Protein AF-0000000085051153 (afdb_homodimer)

pLDDT: mean 96.7, std 4.91, range [46.94, 98.94]

InterPro domains:
  IPR002204 3-hydroxyisobutyrate dehydrogenase-related, conserved site [PS00895] (7-20)
  IPR006115 6-phosphogluconate dehydrogenase, NADP-binding [PF03446] (4-162)
  IPR008927 6-phosphogluconate dehydrogenase-like, C-terminal domain superfamily [SSF48179] (163-284)
  IPR013328 6-phosphogluconate dehydrogenase, domain 2 [G3DSA:1.10.1040.10] (163-290)
  IPR015815 3-hydroxyisobutyrate dehydrogenase-related [PIRSF000103] (1-288)
  IPR029154 3-hydroxyisobutyrate dehydrogenase-like, NAD-binding domain [PF14833] (165-283)
  IPR036291 NAD(P)-binding domain superfamily [SSF51735] (3-163)

Secondary structure (DSSP, 8-state):
---EEEEE--SHHHHHHHHHHHHTT-EEEEE-SSHHHHHTTTTTSEEPSSHHHHHTT-SEEEE--SSHHHHHHHHHSTT-TTTTPPTT-EEEE-S---HHHHHHHHHHHHHTT-EEEE--EES-HHHHHHT-EEEEEES-HHHHHHHHHHHHTTEEEEEEEESTTHHHHHHHHHHHHHHHHHHHHHHHHHHHHHHT--HHHHHHHHHTSTT--HHHHHHHHHHHTT----SSBHHHHHHHHHHHHHHHHHTT---HHHHHHHHHHHHHIIIIITTSBTTHHHHHHHHHHH-/---EEEEE--SHHHHHHHHHHHHTT-EEEEE-SSHHHHHTTTTTSEEPSSHHHHHTT-SEEEE--SSHHHHHHHHHSTT-TTTTPPTT-EEEE-S---HHHHHHHHHHHHHTT-EEEE--EES-HHHHHHT-EEEEEES-HHHHHHHHHHHHTTEEEEEEEESTTHHHHHHHHHHHHHHHHHHHHHHHHHHHHHHT--HHHHHHHHHTSTT--HHHHHHHHHHHTT----SSBHHHHHHHHHHHHHHHHHTT---HHHHHHHHHHHHHIIIIITTSBTTHHHHHHHHHHH-

Foldseek 3Di:
DAFEEEQEDQPLLSVLLVVLLLVLPHAYEYEYPDVVSVVVCVVRYHYDPALCRRQVPGQEYEYEDQELVSVCCQAPNPSHNLVQHDAAREYEYAYQYFLVSQVVSQVSQVVSRYFYKYWHWDDFSVLQNVLAIETEIAGDPVSCVVCVVSNSSRHPYYHDQYHRSRRNLVVLVVLLVLLLLLLVLLVVQQCCVLVVHPNVVVLVVVCVDDSNDPSSVVLVVCVVVVHWAARDFLQSSLNSLVSNCVVCVVVVHDDVSSVVSSVLSVVCVVVVRRGIYSSVSSVVSNVVNVD/DAFEEEEEDQPLLSVLLVVLLLVLPHAFEYEYPDVVSVVVCVVRYHYDPALCRRQVVGQEYEYEDQELVSVCCQAPNPSHNLVQHDAAREYEYAYQYFLVSQVVSQVSCVVSRYFYKYWHWDDFSVLQNVLAIETEIAGDPVSCVVCVVSNSSRHPYYHDQYHRSRRNLVVLVVLLVLLLLLLVLLVVQQCCVLVVHPNVVVLVVVCVDDSNDPSSVVLVVCVVVVHWAARDFLQSSLNSLVSNCVVCVVVVHDDVSSVVSSVLSVVCVVVVRRGIYSSVSSVVSNVVNVD

Organism: Asticcacaulis excentricus (strain ATCC 15261 / DSM 4724 / KCTC 12464 / NCIMB 9791 / VKM B-1370 / CB 48) (NCBI:txid573065)

Nearest PDB structures (foldseek):
  3pef-assembly2_G  TM=9.691E-01  e=1.732E-30  Geobacter metallireducens
  3pdu-assembly1_A  TM=9.683E-01  e=8.093E-30  Geobacter sulfurreducens
  2uyy-assembly1_D  TM=9.680E-01  e=1.517E-29  Homo sapiens
  1vpd-assembly1_A  TM=9.602E-01  e=4.004E-29  Salmonella enterica subsp. enterica serovar Typhimurium
  1yb4-assembly1_A  TM=8.731E-01  e=1.804E-26  Salmonella enterica subsp. enterica serovar Typhimurium str. LT2

Radius of gyration: 27.49 Å; Cα contacts (8 Å, |Δi|>4): 1298; chains: 2; bounding box: 47×84×61 Å

Structure (mmCIF, N/CA/C/O backbone):
data_AF-0000000085051153-model_v1
#
loop_
_entity.id
_entity.type
_entity.pdbx_description
1 polymer '3-hydroxyisobutyrate dehydrogenase'
#
loop_
_atom_site.group_PDB
_atom_site.id
_atom_site.type_symbol
_atom_site.label_atom_id
_atom_site.label_alt_id
_atom_site.label_comp_id
_atom_site.label_asym_id
_atom_site.label_entity_id
_atom_site.label_seq_id
_atom_site.pdbx_PDB_ins_code
_atom_site.Cartn_x
_atom_site.Cartn_y
_atom_site.Cartn_z
_atom_site.occupancy
_atom_site.B_iso_or_equiv
_atom_site.auth_seq_id
_atom_site.auth_comp_id
_atom_site.auth_asym_id
_atom_site.auth_atom_id
_atom_site.pdbx_PDB_model_num
ATOM 1 N N . MET A 1 1 ? 1.396 -23.844 -36.125 1 46.94 1 MET A N 1
ATOM 2 C CA . MET A 1 1 ? 1.744 -25.141 -35.562 1 46.94 1 MET A CA 1
ATOM 3 C C . MET A 1 1 ? 1.119 -25.297 -34.156 1 46.94 1 MET A C 1
ATOM 5 O O . MET A 1 1 ? 1.341 -24.453 -33.281 1 46.94 1 MET A O 1
ATOM 9 N N . THR A 1 2 ? -0.034 -25.859 -34.062 1 63.47 2 THR A N 1
ATOM 10 C CA . THR A 1 2 ? -0.948 -25.688 -32.938 1 63.47 2 THR A CA 1
ATOM 11 C C . THR A 1 2 ? -0.528 -26.562 -31.766 1 63.47 2 THR A C 1
ATOM 13 O O . THR A 1 2 ? -0.454 -27.797 -31.875 1 63.47 2 THR A O 1
ATOM 16 N N . PHE A 1 3 ? 0.344 -26 -30.781 1 79 3 PHE A N 1
ATOM 17 C CA . PHE A 1 3 ? 0.784 -26.75 -29.609 1 79 3 PHE A CA 1
ATOM 18 C C . PHE A 1 3 ? -0.398 -27.438 -28.938 1 79 3 PHE A C 1
ATOM 20 O O . PHE A 1 3 ? -1.492 -26.875 -28.859 1 79 3 PHE A O 1
ATOM 27 N N . SER A 1 4 ? -0.113 -28.781 -28.734 1 90.75 4 SER A N 1
ATOM 28 C CA . SER A 1 4 ? -1.009 -29.422 -27.781 1 90.75 4 SER A CA 1
ATOM 29 C C . SER A 1 4 ? -0.644 -29.062 -26.344 1 90.75 4 SER A C 1
ATOM 31 O O . SER A 1 4 ? 0.512 -29.203 -25.938 1 90.75 4 SER A O 1
ATOM 33 N N . ILE A 1 5 ? -1.629 -28.516 -25.609 1 97.62 5 ILE A N 1
ATOM 34 C CA . ILE A 1 5 ? -1.377 -28.016 -24.25 1 97.62 5 ILE A CA 1
ATOM 35 C C . ILE A 1 5 ? -2.234 -28.781 -23.25 1 97.62 5 ILE A C 1
ATOM 37 O O . ILE A 1 5 ? -3.428 -29 -23.484 1 97.62 5 ILE A O 1
ATOM 41 N N . ALA A 1 6 ? -1.598 -29.312 -22.266 1 98.38 6 ALA A N 1
ATOM 42 C CA . ALA A 1 6 ? -2.322 -29.812 -21.109 1 98.38 6 ALA A CA 1
ATOM 43 C C . ALA A 1 6 ? -2.484 -28.734 -20.047 1 98.38 6 ALA A C 1
ATOM 45 O O . ALA A 1 6 ? -1.522 -28.031 -19.703 1 98.38 6 ALA A O 1
ATOM 46 N N . PHE A 1 7 ? -3.709 -28.531 -19.562 1 98.62 7 PHE A N 1
ATOM 47 C CA . PHE A 1 7 ? -3.975 -27.562 -18.5 1 98.62 7 PHE A CA 1
ATOM 48 C C . PHE A 1 7 ? -4.523 -28.25 -17.25 1 98.62 7 PHE A C 1
ATOM 50 O O . PHE A 1 7 ? -5.617 -28.812 -17.281 1 98.62 7 PHE A O 1
ATOM 57 N N . LEU A 1 8 ? -3.736 -28.172 -16.188 1 98.62 8 LEU A N 1
ATOM 58 C CA . LEU A 1 8 ? -4.066 -28.859 -14.945 1 98.62 8 LEU A CA 1
ATOM 59 C C . LEU A 1 8 ? -4.508 -27.859 -13.883 1 98.62 8 LEU A C 1
ATOM 61 O O . LEU A 1 8 ? -3.705 -27.047 -13.414 1 98.62 8 LEU A O 1
ATOM 65 N N . GLY A 1 9 ? -5.742 -27.938 -13.406 1 98.31 9 GLY A N 1
ATOM 66 C CA . GLY A 1 9 ? -6.32 -27 -12.453 1 98.31 9 GLY A CA 1
ATOM 67 C C . GLY A 1 9 ? -7.234 -25.984 -13.109 1 98.31 9 GLY A C 1
ATOM 68 O O . GLY A 1 9 ? -6.777 -25.141 -13.883 1 98.31 9 GLY A O 1
ATOM 69 N N . LEU A 1 10 ? -8.531 -26.062 -12.719 1 97.5 10 LEU A N 1
ATOM 70 C CA . LEU A 1 10 ? -9.531 -25.203 -13.344 1 97.5 10 LEU A CA 1
ATOM 71 C C . LEU A 1 10 ? -10.328 -24.438 -12.289 1 97.5 10 LEU A C 1
ATOM 73 O O . LEU A 1 10 ? -11.562 -24.406 -12.344 1 97.5 10 LEU A O 1
ATOM 77 N N . GLY A 1 11 ? -9.562 -23.938 -11.305 1 94 11 GLY A N 1
ATOM 78 C CA . GLY A 1 11 ? -10.164 -22.984 -10.398 1 94 11 GLY A CA 1
ATOM 79 C C . GLY A 1 11 ? -10.484 -21.656 -11.07 1 94 11 GLY A C 1
ATOM 80 O O . GLY A 1 11 ? -10.586 -21.578 -12.297 1 94 11 GLY A O 1
ATOM 81 N N . ILE A 1 12 ? -10.609 -20.656 -10.312 1 91.56 12 ILE A N 1
ATOM 82 C CA . ILE A 1 12 ? -11.008 -19.344 -10.797 1 91.56 12 ILE A CA 1
ATOM 83 C C . ILE A 1 12 ? -10.016 -18.875 -11.859 1 91.56 12 ILE A C 1
ATOM 85 O O . ILE A 1 12 ? -10.406 -18.547 -12.977 1 91.56 12 ILE A O 1
ATOM 89 N N . MET A 1 13 ? -8.773 -18.875 -11.531 1 95.88 13 MET A N 1
ATOM 90 C CA . MET A 1 13 ? -7.73 -18.422 -12.445 1 95.88 13 MET A CA 1
ATOM 91 C C . MET A 1 13 ? -7.539 -19.406 -13.594 1 95.88 13 MET A C 1
ATOM 93 O O . MET A 1 13 ? -7.492 -19 -14.758 1 95.88 13 MET A O 1
ATOM 97 N N . GLY A 1 14 ? -7.457 -20.703 -13.219 1 97.5 14 GLY A N 1
ATOM 98 C CA . GLY A 1 14 ? -7.188 -21.734 -14.219 1 97.5 14 GLY A CA 1
ATOM 99 C C . GLY A 1 14 ? -8.242 -21.797 -15.305 1 97.5 14 GLY A C 1
ATOM 100 O O . GLY A 1 14 ? -7.914 -21.922 -16.484 1 97.5 14 GLY A O 1
ATOM 101 N N . ALA A 1 15 ? -9.477 -21.703 -14.914 1 96.75 15 ALA A N 1
ATOM 102 C CA . ALA A 1 15 ? -10.57 -21.766 -15.875 1 96.75 15 ALA A CA 1
ATOM 103 C C . ALA A 1 15 ? -10.5 -20.594 -16.859 1 96.75 15 ALA A C 1
ATOM 105 O O . ALA A 1 15 ? -10.695 -20.781 -18.062 1 96.75 15 ALA A O 1
ATOM 106 N N . ALA A 1 16 ? -10.266 -19.391 -16.328 1 97.44 16 ALA A N 1
ATOM 107 C CA . ALA A 1 16 ? -10.172 -18.203 -17.172 1 97.44 16 ALA A CA 1
ATOM 108 C C . ALA A 1 16 ? -8.992 -18.312 -18.141 1 97.44 16 ALA A C 1
ATOM 110 O O . ALA A 1 16 ? -9.109 -17.984 -19.312 1 97.44 16 ALA A O 1
ATOM 111 N N . MET A 1 17 ? -7.883 -18.797 -17.656 1 98.19 17 MET A N 1
ATOM 112 C CA . MET A 1 17 ? -6.68 -18.953 -18.469 1 98.19 17 MET A CA 1
ATOM 113 C C . MET A 1 17 ? -6.891 -19.984 -19.562 1 98.19 17 MET A C 1
ATOM 115 O O . MET A 1 17 ? -6.539 -19.75 -20.719 1 98.19 17 MET A O 1
ATOM 119 N N . ALA A 1 18 ? -7.449 -21.125 -19.203 1 97.94 18 ALA A N 1
ATOM 120 C CA . ALA A 1 18 ? -7.734 -22.172 -20.188 1 97.94 18 ALA A CA 1
ATOM 121 C C . ALA A 1 18 ? -8.648 -21.656 -21.297 1 97.94 18 ALA A C 1
ATOM 123 O O . ALA A 1 18 ? -8.414 -21.938 -22.469 1 97.94 18 ALA A O 1
ATOM 124 N N . GLN A 1 19 ? -9.648 -20.906 -20.922 1 97.44 19 GLN A N 1
ATOM 125 C CA . GLN A 1 19 ? -10.578 -20.344 -21.906 1 97.44 19 GLN A CA 1
ATOM 126 C C . GLN A 1 19 ? -9.852 -19.422 -22.875 1 97.44 19 GLN A C 1
ATOM 128 O O . GLN A 1 19 ? -10.141 -19.422 -24.078 1 97.44 19 GLN A O 1
ATOM 133 N N . ARG A 1 20 ? -8.906 -18.594 -22.391 1 97.88 20 ARG A N 1
ATOM 134 C CA . ARG A 1 20 ? -8.141 -17.703 -23.25 1 97.88 20 ARG A CA 1
ATOM 135 C C . ARG A 1 20 ? -7.336 -18.484 -24.281 1 97.88 20 ARG A C 1
ATOM 137 O O . ARG A 1 20 ? -7.23 -18.078 -25.438 1 97.88 20 ARG A O 1
ATOM 144 N N . LEU A 1 21 ? -6.762 -19.594 -23.875 1 97.69 21 LEU A N 1
ATOM 145 C CA . LEU A 1 21 ? -5.992 -20.438 -24.781 1 97.69 21 LEU A CA 1
ATOM 146 C C . LEU A 1 21 ? -6.895 -21.047 -25.844 1 97.69 21 LEU A C 1
ATOM 148 O O . LEU A 1 21 ? -6.527 -21.078 -27.016 1 97.69 21 LEU A O 1
ATOM 152 N N . ILE A 1 22 ? -8.078 -21.484 -25.422 1 96.56 22 ILE A N 1
ATOM 153 C CA . ILE A 1 22 ? -9.047 -22.047 -26.359 1 96.56 22 ILE A CA 1
ATOM 154 C C . ILE A 1 22 ? -9.445 -20.984 -27.391 1 96.56 22 ILE A C 1
ATOM 156 O O . ILE A 1 22 ? -9.445 -21.25 -28.594 1 96.56 22 ILE A O 1
ATOM 160 N N . ASP A 1 23 ? -9.711 -19.797 -26.906 1 96.31 23 ASP A N 1
ATOM 161 C CA . ASP A 1 23 ? -10.117 -18.703 -27.781 1 96.31 23 ASP A CA 1
ATOM 162 C C . ASP A 1 23 ? -9.008 -18.344 -28.766 1 96.31 23 ASP A C 1
ATOM 164 O O . ASP A 1 23 ? -9.289 -17.875 -29.875 1 96.31 23 ASP A O 1
ATOM 168 N N . ALA A 1 24 ? -7.82 -18.594 -28.375 1 96 24 ALA A N 1
ATOM 169 C CA . ALA A 1 24 ? -6.676 -18.281 -29.219 1 96 24 ALA A CA 1
ATOM 170 C C . ALA A 1 24 ? -6.414 -19.406 -30.219 1 96 24 ALA A C 1
ATOM 172 O O . ALA A 1 24 ? -5.527 -19.297 -31.062 1 96 24 ALA A O 1
ATOM 173 N N . GLY A 1 25 ? -7.094 -20.547 -30.078 1 94.62 25 GLY A N 1
ATOM 174 C CA . GLY A 1 25 ? -7.043 -21.594 -31.094 1 94.62 25 GLY A CA 1
ATOM 175 C C . GLY A 1 25 ? -6.207 -22.781 -30.688 1 94.62 25 GLY A C 1
ATOM 176 O O . GLY A 1 25 ? -5.961 -23.688 -31.484 1 94.62 25 GLY A O 1
ATOM 177 N N . TYR A 1 26 ? -5.82 -22.891 -29.453 1 95.56 26 TYR A N 1
ATOM 178 C CA . TYR A 1 26 ? -5.012 -24.016 -29 1 95.56 26 TYR A CA 1
ATOM 179 C C . TYR A 1 26 ? -5.887 -25.234 -28.703 1 95.56 26 TYR A C 1
ATOM 181 O O . TYR A 1 26 ? -7.012 -25.094 -28.219 1 95.56 26 TYR A O 1
ATOM 189 N N . ALA A 1 27 ? -5.355 -26.391 -28.984 1 94.62 27 ALA A N 1
ATOM 190 C CA . ALA A 1 27 ? -5.977 -27.625 -28.547 1 94.62 27 ALA A CA 1
ATOM 191 C C . ALA A 1 27 ? -5.594 -27.953 -27.109 1 94.62 27 ALA A C 1
ATOM 193 O O . ALA A 1 27 ? -4.414 -28.125 -26.797 1 94.62 27 ALA A O 1
ATOM 194 N N . LEU A 1 28 ? -6.652 -28.109 -26.266 1 96.75 28 LEU A N 1
ATOM 195 C CA . LEU A 1 28 ? -6.359 -28.312 -24.844 1 96.75 28 LEU A CA 1
ATOM 196 C C . LEU A 1 28 ? -6.859 -29.672 -24.375 1 96.75 28 LEU A C 1
ATOM 198 O O . LEU A 1 28 ? -7.914 -30.141 -24.828 1 96.75 28 LEU A O 1
ATOM 202 N N . ARG A 1 29 ? -6.098 -30.281 -23.594 1 97.5 29 ARG A N 1
ATOM 203 C CA . ARG A 1 29 ? -6.547 -31.328 -22.672 1 97.5 29 ARG A CA 1
ATOM 204 C C . ARG A 1 29 ? -6.547 -30.812 -21.234 1 97.5 29 ARG A C 1
ATOM 206 O O . ARG A 1 29 ? -5.535 -30.297 -20.75 1 97.5 29 ARG A O 1
ATOM 213 N N . VAL A 1 30 ? -7.727 -30.938 -20.547 1 98.19 30 VAL A N 1
ATOM 214 C CA . VAL A 1 30 ? -7.836 -30.281 -19.25 1 98.19 30 VAL A CA 1
ATOM 215 C C . VAL A 1 30 ? -8.125 -31.312 -18.172 1 98.19 30 VAL A C 1
ATOM 217 O O . VAL A 1 30 ? -8.734 -32.344 -18.438 1 98.19 30 VAL A O 1
ATOM 220 N N . TYR A 1 31 ? -7.641 -31.031 -16.969 1 97.81 31 TYR A N 1
ATOM 221 C CA . TYR A 1 31 ? -7.91 -31.828 -15.789 1 97.81 31 TYR A CA 1
ATOM 222 C C . TYR A 1 31 ? -8.156 -30.953 -14.57 1 97.81 31 TYR A C 1
ATOM 224 O O . TYR A 1 31 ? -7.488 -29.938 -14.391 1 97.81 31 TYR A O 1
ATOM 232 N N . ASN A 1 32 ? -9.102 -31.391 -13.758 1 97.88 32 ASN A N 1
ATOM 233 C CA . ASN A 1 32 ? -9.32 -30.844 -12.43 1 97.88 32 ASN A CA 1
ATOM 234 C C . ASN A 1 32 ? -9.727 -31.922 -11.438 1 97.88 32 ASN A C 1
ATOM 236 O O . ASN A 1 32 ? -10.469 -32.844 -11.789 1 97.88 32 ASN A O 1
ATOM 240 N N . 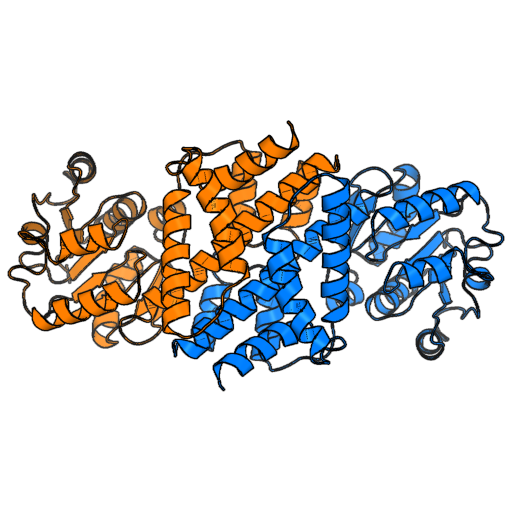ARG A 1 33 ? -9.266 -31.766 -10.25 1 94.31 33 ARG A N 1
ATOM 241 C CA . ARG A 1 33 ? -9.57 -32.75 -9.234 1 94.31 33 ARG A CA 1
ATOM 242 C C . ARG A 1 33 ? -11.078 -32.938 -9.055 1 94.31 33 ARG A C 1
ATOM 244 O O . ARG A 1 33 ? -11.57 -34.062 -8.93 1 94.31 33 ARG A O 1
ATOM 251 N N . ASN A 1 34 ? -11.742 -31.75 -9 1 92.62 34 ASN A N 1
ATOM 252 C CA . ASN A 1 34 ? -13.203 -31.781 -9.023 1 92.62 34 ASN A CA 1
ATOM 253 C C . ASN A 1 34 ? -13.742 -31.828 -10.453 1 92.62 34 ASN A C 1
ATOM 255 O O . ASN A 1 34 ? -13.758 -30.812 -11.148 1 92.62 34 ASN A O 1
ATOM 259 N N . ARG A 1 35 ? -14.391 -32.844 -10.82 1 89.94 35 ARG A N 1
ATOM 260 C CA . ARG A 1 35 ? -14.766 -33.094 -12.203 1 89.94 35 ARG A CA 1
ATOM 261 C C . ARG A 1 35 ? -15.781 -32.094 -12.711 1 89.94 35 ARG A C 1
ATOM 263 O O . ARG A 1 35 ? -15.828 -31.781 -13.906 1 89.94 35 ARG A O 1
ATOM 270 N N . SER A 1 36 ? -16.531 -31.578 -11.797 1 90.5 36 SER A N 1
ATOM 271 C CA . SER A 1 36 ? -17.547 -30.625 -12.211 1 90.5 36 SER A CA 1
ATOM 272 C C . SER A 1 36 ? -16.938 -29.406 -12.867 1 90.5 36 SER A C 1
ATOM 274 O O . SER A 1 36 ? -17.547 -28.797 -13.758 1 90.5 36 SER A O 1
ATOM 276 N N . ARG A 1 37 ? -15.742 -29.047 -12.492 1 89.44 37 ARG A N 1
ATOM 277 C CA . ARG A 1 37 ? -15.07 -27.891 -13.07 1 89.44 37 ARG A CA 1
ATOM 278 C C . ARG A 1 37 ? -14.586 -28.188 -14.484 1 89.44 37 ARG A C 1
ATOM 280 O O . ARG A 1 37 ? -14.633 -27.312 -15.352 1 89.44 37 ARG A O 1
ATOM 287 N N . SER A 1 38 ? -14.172 -29.375 -14.742 1 89.75 38 SER A N 1
ATOM 288 C CA . SER A 1 38 ? -13.695 -29.75 -16.062 1 89.75 38 SER A CA 1
ATOM 289 C C . SER A 1 38 ? -14.844 -29.922 -17.047 1 89.75 38 SER A C 1
ATOM 291 O O . SER A 1 38 ? -14.695 -29.688 -18.25 1 89.75 38 SER A O 1
ATOM 293 N N . SER A 1 39 ? -15.977 -30.25 -16.562 1 89.31 39 SER A N 1
ATOM 294 C CA . SER A 1 39 ? -17.141 -30.531 -17.406 1 89.31 39 SER A CA 1
ATOM 295 C C . SER A 1 39 ? -17.594 -29.281 -18.156 1 89.31 39 SER A C 1
ATOM 297 O O . SER A 1 39 ? -18.172 -29.375 -19.234 1 89.31 39 SER A O 1
ATOM 299 N N . THR A 1 40 ? -17.266 -28.141 -17.594 1 90.12 40 THR A N 1
ATOM 300 C CA . THR A 1 40 ? -17.641 -26.875 -18.219 1 90.12 40 THR A CA 1
ATOM 301 C C . THR A 1 40 ? -16.875 -26.672 -19.516 1 90.12 40 THR A C 1
ATOM 303 O O . THR A 1 40 ? -17.266 -25.875 -20.359 1 90.12 40 THR A O 1
ATOM 306 N N . PHE A 1 41 ? -15.82 -27.5 -19.75 1 94.62 41 PHE A N 1
ATOM 307 C CA . PHE A 1 41 ? -14.961 -27.344 -20.922 1 94.62 41 PHE A CA 1
ATOM 308 C C . PHE A 1 41 ? -15.234 -28.453 -21.938 1 94.62 41 P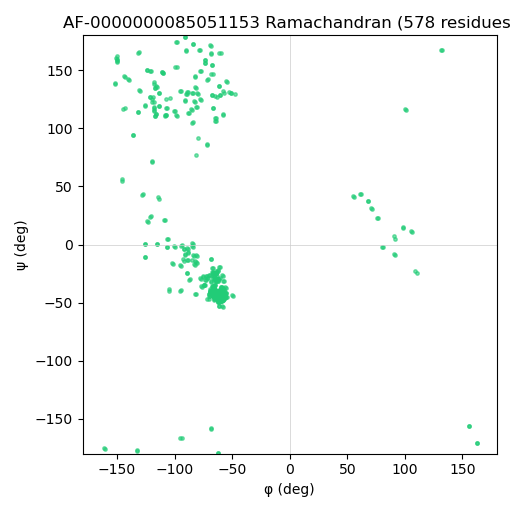HE A C 1
ATOM 310 O O . PHE A 1 41 ? -14.57 -28.531 -22.984 1 94.62 41 PHE A O 1
ATOM 317 N N . LYS A 1 42 ? -16.188 -29.281 -21.719 1 92.38 42 LYS A N 1
ATOM 318 C CA . LYS A 1 42 ? -16.406 -30.5 -22.5 1 92.38 42 LYS A CA 1
ATOM 319 C C . LYS A 1 42 ? -16.609 -30.188 -23.969 1 92.38 42 LYS A C 1
ATOM 321 O O . LYS A 1 42 ? -16.203 -30.969 -24.844 1 92.38 42 LYS A O 1
ATOM 326 N N . ARG A 1 43 ? -17.078 -29.031 -24.297 1 91.94 43 ARG A N 1
ATOM 327 C CA . ARG A 1 43 ? -17.375 -28.688 -25.688 1 91.94 43 ARG A CA 1
ATOM 328 C C . ARG A 1 43 ? -16.156 -28.094 -26.375 1 91.94 43 ARG A C 1
ATOM 330 O O . ARG A 1 43 ? -16.109 -28.016 -27.594 1 91.94 43 ARG A O 1
ATOM 337 N N . HIS A 1 44 ? -15.125 -27.719 -25.609 1 93.25 44 HIS A N 1
ATOM 338 C CA . HIS A 1 44 ? -14.062 -26.906 -26.188 1 93.25 44 HIS A CA 1
ATOM 339 C C . HIS A 1 44 ? -12.695 -27.547 -25.969 1 93.25 44 HIS A C 1
ATOM 341 O O . HIS A 1 44 ? -11.711 -27.141 -26.594 1 93.25 44 HIS A O 1
ATOM 347 N N . ALA A 1 45 ? -12.633 -28.609 -25.109 1 95 45 ALA A N 1
ATOM 348 C CA . ALA A 1 45 ? -11.375 -29.281 -24.781 1 95 45 ALA A CA 1
ATOM 349 C C . ALA A 1 45 ? -11.594 -30.75 -24.453 1 95 45 ALA A C 1
ATOM 351 O O . ALA A 1 45 ? -12.727 -31.172 -24.188 1 95 45 ALA A O 1
ATOM 352 N N . ARG A 1 46 ? -10.617 -31.453 -24.562 1 96.06 46 ARG A N 1
ATOM 353 C CA . ARG A 1 46 ? -10.688 -32.844 -24.109 1 96.06 46 ARG A CA 1
ATOM 354 C C . ARG A 1 46 ? -10.523 -32.938 -22.594 1 96.06 46 ARG A C 1
ATOM 356 O O . ARG A 1 46 ? -9.578 -32.406 -22.031 1 96.06 46 ARG A O 1
ATOM 363 N N . ILE A 1 47 ? -11.461 -33.656 -21.984 1 97.44 47 ILE A N 1
ATOM 364 C CA . ILE A 1 47 ? -11.414 -33.812 -20.531 1 97.44 47 ILE A CA 1
ATOM 365 C C . ILE A 1 47 ? -10.609 -35.062 -20.188 1 97.44 47 ILE A C 1
ATOM 367 O O . ILE A 1 47 ? -10.891 -36.156 -20.688 1 97.44 47 ILE A O 1
ATOM 371 N N . ALA A 1 48 ? -9.617 -34.875 -19.391 1 97.31 48 ALA A N 1
ATOM 372 C CA . ALA A 1 48 ? -8.797 -36 -18.953 1 97.31 48 ALA A CA 1
ATOM 373 C C . ALA A 1 48 ? -9.211 -36.469 -17.562 1 97.31 48 ALA A C 1
ATOM 375 O O . ALA A 1 48 ? -9.648 -35.656 -16.734 1 97.31 48 ALA A O 1
ATOM 376 N N . ASP A 1 49 ? -9 -37.719 -17.25 1 96.44 49 ASP A N 1
ATOM 377 C CA . ASP A 1 49 ? -9.391 -38.281 -15.961 1 96.44 49 ASP A CA 1
ATOM 378 C C . ASP A 1 49 ? -8.25 -38.188 -14.953 1 96.44 49 ASP A C 1
ATOM 380 O O . ASP A 1 49 ? -8.453 -38.406 -13.758 1 96.44 49 ASP A O 1
ATOM 384 N N . SER A 1 50 ? -7.066 -37.906 -15.469 1 97.94 50 SER A N 1
ATOM 385 C CA . SER A 1 50 ? -5.895 -37.719 -14.609 1 97.94 50 SER A CA 1
ATOM 386 C C . SER A 1 50 ? -4.902 -36.75 -15.211 1 97.94 50 SER A C 1
ATOM 388 O O . SER A 1 50 ? -4.949 -36.469 -16.422 1 97.94 50 SER A O 1
ATOM 390 N N . PRO A 1 51 ? -3.984 -36.219 -14.359 1 98.62 51 PRO A N 1
ATOM 391 C CA . PRO A 1 51 ? -2.932 -35.344 -14.898 1 98.62 51 PRO A CA 1
ATOM 392 C C . PRO A 1 51 ? -2.055 -36.062 -15.93 1 98.62 51 PRO A C 1
ATOM 394 O O . PRO A 1 51 ? -1.689 -35.469 -16.953 1 98.62 51 PRO A O 1
ATOM 397 N N . ARG A 1 52 ? -1.781 -37.281 -15.664 1 98.44 52 ARG A N 1
ATOM 398 C CA . ARG A 1 52 ? -0.978 -38.094 -16.594 1 98.44 52 ARG A CA 1
ATOM 399 C C . ARG A 1 52 ? -1.633 -38.156 -17.969 1 98.44 52 ARG A C 1
ATOM 401 O O . ARG A 1 52 ? -0.971 -37.938 -18.984 1 98.44 52 ARG A O 1
ATOM 408 N N . GLU A 1 53 ? -2.898 -38.438 -17.969 1 97.94 53 GLU A N 1
ATOM 409 C CA . GLU A 1 53 ? -3.631 -38.531 -19.234 1 97.94 53 GLU A CA 1
ATOM 410 C C . GLU A 1 53 ? -3.643 -37.188 -19.969 1 97.94 53 GLU A C 1
ATOM 412 O O . GLU A 1 53 ? -3.475 -37.156 -21.188 1 97.94 53 GLU A O 1
ATOM 417 N N . ALA A 1 54 ? -3.84 -36.156 -19.234 1 98 54 ALA A N 1
ATOM 418 C CA . ALA A 1 54 ? -3.844 -34.812 -19.844 1 98 54 ALA A CA 1
ATOM 419 C C . ALA A 1 54 ? -2.496 -34.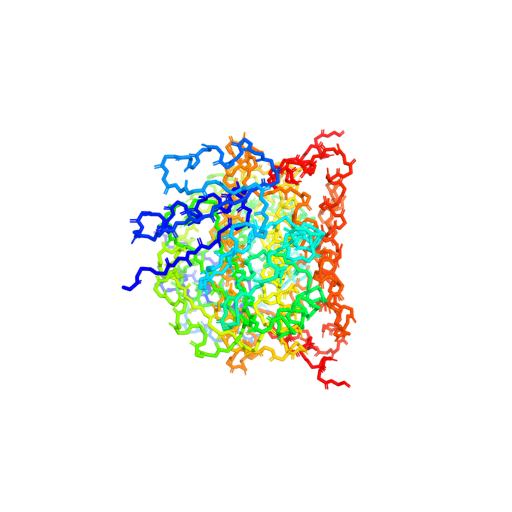5 -20.484 1 98 54 ALA A C 1
ATOM 421 O O . ALA A 1 54 ? -2.439 -33.938 -21.562 1 98 54 ALA A O 1
ATOM 422 N N . ALA A 1 55 ? -1.401 -34.875 -19.844 1 98.19 55 ALA A N 1
ATOM 423 C CA . ALA A 1 55 ? -0.051 -34.5 -20.234 1 98.19 55 ALA A CA 1
ATOM 424 C C . ALA A 1 55 ? 0.488 -35.406 -21.344 1 98.19 55 ALA A C 1
ATOM 426 O O . ALA A 1 55 ? 1.504 -35.094 -21.969 1 98.19 55 ALA A O 1
ATOM 427 N N . ASP A 1 56 ? -0.206 -36.5 -21.547 1 96.19 56 ASP A N 1
ATOM 428 C CA . ASP A 1 56 ? 0.292 -37.5 -22.484 1 96.19 56 ASP A CA 1
ATOM 429 C C . ASP A 1 56 ? 0.479 -36.875 -23.875 1 96.19 56 ASP A C 1
ATOM 431 O O . ASP A 1 56 ? -0.495 -36.5 -24.531 1 96.19 56 ASP A O 1
ATOM 435 N N . GLY A 1 57 ? 1.763 -36.781 -24.266 1 94.12 57 GLY A N 1
ATOM 436 C CA . GLY A 1 57 ? 2.078 -36.281 -25.609 1 94.12 57 GLY A CA 1
ATOM 437 C C . GLY A 1 57 ? 2.031 -34.781 -25.719 1 94.12 57 GLY A C 1
ATOM 438 O O . GLY A 1 57 ? 2.279 -34.219 -26.797 1 94.12 57 GLY A O 1
ATOM 439 N N . ALA A 1 58 ? 1.702 -34.094 -24.703 1 96.31 58 ALA A N 1
ATOM 440 C CA . ALA A 1 58 ? 1.622 -32.625 -24.75 1 96.31 58 ALA A CA 1
ATOM 441 C C . ALA A 1 58 ? 3.006 -32 -24.906 1 96.31 58 ALA A C 1
ATOM 443 O O . ALA A 1 58 ? 3.998 -32.531 -24.406 1 96.31 58 ALA A O 1
ATOM 444 N N . GLN A 1 59 ? 3.09 -30.922 -25.578 1 96.5 59 GLN A N 1
ATOM 445 C CA . GLN A 1 59 ? 4.332 -30.172 -25.719 1 96.5 59 GLN A CA 1
ATOM 446 C C . GLN A 1 59 ? 4.508 -29.188 -24.562 1 96.5 59 GLN A C 1
ATOM 448 O O . GLN A 1 59 ? 5.633 -28.844 -24.203 1 96.5 59 GLN A O 1
ATOM 453 N N . ILE A 1 60 ? 3.391 -28.734 -24.047 1 97.94 60 ILE A N 1
ATOM 454 C CA . ILE A 1 60 ? 3.361 -27.844 -22.906 1 97.94 60 ILE A CA 1
ATOM 455 C C . ILE A 1 60 ? 2.377 -28.359 -21.859 1 97.94 60 ILE A C 1
ATOM 457 O O . ILE A 1 60 ? 1.274 -28.797 -22.203 1 97.94 60 ILE A O 1
ATOM 461 N N . VAL A 1 61 ? 2.756 -28.391 -20.641 1 98.69 61 VAL A N 1
ATOM 462 C CA . VAL A 1 61 ? 1.875 -28.703 -19.516 1 98.69 61 VAL A CA 1
ATOM 463 C C . VAL A 1 61 ? 1.834 -27.516 -18.547 1 98.69 61 VAL A C 1
ATOM 465 O O . VAL A 1 61 ? 2.873 -27.062 -18.062 1 98.69 61 VAL A O 1
ATOM 468 N N . ILE A 1 62 ? 0.605 -26.969 -18.281 1 98.81 62 ILE A N 1
ATOM 469 C CA . ILE A 1 62 ? 0.41 -25.812 -17.406 1 98.81 62 ILE A CA 1
ATOM 470 C C . ILE A 1 62 ? -0.369 -26.234 -16.156 1 98.81 62 ILE A C 1
ATOM 472 O O . ILE A 1 62 ? -1.368 -26.953 -16.266 1 98.81 62 ILE A O 1
ATOM 476 N N . SER A 1 63 ? 0.111 -25.875 -15.023 1 98.81 63 SER A N 1
ATOM 477 C CA . SER A 1 63 ? -0.622 -26.125 -13.781 1 98.81 63 SER A CA 1
ATOM 478 C C . SER A 1 63 ? -0.997 -24.828 -13.094 1 98.81 63 SER A C 1
ATOM 480 O O . SER A 1 63 ? -0.202 -23.875 -13.062 1 98.81 63 SER A O 1
ATOM 482 N N . MET A 1 64 ? -2.174 -24.672 -12.625 1 98.62 64 MET A N 1
ATOM 483 C CA . MET A 1 64 ? -2.717 -23.609 -11.797 1 98.62 64 MET A CA 1
ATOM 484 C C . MET A 1 64 ? -3.584 -24.172 -10.68 1 98.62 64 MET A C 1
ATOM 486 O O . MET A 1 64 ? -4.773 -24.438 -10.883 1 98.62 64 MET A O 1
ATOM 490 N N . VAL A 1 65 ? -2.928 -24.359 -9.492 1 98.38 65 VAL A N 1
ATOM 491 C CA . VAL A 1 65 ? -3.617 -25.047 -8.398 1 98.38 65 VAL A CA 1
ATOM 492 C C . VAL A 1 65 ? -3.445 -24.25 -7.105 1 98.38 65 VAL A C 1
ATOM 494 O O . VAL A 1 65 ? -2.848 -23.172 -7.105 1 98.38 65 VAL A O 1
ATOM 497 N N . THR A 1 66 ? -3.943 -24.703 -5.977 1 97.19 66 THR A N 1
ATOM 498 C CA . THR A 1 66 ? -4.207 -23.922 -4.781 1 97.19 66 THR A CA 1
ATOM 499 C C . THR A 1 66 ? -2.934 -23.734 -3.955 1 97.19 66 THR A C 1
ATOM 501 O O . THR A 1 66 ? -2.713 -22.688 -3.359 1 97.19 66 THR A O 1
ATOM 504 N N . ASP A 1 67 ? -2.137 -24.828 -3.818 1 98.38 67 ASP A N 1
ATOM 505 C CA . ASP A 1 67 ? -1.026 -24.797 -2.871 1 98.38 67 ASP A CA 1
ATOM 506 C C . ASP A 1 67 ? -0.002 -25.891 -3.199 1 98.38 67 ASP A C 1
ATOM 508 O O . ASP A 1 67 ? -0.1 -26.547 -4.234 1 98.38 67 ASP A O 1
ATOM 512 N N . ASP A 1 68 ? 0.982 -26.016 -2.385 1 98.75 68 ASP A N 1
ATOM 513 C CA . ASP A 1 68 ? 2.076 -26.953 -2.6 1 98.75 68 ASP A CA 1
ATOM 514 C C . ASP A 1 68 ? 1.558 -28.391 -2.695 1 98.75 68 ASP A C 1
ATOM 516 O O . ASP A 1 68 ? 1.99 -29.156 -3.559 1 98.75 68 ASP A O 1
ATOM 520 N N . ASP A 1 69 ? 0.652 -28.766 -1.864 1 98.5 69 ASP A N 1
ATOM 521 C CA . ASP A 1 69 ? 0.128 -30.125 -1.846 1 98.5 69 ASP A CA 1
ATOM 522 C C . ASP A 1 69 ? -0.625 -30.453 -3.135 1 98.5 69 ASP A C 1
ATOM 524 O O . ASP A 1 69 ? -0.461 -31.531 -3.707 1 98.5 69 ASP A O 1
ATOM 528 N N . ALA A 1 70 ? -1.436 -29.516 -3.521 1 98.5 70 ALA A N 1
ATOM 529 C CA . ALA A 1 70 ? -2.17 -29.703 -4.77 1 98.5 70 ALA A CA 1
ATOM 530 C C . ALA A 1 70 ? -1.215 -29.812 -5.957 1 98.5 70 ALA A C 1
ATOM 532 O O . ALA A 1 70 ? -1.416 -30.625 -6.859 1 98.5 70 ALA A O 1
ATOM 533 N N . SER A 1 71 ? -0.217 -28.984 -5.988 1 98.81 71 SER A N 1
ATOM 534 C CA . SER A 1 71 ? 0.787 -29.031 -7.047 1 98.81 71 SER A CA 1
ATOM 535 C C . SER A 1 71 ? 1.533 -30.359 -7.047 1 98.81 71 SER A C 1
ATOM 537 O O . SER A 1 71 ? 1.748 -30.953 -8.109 1 98.81 71 SER A O 1
ATOM 539 N N . ARG A 1 72 ? 1.935 -30.797 -5.879 1 98.75 72 ARG A N 1
ATOM 540 C CA . ARG A 1 72 ? 2.605 -32.094 -5.754 1 98.75 72 ARG A CA 1
ATOM 541 C C . ARG A 1 72 ? 1.744 -33.219 -6.32 1 98.75 72 ARG A C 1
ATOM 543 O O . ARG A 1 72 ? 2.242 -34.062 -7.043 1 98.75 72 ARG A O 1
ATOM 550 N N . ALA A 1 73 ? 0.514 -33.156 -6.016 1 98.38 73 ALA A N 1
ATOM 551 C CA . ALA A 1 73 ? -0.408 -34.219 -6.469 1 98.38 73 ALA A CA 1
ATOM 552 C C . ALA A 1 73 ? -0.528 -34.219 -7.988 1 98.38 73 ALA A C 1
ATOM 554 O O . ALA A 1 73 ? -0.512 -35.281 -8.617 1 98.38 73 ALA A O 1
ATOM 555 N N . VAL A 1 74 ? -0.598 -33.062 -8.617 1 98.56 74 VAL A N 1
ATOM 556 C CA . VAL A 1 74 ? -0.861 -33 -10.055 1 98.56 74 VAL A CA 1
ATOM 557 C C . VAL A 1 74 ? 0.409 -33.344 -10.828 1 98.56 74 VAL A C 1
ATOM 559 O O . VAL A 1 74 ? 0.344 -33.906 -11.914 1 98.56 74 VAL A O 1
ATOM 562 N N . TRP A 1 75 ? 1.544 -33.062 -10.289 1 98.81 75 TRP A N 1
ATOM 563 C CA . TRP A 1 75 ? 2.783 -33.281 -11.023 1 98.81 75 TRP A CA 1
ATOM 564 C C . TRP A 1 75 ? 3.393 -34.625 -10.695 1 98.81 75 TRP A C 1
ATOM 566 O O . TRP A 1 75 ? 3.855 -35.344 -11.594 1 98.81 75 TRP A O 1
ATOM 576 N N . MET A 1 76 ? 3.334 -35.062 -9.375 1 98.56 76 MET A N 1
ATOM 577 C CA . MET A 1 76 ? 4.184 -36.156 -8.922 1 98.56 76 MET A CA 1
ATOM 578 C C . MET A 1 76 ? 3.354 -37.25 -8.273 1 98.56 76 MET A C 1
ATOM 580 O O . MET A 1 76 ? 3.902 -38.219 -7.766 1 98.56 76 MET A O 1
ATOM 584 N N . GLY A 1 77 ? 2.098 -37.094 -8.219 1 98.06 77 GLY A N 1
ATOM 585 C CA . GLY A 1 77 ? 1.252 -38.156 -7.703 1 98.06 77 GLY A CA 1
ATOM 586 C C . GLY A 1 77 ? 1.332 -39.406 -8.523 1 98.06 77 GLY A C 1
ATOM 587 O O . GLY A 1 77 ? 1.999 -39.438 -9.562 1 98.06 77 GLY A O 1
ATOM 588 N N . PRO A 1 78 ? 0.574 -40.438 -8.117 1 97.38 78 PRO A N 1
ATOM 589 C CA . PRO A 1 78 ? 0.61 -41.719 -8.828 1 97.38 78 PRO A CA 1
ATOM 590 C C . PRO A 1 78 ? 0.195 -41.594 -10.297 1 97.38 78 PRO A C 1
ATOM 592 O O . PRO A 1 78 ? 0.735 -42.312 -11.156 1 97.38 78 PRO A O 1
ATOM 595 N N . ALA A 1 79 ? -0.729 -40.781 -10.57 1 98 79 ALA A N 1
ATOM 596 C CA . ALA A 1 79 ? -1.152 -40.469 -11.93 1 98 79 ALA A CA 1
ATOM 597 C C . ALA A 1 79 ? -0.845 -39 -12.266 1 98 79 ALA A C 1
ATOM 599 O O . ALA A 1 79 ? -1.659 -38.312 -12.891 1 98 79 ALA A O 1
ATOM 600 N N . GLY A 1 80 ? 0.337 -38.594 -11.812 1 98.62 80 GLY A N 1
ATOM 601 C CA . GLY A 1 80 ? 0.769 -37.219 -12.039 1 98.62 80 GLY A CA 1
ATOM 602 C C . GLY A 1 80 ? 1.294 -36.969 -13.438 1 98.62 80 GLY A C 1
ATOM 603 O O . GLY A 1 80 ? 1.543 -37.938 -14.188 1 98.62 80 GLY A O 1
ATOM 604 N N . ALA A 1 81 ? 1.464 -35.781 -13.812 1 98.81 81 ALA A N 1
ATOM 605 C CA . ALA A 1 81 ? 1.806 -35.344 -15.164 1 98.81 81 ALA A CA 1
ATOM 606 C C . ALA A 1 81 ? 3.209 -35.812 -15.547 1 98.81 81 ALA A C 1
ATOM 608 O O . ALA A 1 81 ? 3.52 -35.969 -16.734 1 98.81 81 ALA A O 1
ATOM 609 N N . LEU A 1 82 ? 4.02 -36.031 -14.531 1 98.56 82 LEU A N 1
ATOM 610 C CA . LEU A 1 82 ? 5.402 -36.375 -14.836 1 98.56 82 LEU A CA 1
ATOM 611 C C . LEU A 1 82 ? 5.539 -37.844 -15.195 1 98.56 82 LEU A C 1
ATOM 613 O O . LEU A 1 82 ? 6.57 -38.281 -15.719 1 98.56 82 LEU A O 1
ATOM 617 N N . VAL A 1 83 ? 4.457 -38.562 -14.828 1 97.12 83 VAL A N 1
ATOM 618 C CA . VAL A 1 83 ? 4.469 -39.969 -15.188 1 97.12 83 VAL A CA 1
ATOM 619 C C . VAL A 1 83 ? 4.461 -40.125 -16.703 1 97.12 83 VAL A C 1
ATOM 621 O O . VAL A 1 83 ? 3.498 -39.75 -17.359 1 97.12 83 VAL A O 1
ATOM 624 N N . HIS A 1 84 ? 5.574 -40.562 -17.359 1 94.06 84 HIS A N 1
ATOM 625 C CA . HIS A 1 84 ? 5.738 -40.812 -18.797 1 94.06 84 HIS A CA 1
ATOM 626 C C . HIS A 1 84 ? 5.75 -39.5 -19.578 1 94.06 84 HIS A C 1
ATOM 628 O O . HIS A 1 84 ? 5.195 -39.406 -20.672 1 94.06 84 HIS A O 1
ATOM 634 N N . LEU A 1 85 ? 6.219 -38.469 -19 1 97.19 85 LEU A N 1
ATOM 635 C CA . LEU A 1 85 ? 6.352 -37.188 -19.656 1 97.19 85 LEU A CA 1
ATOM 636 C C . LEU A 1 85 ? 7.227 -37.312 -20.906 1 97.19 85 LEU A C 1
ATOM 638 O O . LEU A 1 85 ? 8.281 -37.938 -20.859 1 97.19 85 LEU A O 1
ATOM 642 N N . ARG A 1 86 ? 6.773 -36.781 -21.969 1 95.81 86 ARG A N 1
ATOM 643 C CA . ARG A 1 86 ? 7.59 -36.719 -23.172 1 95.81 86 ARG A CA 1
ATOM 644 C C . ARG A 1 86 ? 8.812 -35.844 -22.969 1 95.81 86 ARG A C 1
ATOM 646 O O . ARG A 1 86 ? 8.688 -34.688 -22.531 1 95.81 86 ARG A O 1
ATOM 653 N N . PRO A 1 87 ? 10 -36.344 -23.266 1 97 87 PRO A N 1
ATOM 654 C CA . PRO A 1 87 ? 11.18 -35.469 -23.141 1 97 87 PRO A CA 1
ATOM 655 C C . PRO A 1 87 ? 11.055 -34.188 -23.953 1 97 87 PRO A C 1
ATOM 657 O O . PRO A 1 87 ? 10.523 -34.219 -25.078 1 97 87 PRO A O 1
ATOM 660 N N . GLY A 1 88 ? 11.523 -33.125 -23.344 1 97.06 88 GLY A N 1
ATOM 661 C CA . GLY A 1 88 ? 11.484 -31.844 -24.031 1 97.06 88 GLY A CA 1
ATOM 662 C C . GLY A 1 88 ? 10.219 -31.047 -23.75 1 97.06 88 GLY A C 1
ATOM 663 O O . GLY A 1 88 ? 10.117 -29.875 -24.094 1 97.06 88 GLY A O 1
ATOM 664 N N . THR A 1 89 ? 9.203 -31.703 -23.062 1 97.94 89 THR A N 1
ATOM 665 C CA . THR A 1 89 ? 7.977 -31 -22.688 1 97.94 89 THR A CA 1
ATOM 666 C C . THR A 1 89 ? 8.281 -29.828 -21.781 1 97.94 89 THR A C 1
ATOM 668 O O . THR A 1 89 ? 9.055 -29.953 -20.828 1 97.94 89 THR A O 1
ATOM 671 N N . ILE A 1 90 ? 7.77 -28.641 -22.109 1 98.44 90 ILE A N 1
ATOM 672 C CA . ILE A 1 90 ? 7.891 -27.484 -21.219 1 98.44 90 ILE A CA 1
ATOM 673 C C . ILE A 1 90 ? 6.816 -27.562 -20.141 1 98.44 90 ILE A C 1
ATOM 675 O O . ILE A 1 90 ? 5.625 -27.641 -20.438 1 98.44 90 ILE A O 1
ATOM 679 N N . CYS A 1 91 ? 7.254 -27.641 -18.906 1 98.81 91 CYS A N 1
ATOM 680 C CA . CYS A 1 91 ? 6.359 -27.672 -17.75 1 98.81 91 CYS A CA 1
ATOM 681 C C . CYS A 1 91 ? 6.266 -26.312 -17.078 1 98.81 91 CYS A C 1
ATOM 683 O O . CYS A 1 91 ? 7.254 -25.797 -16.547 1 98.81 91 CYS A O 1
ATOM 685 N N . LEU A 1 92 ? 5.07 -25.75 -17.141 1 98.75 92 LEU A N 1
ATOM 686 C CA . LEU A 1 92 ? 4.805 -24.406 -16.641 1 98.75 92 LEU A CA 1
ATOM 687 C C . LEU A 1 92 ? 3.994 -24.453 -15.352 1 98.75 92 LEU A C 1
ATOM 689 O O . LEU A 1 92 ? 2.822 -24.844 -15.367 1 98.75 92 LEU A O 1
ATOM 693 N N . GLU A 1 93 ? 4.605 -24.078 -14.273 1 98.88 93 GLU A N 1
ATOM 694 C CA . GLU A 1 93 ? 3.9 -23.984 -13 1 98.88 93 GLU A CA 1
ATOM 695 C C . GLU A 1 93 ? 3.492 -22.531 -12.719 1 98.88 93 GLU A C 1
ATOM 697 O O . GLU A 1 93 ? 4.34 -21.688 -12.438 1 98.88 93 GLU A O 1
ATOM 702 N N . THR A 1 94 ? 2.203 -22.234 -12.75 1 98.81 94 THR A N 1
ATOM 703 C CA . THR A 1 94 ? 1.725 -20.859 -12.695 1 98.81 94 THR A CA 1
ATOM 704 C C . THR A 1 94 ? 1.102 -20.547 -11.336 1 98.81 94 THR A C 1
ATOM 706 O O . THR A 1 94 ? 0.726 -19.406 -11.062 1 98.81 94 THR A O 1
ATOM 709 N N . SER A 1 95 ? 1.036 -21.531 -10.422 1 98.69 95 SER A N 1
ATOM 710 C CA . SER A 1 95 ? 0.414 -21.391 -9.109 1 98.69 95 SER A CA 1
ATOM 711 C C . SER A 1 95 ? 1.288 -20.562 -8.18 1 98.69 95 SER A C 1
ATOM 713 O O . SER A 1 95 ? 2.465 -20.328 -8.461 1 98.69 95 SER A O 1
ATOM 715 N N . THR A 1 96 ? 0.691 -20.016 -7.184 1 98.62 96 THR A N 1
ATOM 716 C CA . THR A 1 96 ? 1.446 -19.391 -6.102 1 98.62 96 THR A CA 1
ATOM 717 C C . THR A 1 96 ? 1.871 -20.438 -5.07 1 98.62 96 THR A C 1
ATOM 719 O O . THR A 1 96 ? 1.054 -20.906 -4.27 1 98.62 96 THR A O 1
ATOM 722 N N . LEU A 1 97 ? 3.176 -20.766 -5.121 1 98.81 97 LEU A N 1
ATOM 723 C CA . LEU A 1 97 ? 3.705 -21.891 -4.355 1 98.81 97 LEU A CA 1
ATOM 724 C C . LEU A 1 97 ? 4.965 -21.484 -3.596 1 98.81 97 LEU A C 1
ATOM 726 O O . LEU A 1 97 ? 5.512 -20.406 -3.828 1 98.81 97 LEU A O 1
ATOM 730 N N . SER A 1 98 ? 5.367 -22.312 -2.633 1 98.5 98 SER A N 1
ATOM 731 C CA . SER A 1 98 ? 6.598 -22.031 -1.899 1 98.5 98 SER A CA 1
ATOM 732 C C . SER A 1 98 ? 7.824 -22.25 -2.775 1 98.5 98 SER A C 1
ATOM 734 O O . SER A 1 98 ? 7.848 -23.172 -3.6 1 98.5 98 SER A O 1
ATOM 736 N N . PRO A 1 99 ? 8.82 -21.422 -2.637 1 97.69 99 PRO A N 1
ATOM 737 C CA . PRO A 1 99 ? 10.055 -21.609 -3.396 1 97.69 99 PRO A CA 1
ATOM 738 C C . PRO A 1 99 ? 10.695 -22.969 -3.139 1 97.69 99 PRO A C 1
ATOM 740 O O . P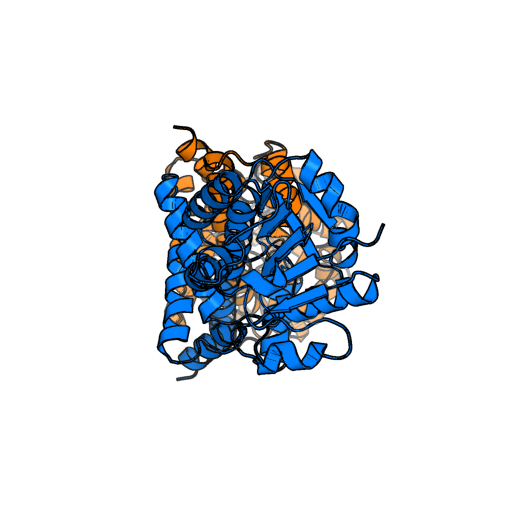RO A 1 99 ? 11.32 -23.547 -4.039 1 97.69 99 PRO A O 1
ATOM 743 N N . ASP A 1 100 ? 10.539 -23.516 -1.953 1 97.25 100 ASP A N 1
ATOM 744 C CA . ASP A 1 100 ? 11.055 -24.844 -1.654 1 97.25 100 ASP A CA 1
ATOM 745 C C . ASP A 1 100 ? 10.391 -25.906 -2.539 1 97.25 100 ASP A C 1
ATOM 747 O O . ASP A 1 100 ? 11.078 -26.75 -3.119 1 97.25 100 ASP A O 1
ATOM 751 N N . TRP A 1 101 ? 9.156 -25.828 -2.629 1 98.44 101 TRP A N 1
ATOM 752 C CA . TRP A 1 101 ? 8.461 -26.766 -3.498 1 98.44 101 TRP A CA 1
ATOM 753 C C . TRP A 1 101 ? 8.852 -26.562 -4.957 1 98.44 101 TRP A C 1
ATOM 755 O O . TRP A 1 101 ? 9.07 -27.531 -5.691 1 98.44 101 TRP A O 1
ATOM 765 N N . ILE A 1 102 ? 8.922 -25.328 -5.387 1 98.81 102 ILE A N 1
ATOM 766 C CA . ILE A 1 102 ? 9.281 -25.031 -6.77 1 98.81 102 ILE A CA 1
ATOM 767 C C . ILE A 1 102 ? 10.633 -25.656 -7.102 1 98.81 102 ILE A C 1
ATOM 769 O O . ILE A 1 102 ? 10.828 -26.188 -8.195 1 98.81 102 ILE A O 1
ATOM 773 N N . ARG A 1 103 ? 11.547 -25.562 -6.176 1 98.12 103 ARG A N 1
ATOM 774 C CA . ARG A 1 103 ? 12.859 -26.172 -6.375 1 98.12 103 ARG A CA 1
ATOM 775 C C . ARG A 1 103 ? 12.734 -27.688 -6.531 1 98.12 103 ARG A C 1
ATOM 777 O O . ARG A 1 103 ? 13.336 -28.266 -7.434 1 98.12 103 ARG A O 1
ATOM 784 N N . GLU A 1 104 ? 12.016 -28.281 -5.645 1 98.69 104 GLU A N 1
ATOM 785 C CA . GLU A 1 104 ? 11.789 -29.719 -5.719 1 98.69 104 GLU A CA 1
ATOM 786 C C . GLU A 1 104 ? 11.109 -30.109 -7.031 1 98.69 104 GLU A C 1
ATOM 788 O O . GLU A 1 104 ? 11.516 -31.062 -7.688 1 98.69 104 GLU A O 1
ATOM 793 N N . TRP A 1 105 ? 10.133 -29.375 -7.34 1 98.88 105 TRP A N 1
ATOM 794 C CA . TRP A 1 105 ? 9.367 -29.594 -8.562 1 98.88 105 TRP A CA 1
ATOM 795 C C . TRP A 1 105 ? 10.266 -29.484 -9.789 1 98.88 105 TRP A C 1
ATOM 797 O O . TRP A 1 105 ? 10.227 -30.328 -10.688 1 98.88 105 TRP A O 1
ATOM 807 N N . ALA A 1 106 ? 11.07 -28.453 -9.867 1 98.88 106 ALA A N 1
ATOM 808 C CA . ALA A 1 106 ? 11.953 -28.234 -11.016 1 98.88 106 ALA A CA 1
ATOM 809 C C . ALA A 1 106 ? 12.922 -29.406 -11.188 1 98.88 106 ALA A C 1
ATOM 811 O O . ALA A 1 106 ? 13.188 -29.828 -12.32 1 98.88 106 ALA A O 1
ATOM 812 N N . LYS A 1 107 ? 13.453 -29.844 -10.078 1 98.69 107 LYS A N 1
ATOM 813 C CA . LYS A 1 107 ? 14.344 -31 -10.125 1 98.69 107 LYS A CA 1
ATOM 814 C C . LYS A 1 107 ? 13.633 -32.219 -10.68 1 98.69 107 LYS A C 1
ATOM 816 O O . LYS A 1 107 ? 14.203 -32.969 -11.492 1 98.69 107 LYS A O 1
ATOM 821 N N . ALA A 1 108 ? 12.453 -32.438 -10.242 1 98.81 108 ALA A N 1
ATOM 822 C CA . ALA A 1 108 ? 11.672 -33.594 -10.688 1 98.81 108 ALA A CA 1
ATOM 823 C C . ALA A 1 108 ? 11.352 -33.469 -12.172 1 98.81 108 ALA A C 1
ATOM 825 O O . ALA A 1 108 ? 11.406 -34.469 -12.898 1 98.81 108 ALA A O 1
ATOM 826 N N . VAL A 1 109 ? 10.977 -32.312 -12.648 1 98.88 109 VAL A N 1
ATOM 827 C CA . VAL A 1 109 ? 10.672 -32.094 -14.055 1 98.88 109 VAL A CA 1
ATOM 828 C C . VAL A 1 109 ? 11.906 -32.406 -14.906 1 98.88 109 VAL A C 1
ATOM 830 O O . VAL A 1 109 ? 11.805 -33.094 -15.914 1 98.88 109 VAL A O 1
ATOM 833 N N . THR A 1 110 ? 13.023 -31.859 -14.477 1 98.69 110 THR A N 1
ATOM 834 C CA . THR A 1 110 ? 14.273 -32.062 -15.203 1 98.69 110 THR A CA 1
ATOM 835 C C . THR A 1 110 ? 14.617 -33.562 -15.25 1 98.69 110 THR A C 1
ATOM 837 O O . THR A 1 110 ? 15.023 -34.062 -16.297 1 98.69 110 THR A O 1
ATOM 840 N N . ALA A 1 111 ? 14.438 -34.219 -14.125 1 98.44 111 ALA A N 1
ATOM 841 C CA . ALA A 1 111 ? 14.719 -35.625 -14.047 1 98.44 111 ALA A CA 1
ATOM 842 C C . ALA A 1 111 ? 13.828 -36.438 -15 1 98.44 111 ALA A C 1
ATOM 844 O O . ALA A 1 111 ? 14.25 -37.438 -15.547 1 98.44 111 ALA A O 1
ATOM 845 N N . ALA A 1 112 ? 12.672 -35.938 -15.242 1 98.25 112 ALA A N 1
ATOM 846 C CA . ALA A 1 112 ? 11.711 -36.594 -16.125 1 98.25 112 ALA A CA 1
ATOM 847 C C . ALA A 1 112 ? 11.977 -36.219 -17.594 1 98.25 112 ALA A C 1
ATOM 849 O O . ALA A 1 112 ? 11.281 -36.719 -18.484 1 98.25 112 ALA A O 1
ATOM 850 N N . GLY A 1 113 ? 12.969 -35.375 -17.797 1 98.12 113 GLY A N 1
ATOM 851 C CA . GLY A 1 113 ? 13.352 -34.969 -19.156 1 98.12 113 GLY A CA 1
ATOM 852 C C . GLY A 1 113 ? 12.648 -33.719 -19.641 1 98.12 113 GLY A C 1
ATOM 853 O O . GLY A 1 113 ? 12.781 -33.344 -20.812 1 98.12 113 GLY A O 1
ATOM 854 N N . GLY A 1 114 ? 11.883 -33.094 -18.797 1 98.56 114 GLY A N 1
ATOM 855 C CA . GLY A 1 114 ? 11.18 -31.859 -19.172 1 98.56 114 GLY A CA 1
ATOM 856 C C . GLY A 1 114 ? 11.977 -30.609 -18.875 1 98.56 114 GLY A C 1
ATOM 857 O O . GLY A 1 114 ? 13.125 -30.688 -18.438 1 98.56 114 GLY A O 1
ATOM 858 N N . ILE A 1 115 ? 11.406 -29.453 -19.219 1 98.75 115 ILE A N 1
ATOM 859 C CA . ILE A 1 115 ? 11.984 -28.141 -18.984 1 98.75 115 ILE A CA 1
ATOM 860 C C . ILE A 1 115 ? 11.094 -27.359 -18.016 1 98.75 115 ILE A C 1
ATOM 862 O O . ILE A 1 115 ? 9.969 -26.984 -18.359 1 98.75 115 ILE A O 1
ATOM 866 N N . PRO A 1 116 ? 11.578 -27.078 -16.781 1 98.88 116 PRO A N 1
ATOM 867 C CA . PRO A 1 116 ? 10.75 -26.406 -15.789 1 98.88 116 PRO A CA 1
ATOM 868 C C . PRO A 1 116 ? 10.781 -24.875 -15.938 1 98.88 116 PRO A C 1
ATOM 870 O O . PRO A 1 116 ? 11.859 -24.281 -16.047 1 98.88 116 PRO A O 1
ATOM 873 N N . VAL A 1 117 ? 9.609 -24.234 -15.961 1 98.81 117 VAL A N 1
ATOM 874 C CA . VAL A 1 117 ? 9.43 -22.797 -15.93 1 98.81 117 VAL A CA 1
ATOM 875 C C . VAL A 1 117 ? 8.383 -22.422 -14.883 1 98.81 117 VAL A C 1
ATOM 877 O O . VAL A 1 117 ? 7.23 -22.859 -14.961 1 98.81 117 VAL A O 1
ATOM 880 N N . ASP A 1 118 ? 8.812 -21.719 -13.805 1 98.81 118 ASP A N 1
ATOM 881 C CA . ASP A 1 118 ? 7.789 -21.141 -12.938 1 98.81 118 ASP A CA 1
ATOM 882 C C . ASP A 1 118 ? 7.273 -19.828 -13.492 1 98.81 118 ASP A C 1
ATOM 884 O O . ASP A 1 118 ? 8.055 -18.984 -13.945 1 98.81 118 ASP A O 1
ATOM 888 N N . ALA A 1 119 ? 5.926 -19.688 -13.445 1 98.62 119 ALA A N 1
ATOM 889 C CA . ALA A 1 119 ? 5.32 -18.578 -14.164 1 98.62 119 ALA A CA 1
ATOM 890 C C . ALA A 1 119 ? 4.09 -18.047 -13.43 1 98.62 119 ALA A C 1
ATOM 892 O O . ALA A 1 119 ? 3.014 -17.922 -14.016 1 98.62 119 ALA A O 1
ATOM 893 N N . PRO A 1 120 ? 4.309 -17.703 -12.195 1 98.44 120 PRO A N 1
ATOM 894 C CA . PRO A 1 120 ? 3.145 -17.109 -11.531 1 98.44 120 PRO A CA 1
ATOM 895 C C . PRO A 1 120 ? 2.635 -15.852 -12.219 1 98.44 120 PRO A C 1
ATOM 897 O O . PRO A 1 120 ? 3.283 -15.344 -13.141 1 98.44 120 PRO A O 1
ATOM 900 N N . VAL A 1 121 ? 1.43 -15.484 -11.836 1 98 121 VAL A N 1
ATOM 901 C CA . VAL A 1 121 ? 0.78 -14.367 -12.508 1 98 121 VAL A CA 1
ATOM 902 C C . VAL A 1 121 ? 0.382 -13.305 -11.477 1 98 121 VAL A C 1
ATOM 904 O O . VAL A 1 121 ? 0.182 -13.617 -10.305 1 98 121 VAL A O 1
ATOM 907 N N . THR A 1 122 ? 0.373 -12.094 -11.898 1 96.62 122 THR A N 1
ATOM 908 C CA . THR A 1 122 ? -0.311 -11.031 -11.172 1 96.62 122 THR A CA 1
ATOM 909 C C . THR A 1 122 ? -1.528 -10.539 -11.945 1 96.62 122 THR A C 1
ATOM 911 O O . THR A 1 122 ? -1.553 -10.602 -13.18 1 96.62 122 THR A O 1
ATOM 914 N N . GLY A 1 123 ? -2.506 -10.117 -11.25 1 94.44 123 GLY A N 1
ATOM 915 C CA . GLY A 1 123 ? -3.789 -9.719 -11.812 1 94.44 123 GLY A CA 1
ATOM 916 C C . GLY A 1 123 ? -4.969 -10.344 -11.086 1 94.44 123 GLY A C 1
ATOM 917 O O . GLY A 1 123 ? -4.809 -11.312 -10.344 1 94.44 123 GLY A O 1
ATOM 918 N N . THR A 1 124 ? -6.141 -9.828 -11.375 1 92.12 124 THR A N 1
ATOM 919 C CA . THR A 1 124 ? -7.375 -10.305 -10.758 1 92.12 124 THR A CA 1
ATOM 920 C C . THR A 1 124 ? -8.102 -11.273 -11.68 1 92.12 124 THR A C 1
ATOM 922 O O . THR A 1 124 ? -7.66 -11.516 -12.805 1 92.12 124 THR A O 1
ATOM 925 N N . LYS A 1 125 ? -9.172 -11.859 -11.18 1 92.12 125 LYS A N 1
ATOM 926 C CA . LYS A 1 125 ? -10.047 -12.703 -11.984 1 92.12 125 LYS A CA 1
ATOM 927 C C . LYS A 1 125 ? -10.438 -12 -13.289 1 92.12 125 LYS A C 1
ATOM 929 O O . LYS A 1 125 ? -10.391 -12.602 -14.359 1 92.12 125 LYS A O 1
ATOM 934 N N . SER A 1 126 ? -10.773 -10.734 -13.148 1 93 126 SER A N 1
ATOM 935 C CA . SER A 1 126 ? -11.18 -9.969 -14.32 1 93 126 SER A CA 1
ATOM 936 C C . SER A 1 126 ? -10.047 -9.859 -15.336 1 93 126 SER A C 1
ATOM 938 O O . SER A 1 126 ? -10.273 -9.938 -16.547 1 93 126 SER A O 1
ATOM 940 N N . HIS A 1 127 ? -8.859 -9.656 -14.875 1 95.38 127 HIS A N 1
ATOM 941 C CA . HIS A 1 127 ? -7.707 -9.609 -15.766 1 95.38 127 HIS A CA 1
ATOM 942 C C . HIS A 1 127 ? -7.508 -10.938 -16.484 1 95.38 127 HIS A C 1
ATOM 944 O O . HIS A 1 127 ? -7.176 -10.969 -17.672 1 95.38 127 HIS A O 1
ATOM 950 N N . ALA A 1 128 ? -7.66 -12.031 -15.75 1 96.56 128 ALA A N 1
ATOM 951 C CA . ALA A 1 128 ? -7.504 -13.367 -16.328 1 96.56 128 ALA A CA 1
ATOM 952 C C . ALA A 1 128 ? -8.523 -13.602 -17.438 1 96.56 128 ALA A C 1
ATOM 954 O O . ALA A 1 128 ? -8.172 -14.086 -18.516 1 96.56 128 ALA A O 1
ATOM 955 N N . GLU A 1 129 ? -9.742 -13.219 -17.156 1 96.69 129 GLU A N 1
ATOM 956 C CA . GLU A 1 129 ? -10.836 -13.398 -18.109 1 96.69 129 GLU A CA 1
ATOM 957 C C . GLU A 1 129 ? -10.602 -12.562 -19.375 1 96.69 129 GLU A C 1
ATOM 959 O O . GLU A 1 129 ? -10.992 -12.961 -20.469 1 96.69 129 GLU A O 1
ATOM 964 N N . ALA A 1 130 ? -9.938 -11.43 -19.203 1 97.44 130 ALA A N 1
ATOM 965 C CA . ALA A 1 130 ? -9.742 -10.5 -20.312 1 97.44 130 ALA A CA 1
ATOM 966 C C . ALA A 1 130 ? -8.406 -10.75 -21.016 1 97.44 130 ALA A C 1
ATOM 968 O O . ALA A 1 130 ? -8.078 -10.086 -22 1 97.44 130 ALA A O 1
ATOM 969 N N . GLY A 1 131 ? -7.648 -11.719 -20.531 1 97.88 131 GLY A N 1
ATOM 970 C CA . GLY A 1 131 ? -6.328 -11.961 -21.094 1 97.88 131 GLY A CA 1
ATOM 971 C C . GLY A 1 131 ? -5.34 -10.844 -20.812 1 97.88 131 GLY A C 1
ATOM 972 O O . GLY A 1 131 ? -4.551 -10.469 -21.688 1 97.88 131 GLY A O 1
ATOM 973 N N . GLN A 1 132 ? -5.453 -10.297 -19.625 1 97.5 132 GLN A N 1
ATOM 974 C CA . GLN A 1 132 ? -4.668 -9.117 -19.281 1 97.5 132 GLN A CA 1
ATOM 975 C C . GLN A 1 132 ? -3.77 -9.391 -18.062 1 97.5 132 GLN A C 1
ATOM 977 O O . GLN A 1 132 ? -3.375 -8.461 -17.359 1 97.5 132 GLN A O 1
ATOM 982 N N . LEU A 1 133 ? -3.43 -10.633 -17.812 1 98.12 133 LEU A N 1
ATOM 983 C CA . LEU A 1 133 ? -2.533 -10.977 -16.719 1 98.12 133 LEU A CA 1
ATOM 984 C C . LEU A 1 133 ? -1.115 -10.484 -17 1 98.12 133 LEU A C 1
ATOM 986 O O . LEU A 1 133 ? -0.82 -10.039 -18.109 1 98.12 133 LEU A O 1
ATOM 990 N N . VAL A 1 134 ? -0.347 -10.453 -16 1 98.38 134 VAL A N 1
ATOM 991 C CA . VAL A 1 134 ? 1.098 -10.289 -16.125 1 98.38 134 VAL A CA 1
ATOM 992 C C . VAL A 1 134 ? 1.803 -11.562 -15.656 1 98.38 134 VAL A C 1
ATOM 994 O O . VAL A 1 134 ? 1.641 -11.984 -14.508 1 98.38 134 VAL A O 1
ATOM 997 N N . PHE A 1 135 ? 2.543 -12.164 -16.562 1 98.62 135 PHE A N 1
ATOM 998 C CA . PHE A 1 135 ? 3.35 -13.328 -16.203 1 98.62 135 PHE A CA 1
ATOM 999 C C . PHE A 1 135 ? 4.734 -12.898 -15.719 1 98.62 135 PHE A C 1
ATOM 1001 O O . PHE A 1 135 ? 5.383 -12.07 -16.359 1 98.62 135 PHE A O 1
ATOM 1008 N N . VAL A 1 136 ? 5.164 -13.398 -14.625 1 98.5 136 VAL A N 1
ATOM 1009 C CA . VAL A 1 136 ? 6.531 -13.211 -14.148 1 98.5 136 VAL A CA 1
ATOM 1010 C C . VAL A 1 136 ? 7.242 -14.562 -14.07 1 98.5 136 VAL A C 1
ATOM 1012 O O . VAL A 1 136 ? 7.012 -15.336 -13.141 1 98.5 136 VAL A O 1
ATOM 1015 N N . LEU A 1 137 ? 8.203 -14.758 -14.945 1 98.38 137 LEU A N 1
ATOM 1016 C CA . LEU A 1 137 ? 8.719 -16.109 -15.172 1 98.38 137 LEU A CA 1
ATOM 1017 C C . LEU A 1 137 ? 10.141 -16.234 -14.633 1 98.38 137 LEU A C 1
ATOM 1019 O O . LEU A 1 137 ? 10.914 -15.273 -14.656 1 98.38 137 LEU A O 1
ATOM 1023 N N . GLY A 1 138 ? 10.438 -17.406 -14.188 1 98.44 138 GLY A N 1
ATOM 1024 C CA . GLY A 1 138 ? 11.797 -17.906 -14.023 1 98.44 138 GLY A CA 1
ATOM 1025 C C . GLY A 1 138 ? 12.078 -19.172 -14.805 1 98.44 138 GLY A C 1
ATOM 1026 O O . GLY A 1 138 ? 11.32 -20.141 -14.711 1 98.44 138 GLY A O 1
ATOM 1027 N N . GLY A 1 139 ? 13.125 -19.203 -15.625 1 98.25 139 GLY A N 1
ATOM 1028 C CA . GLY A 1 139 ? 13.43 -20.391 -16.406 1 98.25 139 GLY A CA 1
ATOM 1029 C C . GLY A 1 139 ? 14.367 -20.125 -17.562 1 98.25 139 GLY A C 1
ATOM 1030 O O . GLY A 1 139 ? 14.969 -19.047 -17.641 1 98.25 139 GLY A O 1
ATOM 1031 N N . ASP A 1 140 ? 14.516 -21.141 -18.406 1 98 140 ASP A N 1
ATOM 1032 C CA . ASP A 1 140 ? 15.367 -21.094 -19.594 1 98 140 ASP A CA 1
ATOM 1033 C C . ASP A 1 140 ? 14.797 -20.109 -20.625 1 98 140 ASP A C 1
ATOM 1035 O O . ASP A 1 140 ? 13.625 -20.203 -21 1 98 140 ASP A O 1
ATOM 1039 N N . PRO A 1 141 ? 15.688 -19.188 -21.094 1 97.94 141 PRO A N 1
ATOM 1040 C CA . PRO A 1 141 ? 15.211 -18.188 -22.062 1 97.94 141 PRO A CA 1
ATOM 1041 C C . PRO A 1 141 ? 14.625 -18.828 -23.328 1 97.94 141 PRO A C 1
ATOM 1043 O O . PRO A 1 141 ? 13.641 -18.312 -23.875 1 97.94 141 PRO A O 1
ATOM 1046 N N . ASP A 1 142 ? 15.203 -19.859 -23.75 1 97.88 142 ASP A N 1
ATOM 1047 C CA . ASP A 1 142 ? 14.711 -20.516 -24.969 1 97.88 142 ASP A CA 1
ATOM 1048 C C . ASP A 1 142 ? 13.32 -21.109 -24.75 1 97.88 142 ASP A C 1
ATOM 1050 O O . ASP A 1 142 ? 12.461 -21.016 -25.625 1 97.88 142 ASP A O 1
ATOM 1054 N N . ALA A 1 143 ? 13.125 -21.734 -23.641 1 97.75 143 ALA A N 1
ATOM 1055 C CA . ALA A 1 143 ? 11.805 -22.266 -23.312 1 97.75 143 ALA A CA 1
ATOM 1056 C C . ALA A 1 143 ? 10.766 -21.141 -23.219 1 97.75 143 ALA A C 1
ATOM 1058 O O . ALA A 1 143 ? 9.641 -21.297 -23.703 1 97.75 143 ALA A O 1
ATOM 1059 N N . ILE A 1 144 ? 11.172 -20.062 -22.625 1 97.69 144 ILE A N 1
ATOM 1060 C CA . ILE A 1 144 ? 10.273 -18.922 -22.438 1 97.69 144 ILE A CA 1
ATOM 1061 C C . ILE A 1 144 ? 9.906 -18.328 -23.797 1 97.69 144 ILE A C 1
ATOM 1063 O O . ILE A 1 144 ? 8.75 -17.969 -24.031 1 97.69 144 ILE A O 1
ATOM 1067 N N . ASP A 1 145 ? 10.836 -18.266 -24.703 1 97.12 145 ASP A N 1
ATOM 1068 C CA . ASP A 1 145 ? 10.555 -17.797 -26.062 1 97.12 145 ASP A CA 1
ATOM 1069 C C . ASP A 1 145 ? 9.555 -18.719 -26.75 1 97.12 145 ASP A C 1
ATOM 1071 O O . ASP A 1 145 ? 8.648 -18.234 -27.453 1 97.12 145 ASP A O 1
ATOM 1075 N N . ALA A 1 146 ? 9.719 -19.969 -26.547 1 95.75 146 ALA A N 1
ATOM 1076 C CA . ALA A 1 146 ? 8.82 -20.953 -27.156 1 95.75 146 ALA A CA 1
ATOM 1077 C C . ALA A 1 146 ? 7.406 -20.812 -26.594 1 95.75 146 ALA A C 1
ATOM 1079 O O . ALA A 1 146 ? 6.426 -21.078 -27.281 1 95.75 146 ALA A O 1
ATOM 1080 N N . LEU A 1 147 ? 7.273 -20.375 -25.344 1 96.25 147 LEU A N 1
ATOM 1081 C CA . LEU A 1 147 ? 6.008 -20.266 -24.625 1 96.25 147 LEU A CA 1
ATOM 1082 C C . LEU A 1 147 ? 5.281 -18.984 -24.984 1 96.25 147 LEU A C 1
ATOM 1084 O O . LEU A 1 147 ? 4.082 -18.844 -24.719 1 96.25 147 LEU A O 1
ATOM 1088 N N . ARG A 1 148 ? 5.922 -18.031 -25.547 1 96.69 148 ARG A N 1
ATOM 1089 C CA . ARG A 1 148 ? 5.465 -16.641 -25.656 1 96.69 148 ARG A CA 1
ATOM 1090 C C . ARG A 1 148 ? 4.109 -16.562 -26.344 1 96.69 148 ARG A C 1
ATOM 1092 O O . ARG A 1 148 ? 3.219 -15.844 -25.906 1 96.69 148 ARG A O 1
ATOM 1099 N N . PRO A 1 149 ? 3.881 -17.297 -27.484 1 96.12 149 PRO A N 1
ATOM 1100 C CA . PRO A 1 149 ? 2.566 -17.188 -28.125 1 96.12 149 PRO A CA 1
ATOM 1101 C C . PRO A 1 149 ? 1.429 -17.625 -27.203 1 96.12 149 PRO A C 1
ATOM 1103 O O . PRO A 1 149 ? 0.395 -16.953 -27.141 1 96.12 149 PRO A O 1
ATOM 1106 N N . ALA A 1 150 ? 1.619 -18.719 -26.484 1 96.81 150 ALA A N 1
ATOM 1107 C CA . ALA A 1 150 ? 0.59 -19.203 -25.562 1 96.81 150 ALA A CA 1
ATOM 1108 C C . ALA A 1 150 ? 0.4 -18.219 -24.406 1 96.81 150 ALA A C 1
ATOM 1110 O O . ALA A 1 150 ? -0.729 -17.953 -23.984 1 96.81 150 ALA A O 1
ATOM 1111 N N . LEU A 1 151 ? 1.523 -17.641 -23.875 1 98.12 151 LEU A N 1
ATOM 1112 C CA . LEU A 1 151 ? 1.461 -16.703 -22.766 1 98.12 151 LEU A CA 1
ATOM 1113 C C . LEU A 1 151 ? 0.761 -15.414 -23.172 1 98.12 151 LEU A C 1
ATOM 1115 O O . LEU A 1 151 ? 0.016 -14.828 -22.391 1 98.12 151 LEU A O 1
ATOM 1119 N N . THR A 1 152 ? 0.979 -14.992 -24.422 1 97.94 152 THR A N 1
ATOM 1120 C CA . THR A 1 152 ? 0.401 -13.75 -24.938 1 97.94 152 THR A CA 1
ATOM 1121 C C . THR A 1 152 ? -1.12 -13.852 -25 1 97.94 152 THR A C 1
ATOM 1123 O O . THR A 1 152 ? -1.824 -12.867 -24.781 1 97.94 152 THR A O 1
ATOM 1126 N N . ALA A 1 153 ? -1.616 -15.062 -25.188 1 97.56 153 ALA A N 1
ATOM 1127 C CA . ALA A 1 153 ? -3.061 -15.273 -25.234 1 97.56 153 ALA A CA 1
ATOM 1128 C C . ALA A 1 153 ? -3.707 -15.008 -23.875 1 97.56 153 ALA A C 1
ATOM 1130 O O . ALA A 1 153 ? -4.906 -14.734 -23.797 1 97.56 153 ALA A O 1
ATOM 1131 N N . MET A 1 154 ? -2.885 -15.047 -22.797 1 98.31 154 MET A N 1
ATOM 1132 C CA . MET A 1 154 ? -3.434 -14.984 -21.438 1 98.31 154 MET A CA 1
ATOM 1133 C C . MET A 1 154 ? -2.988 -13.711 -20.734 1 98.31 154 MET A C 1
ATOM 1135 O O . MET A 1 154 ? -3.305 -13.508 -19.562 1 98.31 154 MET A O 1
ATOM 1139 N N . SER A 1 155 ? -2.172 -12.836 -21.438 1 98.31 155 SER A N 1
ATOM 1140 C CA . SER A 1 155 ? -1.519 -11.797 -20.641 1 98.31 155 SER A CA 1
ATOM 1141 C C . SER A 1 155 ? -1.288 -10.531 -21.469 1 98.31 155 SER A C 1
ATOM 1143 O O . SER A 1 155 ? -1.305 -10.578 -22.703 1 98.31 155 SER A O 1
ATOM 1145 N N . ARG A 1 156 ? -1.146 -9.398 -20.797 1 97.69 156 ARG A N 1
ATOM 1146 C CA . ARG A 1 156 ? -0.771 -8.133 -21.422 1 97.69 156 ARG A CA 1
ATOM 1147 C C . ARG A 1 156 ? 0.735 -7.91 -21.344 1 97.69 156 ARG A C 1
ATOM 1149 O O . ARG A 1 156 ? 1.28 -7.066 -22.062 1 97.69 156 ARG A O 1
ATOM 1156 N N . LYS A 1 157 ? 1.411 -8.586 -20.5 1 97.88 157 LYS A N 1
ATOM 1157 C CA . LYS A 1 157 ? 2.836 -8.398 -20.25 1 97.88 157 LYS A CA 1
ATOM 1158 C C . LYS A 1 157 ? 3.494 -9.688 -19.781 1 97.88 157 LYS A C 1
ATOM 1160 O O . LYS A 1 157 ? 2.908 -10.445 -19 1 97.88 157 LYS A O 1
ATOM 1165 N N . ILE A 1 158 ? 4.707 -10.016 -20.266 1 98.5 158 ILE A N 1
ATOM 1166 C CA . ILE A 1 158 ? 5.508 -11.18 -19.906 1 98.5 158 ILE A CA 1
ATOM 1167 C C . ILE A 1 158 ? 6.895 -10.734 -19.453 1 98.5 158 ILE A C 1
ATOM 1169 O O . ILE A 1 158 ? 7.637 -10.109 -20.219 1 98.5 158 ILE A O 1
ATOM 1173 N N . VAL A 1 159 ? 7.27 -11.047 -18.188 1 98.44 159 VAL A N 1
ATOM 1174 C CA . VAL A 1 159 ? 8.539 -10.609 -17.625 1 98.44 159 VAL A CA 1
ATOM 1175 C C . VAL A 1 159 ? 9.391 -11.828 -17.266 1 98.44 159 VAL A C 1
ATOM 1177 O O . VAL A 1 159 ? 8.984 -12.672 -16.469 1 98.44 159 VAL A O 1
ATOM 1180 N N . HIS A 1 160 ? 10.531 -11.945 -17.891 1 98.5 160 HIS A N 1
ATOM 1181 C CA . HIS A 1 160 ? 11.516 -12.953 -17.5 1 98.5 160 HIS A CA 1
ATOM 1182 C C . HIS A 1 160 ? 12.453 -12.422 -16.422 1 98.5 160 HIS A C 1
ATOM 1184 O O . HIS A 1 160 ? 13.297 -11.562 -16.688 1 98.5 160 HIS A O 1
ATOM 1190 N N . LEU A 1 161 ? 12.383 -12.977 -15.227 1 98.06 161 LEU A N 1
ATOM 1191 C CA . LEU A 1 161 ? 13.047 -12.367 -14.07 1 98.06 161 LEU A CA 1
ATOM 1192 C C . LEU A 1 161 ? 14.352 -13.086 -13.758 1 98.06 161 LEU A C 1
ATOM 1194 O O . LEU A 1 161 ? 15.195 -12.555 -13.023 1 98.06 161 LEU A O 1
ATOM 1198 N N . GLY A 1 162 ? 14.539 -14.281 -14.289 1 97.56 162 GLY A N 1
ATOM 1199 C CA . GLY A 1 162 ? 15.75 -15.039 -14.008 1 97.56 162 GLY A CA 1
ATOM 1200 C C . GLY A 1 162 ? 15.57 -16.531 -14.18 1 97.56 162 GLY A C 1
ATOM 1201 O O . GLY A 1 162 ? 14.75 -16.984 -14.984 1 97.56 162 GLY A O 1
ATOM 1202 N N . PRO A 1 163 ? 16.422 -17.344 -13.484 1 97.75 163 PRO A N 1
ATOM 1203 C CA . PRO A 1 163 ? 16.297 -18.797 -13.57 1 97.75 163 PRO A CA 1
ATOM 1204 C C . PRO A 1 163 ? 15.031 -19.312 -12.891 1 97.75 163 PRO A C 1
ATOM 1206 O O . PRO A 1 163 ? 14.328 -18.562 -12.227 1 97.75 163 PRO A O 1
ATOM 1209 N N . THR A 1 164 ? 14.75 -20.594 -13.078 1 98.25 164 THR A N 1
ATOM 1210 C CA . THR A 1 164 ? 13.594 -21.219 -12.445 1 98.25 164 THR A CA 1
ATOM 1211 C C . THR A 1 164 ? 13.586 -20.938 -10.945 1 98.25 164 THR A C 1
ATOM 1213 O O . THR A 1 164 ? 14.609 -21.094 -10.273 1 98.25 164 THR A O 1
ATOM 1216 N N . GLY A 1 165 ? 12.523 -20.516 -10.461 1 98.12 165 GLY A N 1
ATOM 1217 C CA . GLY A 1 165 ? 12.375 -20.125 -9.07 1 98.12 165 GLY A CA 1
ATOM 1218 C C . GLY A 1 165 ? 12.227 -18.641 -8.875 1 98.12 165 GLY A C 1
ATOM 1219 O O . GLY A 1 165 ? 11.648 -18.188 -7.879 1 98.12 165 GLY A O 1
ATOM 1220 N N . SER A 1 166 ? 12.688 -17.812 -9.805 1 98.44 166 SER A N 1
ATOM 1221 C CA . SER A 1 166 ? 12.664 -16.359 -9.695 1 98.44 166 SER A CA 1
ATOM 1222 C C . SER A 1 166 ? 11.234 -15.828 -9.68 1 98.44 166 SER A C 1
ATOM 1224 O O . SER A 1 166 ? 10.906 -14.922 -8.914 1 98.44 166 SER A O 1
ATOM 1226 N N . GLY A 1 167 ? 10.406 -16.391 -10.508 1 98.5 167 GLY A N 1
ATOM 1227 C CA . GLY A 1 167 ? 9.023 -15.945 -10.555 1 98.5 167 GLY A CA 1
ATOM 1228 C C . GLY A 1 167 ? 8.273 -16.203 -9.258 1 98.5 167 GLY A C 1
ATOM 1229 O O . GLY A 1 167 ? 7.504 -15.344 -8.805 1 98.5 167 GLY A O 1
ATOM 1230 N N . SER A 1 168 ? 8.508 -17.344 -8.695 1 98.56 168 SER A N 1
ATOM 1231 C CA . SER A 1 168 ? 7.812 -17.719 -7.469 1 98.56 168 SER A CA 1
ATOM 1232 C C . SER A 1 168 ? 8.195 -16.812 -6.305 1 98.56 168 SER A C 1
ATOM 1234 O O . SER A 1 168 ? 7.34 -16.406 -5.516 1 98.56 168 SER A O 1
ATOM 1236 N N . VAL A 1 169 ? 9.5 -16.5 -6.195 1 98.56 169 VAL A N 1
ATOM 1237 C CA . VAL A 1 169 ? 9.953 -15.617 -5.129 1 98.56 169 VAL A CA 1
ATOM 1238 C C . VAL A 1 169 ? 9.32 -14.242 -5.301 1 98.56 169 VAL A C 1
ATOM 1240 O O . VAL A 1 169 ? 8.797 -13.664 -4.344 1 98.56 169 VAL A O 1
ATOM 1243 N N . PHE A 1 170 ? 9.344 -13.758 -6.512 1 98.69 170 PHE A N 1
ATOM 1244 C CA . PHE A 1 170 ? 8.758 -12.453 -6.805 1 98.69 170 PHE A CA 1
ATOM 1245 C C . PHE A 1 170 ? 7.281 -12.43 -6.445 1 98.69 170 PHE A C 1
ATOM 1247 O O . PHE A 1 170 ? 6.797 -11.453 -5.859 1 98.69 170 PHE A O 1
ATOM 1254 N N . LYS A 1 171 ? 6.527 -13.422 -6.875 1 98.75 171 LYS A N 1
ATOM 1255 C CA . LYS A 1 171 ? 5.086 -13.477 -6.637 1 98.75 171 LYS A CA 1
ATOM 1256 C C . LYS A 1 171 ? 4.77 -13.367 -5.148 1 98.75 171 LYS A C 1
ATOM 1258 O O . LYS A 1 171 ? 3.797 -12.711 -4.766 1 98.75 171 LYS A O 1
ATOM 1263 N N . LEU A 1 172 ? 5.574 -14.055 -4.355 1 98.81 172 LEU A N 1
ATOM 1264 C CA . LEU A 1 172 ? 5.34 -14 -2.914 1 98.81 172 LEU A CA 1
ATOM 1265 C C . LEU A 1 172 ? 5.594 -12.594 -2.379 1 98.81 172 LEU A C 1
ATOM 1267 O O . LEU A 1 172 ? 4.891 -12.133 -1.477 1 98.81 172 LEU A O 1
ATOM 1271 N N . ILE A 1 173 ? 6.609 -11.883 -2.883 1 98.81 173 ILE A N 1
ATOM 1272 C CA . ILE A 1 173 ? 6.887 -10.508 -2.492 1 98.81 173 ILE A CA 1
ATOM 1273 C C . ILE A 1 173 ? 5.699 -9.617 -2.857 1 98.81 173 ILE A C 1
ATOM 1275 O O . ILE A 1 173 ? 5.219 -8.844 -2.029 1 98.81 173 ILE A O 1
ATOM 1279 N N . ASN A 1 174 ? 5.199 -9.781 -4.086 1 98.69 174 ASN A N 1
ATOM 1280 C CA . ASN A 1 174 ? 4.02 -9.055 -4.539 1 98.69 174 ASN A CA 1
ATOM 1281 C C . ASN A 1 174 ? 2.82 -9.305 -3.625 1 98.69 174 ASN A C 1
ATOM 1283 O O . ASN A 1 174 ? 2.137 -8.359 -3.225 1 98.69 174 ASN A O 1
ATOM 1287 N N . ASN A 1 175 ? 2.629 -10.516 -3.271 1 98.62 175 ASN A N 1
ATOM 1288 C CA . ASN A 1 175 ? 1.427 -10.891 -2.537 1 98.62 175 ASN A CA 1
ATOM 1289 C C . ASN A 1 175 ? 1.515 -10.477 -1.069 1 98.62 175 ASN A C 1
ATOM 1291 O O . ASN A 1 175 ? 0.502 -10.141 -0.454 1 98.62 175 ASN A O 1
ATOM 1295 N N . PHE A 1 176 ? 2.779 -10.586 -0.47 1 98.81 176 PHE A N 1
ATOM 1296 C CA . PHE A 1 176 ? 2.789 -10.188 0.934 1 98.81 176 PHE A CA 1
ATOM 1297 C C . PHE A 1 176 ? 2.66 -8.68 1.072 1 98.81 176 PHE A C 1
ATOM 1299 O O . PHE A 1 176 ? 2.123 -8.18 2.064 1 98.81 176 PHE A O 1
ATOM 1306 N N . MET A 1 177 ? 3.166 -7.91 0.096 1 98.88 177 MET A N 1
ATOM 1307 C CA . MET A 1 177 ? 2.951 -6.465 0.136 1 98.88 177 MET A CA 1
ATOM 1308 C C . MET A 1 177 ? 1.465 -6.137 0.055 1 98.88 177 MET A C 1
ATOM 1310 O O . MET A 1 177 ? 0.975 -5.273 0.788 1 98.88 177 MET A O 1
ATOM 1314 N N . GLY A 1 178 ? 0.752 -6.828 -0.862 1 98.69 178 GLY A N 1
ATOM 1315 C CA . GLY A 1 178 ? -0.691 -6.668 -0.92 1 98.69 178 GLY A CA 1
ATOM 1316 C C . GLY A 1 178 ? -1.385 -7.035 0.379 1 98.69 178 GLY A C 1
ATOM 1317 O O . GLY A 1 178 ? -2.287 -6.324 0.828 1 98.69 178 GLY A O 1
ATOM 1318 N N . GLY A 1 179 ? -0.956 -8.141 0.968 1 98.88 179 GLY A N 1
ATOM 1319 C CA . GLY A 1 179 ? -1.538 -8.586 2.223 1 98.88 179 GLY A CA 1
ATOM 1320 C C . GLY A 1 179 ? -1.354 -7.59 3.355 1 98.88 179 GLY A C 1
ATOM 1321 O O . GLY A 1 179 ? -2.262 -7.395 4.168 1 98.88 179 GLY A O 1
ATOM 1322 N N . VAL A 1 180 ? -0.173 -6.988 3.422 1 98.94 180 VAL A N 1
ATOM 1323 C CA . VAL A 1 180 ? 0.088 -5.98 4.445 1 98.94 180 VAL A CA 1
ATOM 1324 C C . VAL A 1 180 ? -0.806 -4.766 4.215 1 98.94 180 VAL A C 1
ATOM 1326 O O . VAL A 1 180 ? -1.36 -4.203 5.16 1 98.94 180 VAL A O 1
ATOM 1329 N N . GLN A 1 181 ? -0.969 -4.383 2.967 1 98.94 181 GLN A N 1
ATOM 1330 C CA . GLN A 1 181 ? -1.847 -3.262 2.646 1 98.94 181 GLN A CA 1
ATOM 1331 C C . GLN A 1 181 ? -3.299 -3.586 2.988 1 98.94 181 GLN A C 1
ATOM 1333 O O . GLN A 1 181 ? -4.043 -2.715 3.441 1 98.94 181 GLN A O 1
ATOM 1338 N N . LEU A 1 182 ? -3.717 -4.812 2.822 1 98.88 182 LEU A N 1
ATOM 1339 C CA . LEU A 1 182 ? -5.051 -5.273 3.195 1 98.88 182 LEU A CA 1
ATOM 1340 C C . LEU A 1 182 ? -5.277 -5.117 4.695 1 98.88 182 LEU A C 1
ATOM 1342 O O . LEU A 1 182 ? -6.273 -4.527 5.117 1 98.88 182 LEU A O 1
ATOM 1346 N N . ALA A 1 183 ? -4.352 -5.676 5.438 1 98.94 183 ALA A N 1
ATOM 1347 C CA . ALA A 1 183 ? -4.477 -5.609 6.891 1 98.94 183 ALA A CA 1
ATOM 1348 C C . ALA A 1 183 ? -4.469 -4.164 7.375 1 98.94 183 ALA A C 1
ATOM 1350 O O . ALA A 1 183 ? -5.234 -3.799 8.273 1 98.94 183 ALA A O 1
ATOM 1351 N N . THR A 1 184 ? -3.59 -3.35 6.812 1 98.94 184 THR A N 1
ATOM 1352 C CA . THR A 1 184 ? -3.49 -1.949 7.207 1 98.94 184 THR A CA 1
ATOM 1353 C C . THR A 1 184 ? -4.762 -1.191 6.836 1 98.94 184 THR A C 1
ATOM 1355 O O . THR A 1 184 ? -5.195 -0.298 7.57 1 98.94 184 THR A O 1
ATOM 1358 N N . LEU A 1 185 ? -5.324 -1.514 5.695 1 98.94 185 LEU A N 1
ATOM 1359 C CA . LEU A 1 185 ? -6.586 -0.907 5.285 1 98.94 185 LEU A CA 1
ATOM 1360 C C . LEU A 1 185 ? -7.691 -1.222 6.285 1 98.94 185 LEU A C 1
ATOM 1362 O O . LEU A 1 185 ? -8.539 -0.37 6.57 1 98.94 185 LEU A O 1
ATOM 1366 N N . ALA A 1 186 ? -7.723 -2.463 6.742 1 98.81 186 ALA A N 1
ATOM 1367 C CA . ALA A 1 186 ? -8.695 -2.84 7.766 1 98.81 186 ALA A CA 1
ATOM 1368 C C . ALA A 1 186 ? -8.547 -1.963 9.008 1 98.81 186 ALA A C 1
ATOM 1370 O O . ALA A 1 186 ? -9.539 -1.525 9.586 1 98.81 186 ALA A O 1
ATOM 1371 N N . GLU A 1 187 ? -7.328 -1.718 9.391 1 98.75 187 GLU A N 1
ATOM 1372 C CA . GLU A 1 187 ? -7.047 -0.834 10.516 1 98.75 187 GLU A CA 1
ATOM 1373 C C . GLU A 1 187 ? -7.535 0.585 10.242 1 98.75 187 GLU A C 1
ATOM 1375 O O . GLU A 1 187 ? -8.094 1.237 11.125 1 98.75 187 GLU A O 1
ATOM 1380 N N . ALA A 1 188 ? -7.316 1.064 9.008 1 98.81 188 ALA A N 1
ATOM 1381 C CA . ALA A 1 188 ? -7.762 2.396 8.602 1 98.81 188 ALA A CA 1
ATOM 1382 C C . ALA A 1 188 ? -9.281 2.52 8.703 1 98.81 188 ALA A C 1
ATOM 1384 O O . ALA A 1 188 ? -9.789 3.494 9.258 1 98.81 188 ALA A O 1
ATOM 1385 N N . PHE A 1 189 ? -10 1.508 8.203 1 98.69 189 PHE A N 1
ATOM 1386 C CA . PHE A 1 189 ? -11.461 1.514 8.273 1 98.69 189 PHE A CA 1
ATOM 1387 C C . PHE A 1 189 ? -11.938 1.551 9.719 1 98.69 189 PHE A C 1
ATOM 1389 O O . PHE A 1 189 ? -12.867 2.281 10.047 1 98.69 189 PHE A O 1
ATOM 1396 N N . ALA A 1 190 ? -11.273 0.735 10.539 1 98.25 190 ALA A N 1
ATOM 1397 C CA . ALA A 1 190 ? -11.656 0.701 11.945 1 98.25 190 ALA A CA 1
ATOM 1398 C C . ALA A 1 190 ? -11.492 2.074 12.594 1 98.25 190 ALA A C 1
ATOM 1400 O O . ALA A 1 190 ? -12.367 2.523 13.344 1 98.25 190 ALA A O 1
ATOM 1401 N N . MET A 1 191 ? -10.406 2.742 12.297 1 97.81 191 MET A N 1
ATOM 1402 C CA . MET A 1 191 ? -10.148 4.07 12.852 1 97.81 191 MET A CA 1
ATOM 1403 C C . MET A 1 191 ? -11.156 5.082 12.32 1 97.81 191 MET A C 1
ATOM 1405 O O . MET A 1 191 ? -11.641 5.938 13.07 1 97.81 191 MET A O 1
ATOM 1409 N N . ILE A 1 192 ? -11.414 5.043 11.031 1 98.12 192 ILE A N 1
ATOM 1410 C CA . ILE A 1 192 ? -12.359 5.953 10.406 1 98.12 192 ILE A CA 1
ATOM 1411 C C . ILE A 1 192 ? -13.727 5.82 11.078 1 98.12 192 ILE A C 1
ATOM 1413 O O . ILE A 1 192 ? -14.336 6.824 11.469 1 98.12 192 ILE A O 1
ATOM 1417 N N . ASP A 1 193 ? -14.164 4.566 11.289 1 97 193 ASP A N 1
ATOM 1418 C CA . ASP A 1 193 ? -15.469 4.297 11.891 1 97 193 ASP A CA 1
ATOM 1419 C C . ASP A 1 193 ? -15.508 4.785 13.344 1 97 193 ASP A C 1
ATOM 1421 O O . ASP A 1 193 ? -16.438 5.488 13.734 1 97 193 ASP A O 1
ATOM 1425 N N . ARG A 1 194 ? -14.508 4.445 14.055 1 96.94 194 ARG A N 1
ATOM 1426 C CA . ARG A 1 194 ? -14.516 4.738 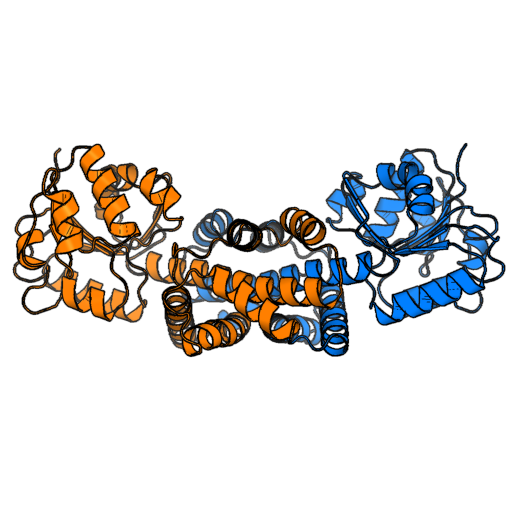15.484 1 96.94 194 ARG A CA 1
ATOM 1427 C C . ARG A 1 194 ? -14.352 6.234 15.734 1 96.94 194 ARG A C 1
ATOM 1429 O O . ARG A 1 194 ? -14.852 6.758 16.734 1 96.94 194 ARG A O 1
ATOM 1436 N N . ALA A 1 195 ? -13.68 6.93 14.836 1 96.75 195 ALA A N 1
ATOM 1437 C CA . ALA A 1 195 ? -13.453 8.367 14.977 1 96.75 195 ALA A CA 1
ATOM 1438 C C . ALA A 1 195 ? -14.672 9.156 14.523 1 96.75 195 ALA A C 1
ATOM 1440 O O . ALA A 1 195 ? -14.727 10.383 14.695 1 96.75 195 ALA A O 1
ATOM 1441 N N . GLY A 1 196 ? -15.633 8.5 13.922 1 96.44 196 GLY A N 1
ATOM 1442 C CA . GLY A 1 196 ? -16.859 9.148 13.484 1 96.44 196 GLY A CA 1
ATOM 1443 C C . GLY A 1 196 ? -16.688 9.977 12.227 1 96.44 196 GLY A C 1
ATOM 1444 O O . GLY A 1 196 ? -17.438 10.922 11.984 1 96.44 196 GLY A O 1
ATOM 1445 N N . LEU A 1 197 ? -15.688 9.672 11.469 1 97.44 197 LEU A N 1
ATOM 1446 C CA . LEU A 1 197 ? -15.492 10.375 10.203 1 97.44 197 LEU A CA 1
ATOM 1447 C C . LEU A 1 197 ? -16.516 9.922 9.164 1 97.44 197 LEU A C 1
ATOM 1449 O O . LEU A 1 197 ? -17.094 8.836 9.297 1 97.44 197 LEU A O 1
ATOM 1453 N N . ASP A 1 198 ? -16.766 10.797 8.195 1 96.81 198 ASP A N 1
ATOM 1454 C CA . ASP A 1 198 ? -17.516 10.375 7.016 1 96.81 198 ASP A CA 1
ATOM 1455 C C . ASP A 1 198 ? -16.75 9.312 6.227 1 96.81 198 ASP A C 1
ATOM 1457 O O . ASP A 1 198 ? -15.812 9.625 5.496 1 96.81 198 ASP A O 1
ATOM 1461 N N . THR A 1 199 ? -17.266 8.094 6.359 1 96.62 199 THR A N 1
ATOM 1462 C CA . THR A 1 199 ? -16.516 6.953 5.832 1 96.62 199 THR A CA 1
ATOM 1463 C C . THR A 1 199 ? -16.328 7.086 4.324 1 96.62 199 THR A C 1
ATOM 1465 O O . THR A 1 199 ? -15.219 6.91 3.814 1 96.62 199 THR A O 1
ATOM 1468 N N . GLU A 1 200 ? -17.391 7.395 3.611 1 97.19 200 GLU A N 1
ATOM 1469 C CA . GLU A 1 200 ? -17.328 7.496 2.156 1 97.19 200 GLU A CA 1
ATOM 1470 C C . GLU A 1 200 ? -16.328 8.562 1.721 1 97.19 200 GLU A C 1
ATOM 1472 O O . GLU A 1 200 ? -15.461 8.297 0.886 1 97.19 200 GLU A O 1
ATOM 1477 N N . LEU A 1 201 ? -16.391 9.688 2.293 1 97.75 201 LEU A N 1
ATOM 1478 C CA . LEU A 1 201 ? -15.508 10.797 1.926 1 97.75 201 LEU A CA 1
ATOM 1479 C C . LEU A 1 201 ? -14.07 10.508 2.336 1 97.75 201 LEU A C 1
ATOM 1481 O O . LEU A 1 201 ? -13.133 10.828 1.602 1 97.75 201 LEU A O 1
ATOM 1485 N N . ALA A 1 202 ? -13.914 9.938 3.504 1 98.31 202 ALA A N 1
ATOM 1486 C CA . ALA A 1 202 ? -12.578 9.594 3.992 1 98.31 202 ALA A CA 1
ATOM 1487 C C . ALA A 1 202 ? -11.898 8.594 3.07 1 98.31 202 ALA A C 1
ATOM 1489 O O . ALA A 1 202 ? -10.742 8.781 2.688 1 98.31 202 ALA A O 1
ATOM 1490 N N . ILE A 1 203 ? -12.625 7.578 2.674 1 98.38 203 ILE A N 1
ATOM 1491 C CA . ILE A 1 203 ? -12.055 6.52 1.848 1 98.38 203 ILE A CA 1
ATOM 1492 C C . ILE A 1 203 ? -11.75 7.062 0.452 1 98.38 203 ILE A C 1
ATOM 1494 O O . ILE A 1 203 ? -10.688 6.801 -0.104 1 98.38 203 ILE A O 1
ATOM 1498 N N . GLU A 1 204 ? -12.656 7.801 -0.103 1 98 204 GLU A N 1
ATOM 1499 C CA . GLU A 1 204 ? -12.406 8.414 -1.406 1 98 204 GLU A CA 1
ATOM 1500 C C . GLU A 1 204 ? -11.125 9.242 -1.395 1 98 204 GLU A C 1
ATOM 1502 O O . GLU A 1 204 ? -10.328 9.172 -2.328 1 98 204 GLU A O 1
ATOM 1507 N N . THR A 1 205 ? -10.961 10.031 -0.352 1 97.94 205 THR A N 1
ATOM 1508 C CA . THR A 1 205 ? -9.781 10.883 -0.218 1 97.94 205 THR A CA 1
ATOM 1509 C C . THR A 1 205 ? -8.523 10.039 -0.046 1 97.94 205 THR A C 1
ATOM 1511 O O . THR A 1 205 ? -7.477 10.352 -0.625 1 97.94 205 THR A O 1
ATOM 1514 N N . LEU A 1 206 ? -8.625 8.977 0.722 1 98.06 206 LEU A N 1
ATOM 1515 C CA . LEU A 1 206 ? -7.504 8.07 0.964 1 98.06 206 LEU A CA 1
ATOM 1516 C C . LEU A 1 206 ? -7.047 7.414 -0.333 1 98.06 206 LEU A C 1
ATOM 1518 O O . LEU A 1 206 ? -5.844 7.266 -0.57 1 98.06 206 LEU A O 1
ATOM 1522 N N . LEU A 1 207 ? -7.988 7.008 -1.203 1 98.06 207 LEU A N 1
ATOM 1523 C CA . LEU A 1 207 ? -7.707 6.305 -2.449 1 98.06 207 LEU A CA 1
ATOM 1524 C C . LEU A 1 207 ? -6.965 7.211 -3.428 1 98.06 207 LEU A C 1
ATOM 1526 O O . LEU A 1 207 ? -6.184 6.734 -4.254 1 98.06 207 LEU A O 1
ATOM 1530 N N . ASP A 1 208 ? -7.137 8.461 -3.238 1 95.69 208 ASP A N 1
ATOM 1531 C CA . ASP A 1 208 ? -6.488 9.453 -4.102 1 95.69 208 ASP A CA 1
ATOM 1532 C C . ASP A 1 208 ? -5.129 9.859 -3.539 1 95.69 208 ASP A C 1
ATOM 1534 O O . ASP A 1 208 ? -4.355 10.547 -4.215 1 95.69 208 ASP A O 1
ATOM 1538 N N . GLY A 1 209 ? -4.832 9.469 -2.395 1 96.19 209 GLY A N 1
ATOM 1539 C CA . GLY A 1 209 ? -3.623 9.875 -1.703 1 96.19 209 GLY A CA 1
ATOM 1540 C C . GLY A 1 209 ? -2.471 8.906 -1.89 1 96.19 209 GLY A C 1
ATOM 1541 O O . GLY A 1 209 ? -2.518 8.039 -2.766 1 96.19 209 GLY A O 1
ATOM 1542 N N . SER A 1 210 ? -1.438 9.062 -1.085 1 97 210 SER A N 1
ATOM 1543 C CA . SER A 1 210 ? -0.162 8.359 -1.206 1 97 210 SER A CA 1
ATOM 1544 C C . SER A 1 210 ? -0.331 6.859 -1.007 1 97 210 SER A C 1
ATOM 1546 O O . SER A 1 210 ? 0.353 6.062 -1.65 1 97 210 SER A O 1
ATOM 1548 N N . PRO A 1 211 ? -1.307 6.434 -0.163 1 98.31 211 PRO A N 1
ATOM 1549 C CA . PRO A 1 211 ? -1.365 4.992 0.075 1 98.31 211 PRO A CA 1
ATOM 1550 C C . PRO A 1 211 ? -2.242 4.262 -0.939 1 98.31 211 PRO A C 1
ATOM 1552 O O . PRO A 1 211 ? -2.377 3.035 -0.876 1 98.31 211 PRO A O 1
ATOM 1555 N N . GLY A 1 212 ? -2.906 5 -1.858 1 98.69 212 GLY A N 1
ATOM 1556 C CA . GLY A 1 212 ? -3.902 4.43 -2.75 1 98.69 212 GLY A CA 1
ATOM 1557 C C . GLY A 1 212 ? -3.303 3.545 -3.826 1 98.69 212 GLY A C 1
ATOM 1558 O O . GLY A 1 212 ? -3.117 3.98 -4.965 1 98.69 212 GLY A O 1
ATOM 1559 N N . SER A 1 213 ? -3.096 2.309 -3.547 1 98.69 213 SER A N 1
ATOM 1560 C CA . SER A 1 213 ? -2.639 1.316 -4.516 1 98.69 213 SER A CA 1
ATOM 1561 C C . SER A 1 213 ? -3.814 0.634 -5.207 1 98.69 213 SER A C 1
ATOM 1563 O O . SER A 1 213 ? -4.961 0.77 -4.77 1 98.69 213 SER A O 1
ATOM 1565 N N . PRO A 1 214 ? -3.539 -0.109 -6.32 1 97.94 214 PRO A N 1
ATOM 1566 C CA . PRO A 1 214 ? -4.609 -0.911 -6.914 1 97.94 214 PRO A CA 1
ATOM 1567 C C . PRO A 1 214 ? -5.242 -1.883 -5.922 1 97.94 214 PRO A C 1
ATOM 1569 O O . PRO A 1 214 ? -6.457 -2.088 -5.941 1 97.94 214 PRO A O 1
ATOM 1572 N N . MET A 1 215 ? -4.453 -2.488 -5.008 1 98.19 215 MET A N 1
ATOM 1573 C CA . MET A 1 215 ? -4.969 -3.375 -3.967 1 98.19 215 MET A CA 1
ATOM 1574 C C . MET A 1 215 ? -5.926 -2.631 -3.041 1 98.19 215 MET A C 1
ATOM 1576 O O . MET A 1 215 ? -7.031 -3.104 -2.775 1 98.19 215 MET A O 1
ATOM 1580 N N . VAL A 1 216 ? -5.512 -1.466 -2.551 1 98.75 216 VAL A N 1
ATOM 1581 C CA . VAL A 1 216 ? -6.305 -0.661 -1.628 1 98.75 216 VAL A CA 1
ATOM 1582 C C . VAL A 1 216 ? -7.605 -0.23 -2.305 1 98.75 216 VAL A C 1
ATOM 1584 O O . VAL A 1 216 ? -8.68 -0.305 -1.703 1 98.75 216 VAL A O 1
ATOM 1587 N N . LYS A 1 217 ? -7.484 0.179 -3.529 1 98.56 217 LYS A N 1
ATOM 1588 C CA . LYS A 1 217 ? -8.656 0.617 -4.285 1 98.56 217 LYS A CA 1
ATOM 1589 C C . LYS A 1 217 ? -9.625 -0.538 -4.512 1 98.56 217 LYS A C 1
ATOM 1591 O O . LYS A 1 217 ? -10.836 -0.385 -4.324 1 98.56 217 LYS A O 1
ATOM 1596 N N . MET A 1 218 ? -9.109 -1.661 -4.906 1 97.19 218 MET A N 1
ATOM 1597 C CA . MET A 1 218 ? -9.938 -2.828 -5.195 1 97.19 218 MET A CA 1
ATOM 1598 C C . MET A 1 218 ? -10.695 -3.279 -3.949 1 97.19 218 MET A C 1
ATOM 1600 O O . MET A 1 218 ? -11.914 -3.461 -3.988 1 97.19 218 MET A O 1
ATOM 1604 N N . VAL A 1 219 ? -10.023 -3.434 -2.842 1 98.25 219 VAL A N 1
ATOM 1605 C CA . VAL A 1 219 ? -10.648 -3.92 -1.616 1 98.25 219 VAL A CA 1
ATOM 1606 C C . VAL A 1 219 ? -11.664 -2.896 -1.11 1 98.25 219 VAL A C 1
ATOM 1608 O O . VAL A 1 219 ? -12.758 -3.26 -0.672 1 98.25 219 VAL A O 1
ATOM 1611 N N . SER A 1 220 ? -11.297 -1.616 -1.144 1 98.62 220 SER A N 1
ATOM 1612 C CA . SER A 1 220 ? -12.211 -0.57 -0.692 1 98.62 220 SER A CA 1
ATOM 1613 C C . SER A 1 220 ? -13.516 -0.593 -1.483 1 98.62 220 SER A C 1
ATOM 1615 O O . SER A 1 220 ? -14.594 -0.438 -0.913 1 98.62 220 SER A O 1
ATOM 1617 N N . ALA A 1 221 ? -13.367 -0.75 -2.797 1 97.56 221 ALA A N 1
ATOM 1618 C CA . ALA A 1 221 ? -14.555 -0.792 -3.645 1 97.56 221 ALA A CA 1
ATOM 1619 C C . ALA A 1 221 ? -15.484 -1.936 -3.234 1 97.56 221 ALA A C 1
ATOM 1621 O O . ALA A 1 221 ? -16.703 -1.769 -3.186 1 97.56 221 ALA A O 1
ATOM 1622 N N . ARG A 1 222 ? -14.945 -3.049 -2.945 1 97 222 ARG A N 1
ATOM 1623 C CA . ARG A 1 222 ? -15.734 -4.207 -2.543 1 97 222 ARG A CA 1
ATOM 1624 C C . ARG A 1 222 ? -16.406 -3.971 -1.193 1 97 222 ARG A C 1
ATOM 1626 O O . ARG A 1 222 ? -17.578 -4.309 -1.011 1 97 222 ARG A O 1
ATOM 1633 N N . VAL A 1 223 ? -15.688 -3.43 -0.25 1 97.81 223 VAL A N 1
ATOM 1634 C CA . VAL A 1 223 ? -16.219 -3.141 1.079 1 97.81 223 VAL A CA 1
ATOM 1635 C C . VAL A 1 223 ? -17.375 -2.145 0.974 1 97.81 223 VAL A C 1
ATOM 1637 O O . VAL A 1 223 ? -18.422 -2.344 1.57 1 97.81 223 VAL A O 1
ATOM 1640 N N . MET A 1 224 ? -17.156 -1.066 0.181 1 97.31 224 MET A N 1
ATOM 1641 C CA . MET A 1 224 ? -18.156 -0.013 0.052 1 97.31 224 MET A CA 1
ATOM 1642 C C . MET A 1 224 ? -19.406 -0.537 -0.638 1 97.31 224 MET A C 1
ATOM 1644 O O . MET A 1 224 ? -20.516 -0.057 -0.376 1 97.31 224 MET A O 1
ATOM 1648 N N . ALA A 1 225 ? -19.25 -1.558 -1.459 1 96.81 225 ALA A N 1
ATOM 1649 C CA . ALA A 1 225 ? -20.359 -2.156 -2.186 1 96.81 225 ALA A CA 1
ATOM 1650 C C . ALA A 1 225 ? -20.969 -3.316 -1.399 1 96.81 225 ALA A C 1
ATOM 1652 O O . ALA A 1 225 ? -21.938 -3.941 -1.847 1 96.81 225 ALA A O 1
ATOM 1653 N N . ASP A 1 226 ? -20.422 -3.656 -0.301 1 95.69 226 ASP A N 1
ATOM 1654 C CA . ASP A 1 226 ? -20.828 -4.805 0.502 1 95.69 226 ASP A CA 1
ATOM 1655 C C . ASP A 1 226 ? -20.797 -6.09 -0.326 1 95.69 226 ASP A C 1
ATOM 1657 O O . ASP A 1 226 ? -21.75 -6.871 -0.293 1 95.69 226 ASP A O 1
ATOM 1661 N N . ASP A 1 227 ? -19.812 -6.262 -1.15 1 94.81 227 ASP A N 1
ATOM 1662 C CA . ASP A 1 227 ? -19.609 -7.426 -2.004 1 94.81 227 ASP A CA 1
ATOM 1663 C C . ASP A 1 227 ? -18.438 -8.281 -1.503 1 94.81 227 ASP A C 1
ATOM 1665 O O . ASP A 1 227 ? -17.281 -7.91 -1.676 1 94.81 227 ASP A O 1
ATOM 1669 N N . TYR A 1 228 ? -18.734 -9.453 -1.001 1 94 228 TYR A N 1
ATOM 1670 C CA . TYR A 1 228 ? -17.703 -10.289 -0.4 1 94 228 TYR A CA 1
ATOM 1671 C C . TYR A 1 228 ? -17.641 -11.656 -1.071 1 94 228 TYR A C 1
ATOM 1673 O O . TYR A 1 228 ? -17.109 -12.609 -0.503 1 94 228 TYR A O 1
ATOM 1681 N N . ARG A 1 229 ? -18.219 -11.758 -2.35 1 90.56 229 ARG A N 1
ATOM 1682 C CA . ARG A 1 229 ? -18.047 -12.953 -3.158 1 90.56 229 ARG A CA 1
ATOM 1683 C C . ARG A 1 229 ? -16.562 -13.203 -3.473 1 90.56 229 ARG A C 1
ATOM 1685 O O . ARG A 1 229 ? -15.828 -12.266 -3.785 1 90.56 229 ARG A O 1
ATOM 1692 N N . PRO A 1 230 ? -16.109 -14.414 -3.365 1 91.69 230 PRO A N 1
ATOM 1693 C CA . PRO A 1 230 ? -14.672 -14.703 -3.434 1 91.69 230 PRO A CA 1
ATOM 1694 C C . PRO A 1 230 ? -14.07 -14.422 -4.809 1 91.69 230 PRO A C 1
ATOM 1696 O O . PRO A 1 230 ? -14.523 -14.992 -5.809 1 91.69 230 PRO A O 1
ATOM 1699 N N . ASN A 1 231 ? -13.195 -13.555 -4.855 1 89.88 231 ASN A N 1
ATOM 1700 C CA . ASN A 1 231 ? -12.266 -13.383 -5.965 1 89.88 231 ASN A CA 1
ATOM 1701 C C . ASN A 1 231 ? -10.867 -13.891 -5.613 1 89.88 231 ASN A C 1
ATOM 1703 O O . ASN A 1 231 ? -10.195 -14.5 -6.445 1 89.88 231 ASN A O 1
ATOM 1707 N N . PHE A 1 232 ? -10.516 -13.656 -4.453 1 94.62 232 PHE A N 1
ATOM 1708 C CA . PHE A 1 232 ? -9.305 -14.141 -3.797 1 94.62 232 PHE A CA 1
ATOM 1709 C C . PHE A 1 232 ? -9.57 -14.43 -2.324 1 94.62 232 PHE A C 1
ATOM 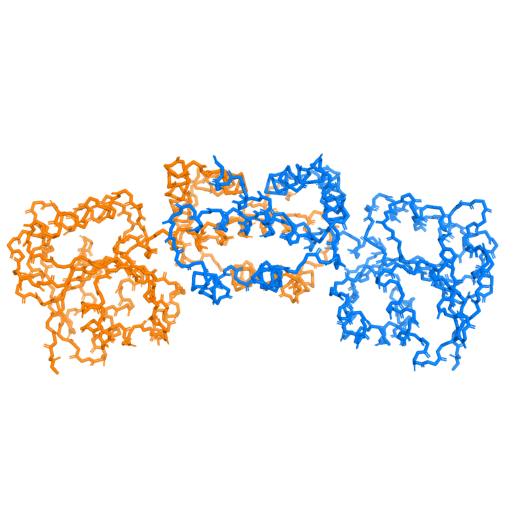1711 O O . PHE A 1 232 ? -9.914 -13.523 -1.56 1 94.62 232 PHE A O 1
ATOM 1718 N N . GLN A 1 233 ? -9.438 -15.641 -1.928 1 97 233 GLN A N 1
ATOM 1719 C CA . GLN A 1 233 ? -9.906 -16.078 -0.621 1 97 233 GLN A CA 1
ATOM 1720 C C . GLN A 1 233 ? -8.953 -15.648 0.487 1 97 233 GLN A C 1
ATOM 1722 O O . GLN A 1 233 ? -7.738 -15.633 0.294 1 97 233 GLN A O 1
ATOM 1727 N N . VAL A 1 234 ? -9.508 -15.398 1.714 1 98.56 234 VAL A N 1
ATOM 1728 C CA . VAL A 1 234 ? -8.727 -15 2.881 1 98.56 234 VAL A CA 1
ATOM 1729 C C . VAL A 1 234 ? -7.684 -16.078 3.193 1 98.56 234 VAL A C 1
ATOM 1731 O O . VAL A 1 234 ? -6.523 -15.758 3.475 1 98.56 234 VAL A O 1
ATOM 1734 N N . ALA A 1 235 ? -8.086 -17.328 3.061 1 98.44 235 ALA A N 1
ATOM 1735 C CA . ALA A 1 235 ? -7.188 -18.438 3.387 1 98.44 235 ALA A CA 1
ATOM 1736 C C . ALA A 1 235 ? -6.016 -18.5 2.41 1 98.44 235 ALA A C 1
ATOM 1738 O O . ALA A 1 235 ? -4.898 -18.859 2.791 1 98.44 235 ALA A O 1
ATOM 1739 N N . LEU A 1 236 ? -6.23 -18.219 1.151 1 98.12 236 LEU A N 1
ATOM 1740 C CA . LEU A 1 236 ? -5.172 -18.219 0.151 1 98.12 236 LEU A CA 1
ATOM 1741 C C . LEU A 1 236 ? -4.191 -17.078 0.388 1 98.12 236 LEU A C 1
ATOM 1743 O O . LEU A 1 236 ? -2.98 -17.25 0.207 1 98.12 236 LEU A O 1
ATOM 1747 N N . GLN A 1 237 ? -4.727 -15.898 0.777 1 98.62 237 GLN A N 1
ATOM 1748 C CA . GLN A 1 237 ? -3.852 -14.797 1.152 1 98.62 237 GLN A CA 1
ATOM 1749 C C . GLN A 1 237 ? -2.955 -15.18 2.326 1 98.62 237 GLN A C 1
ATOM 1751 O O . GLN A 1 237 ? -1.757 -14.891 2.32 1 98.62 237 GLN A O 1
ATOM 1756 N N . ALA A 1 238 ? -3.564 -15.812 3.332 1 98.88 238 ALA A N 1
ATOM 1757 C CA . ALA A 1 238 ? -2.795 -16.281 4.484 1 98.88 238 ALA A CA 1
ATOM 1758 C C . ALA A 1 238 ? -1.708 -17.266 4.059 1 98.88 238 ALA A C 1
ATOM 1760 O O . ALA A 1 238 ? -0.557 -17.141 4.48 1 98.88 238 ALA A O 1
ATOM 1761 N N . LYS A 1 239 ? -2.053 -18.141 3.195 1 98.75 239 LYS A N 1
ATOM 1762 C CA . LYS A 1 239 ? -1.107 -19.141 2.689 1 98.75 239 LYS A CA 1
ATOM 1763 C C . LYS A 1 239 ? 0.083 -18.469 2.012 1 98.75 239 LYS A C 1
ATOM 1765 O O . LYS A 1 239 ? 1.232 -18.844 2.246 1 98.75 239 LYS A O 1
ATOM 1770 N N . ASP A 1 240 ? -0.176 -17.531 1.139 1 98.75 240 ASP A N 1
ATOM 1771 C CA . ASP A 1 240 ? 0.887 -16.828 0.421 1 98.75 240 ASP A CA 1
ATOM 1772 C C . ASP A 1 240 ? 1.848 -16.156 1.391 1 98.75 240 ASP A C 1
ATOM 1774 O O . ASP A 1 240 ? 3.059 -16.125 1.159 1 98.75 240 ASP A O 1
ATOM 1778 N N . MET A 1 241 ? 1.312 -15.625 2.436 1 98.81 241 MET A N 1
ATOM 1779 C CA . MET A 1 241 ? 2.137 -14.922 3.412 1 98.81 241 MET A CA 1
ATOM 1780 C C . MET A 1 241 ? 2.943 -15.906 4.254 1 98.81 241 MET A C 1
ATOM 1782 O O . MET A 1 241 ? 4.078 -15.617 4.637 1 98.81 241 MET A O 1
ATOM 1786 N N . VAL A 1 242 ? 2.367 -17.047 4.535 1 98.88 242 VAL A N 1
ATOM 1787 C CA . VAL A 1 242 ? 3.125 -18.094 5.203 1 98.88 242 VAL A CA 1
ATOM 1788 C C . VAL A 1 242 ? 4.305 -18.516 4.332 1 98.88 242 VAL A C 1
ATOM 1790 O O . VAL A 1 242 ? 5.434 -18.625 4.812 1 98.88 242 VAL A O 1
ATOM 1793 N N . TYR A 1 243 ? 4.047 -18.75 3.025 1 98.88 243 TYR A N 1
ATOM 1794 C CA . TYR A 1 243 ? 5.113 -19.094 2.092 1 98.88 243 TYR A CA 1
ATOM 1795 C C . TYR A 1 243 ? 6.191 -18.016 2.076 1 98.88 243 TYR A C 1
ATOM 1797 O O . TYR A 1 243 ? 7.387 -18.328 2.023 1 98.88 243 TYR A O 1
ATOM 1805 N N . ALA A 1 244 ? 5.797 -16.75 2.141 1 98.81 244 ALA A N 1
ATOM 1806 C CA . ALA A 1 244 ? 6.742 -15.641 2.125 1 98.81 244 ALA A CA 1
ATOM 1807 C C . ALA A 1 244 ? 7.633 -15.656 3.365 1 98.81 244 ALA A C 1
ATOM 1809 O O . ALA A 1 244 ? 8.844 -15.461 3.271 1 98.81 244 ALA A O 1
ATOM 1810 N N . LEU A 1 245 ? 7.02 -15.883 4.512 1 98.75 245 LEU A N 1
ATOM 1811 C CA . LEU A 1 245 ? 7.77 -15.906 5.762 1 98.75 245 LEU A CA 1
ATOM 1812 C C . LEU A 1 245 ? 8.758 -17.078 5.785 1 98.75 245 LEU A C 1
ATOM 1814 O O . LEU A 1 245 ? 9.883 -16.922 6.262 1 98.75 245 LEU A O 1
ATOM 1818 N N . GLN A 1 246 ? 8.328 -18.188 5.281 1 98.38 246 GLN A N 1
ATOM 1819 C CA . GLN A 1 246 ? 9.227 -19.344 5.172 1 98.38 246 GLN A CA 1
ATOM 1820 C C . GLN A 1 246 ? 10.414 -19.016 4.273 1 98.38 246 GLN A C 1
ATOM 1822 O O . GLN A 1 246 ? 11.562 -19.344 4.609 1 98.38 246 GLN A O 1
ATOM 1827 N N . THR A 1 247 ? 10.133 -18.438 3.166 1 98.06 247 THR A N 1
ATOM 1828 C CA . THR A 1 247 ? 11.18 -18.031 2.227 1 98.06 247 THR A CA 1
ATOM 1829 C C . THR A 1 247 ? 12.133 -17.031 2.865 1 98.06 247 THR A C 1
ATOM 1831 O O . THR A 1 247 ? 13.352 -17.156 2.719 1 98.06 247 THR A O 1
ATOM 1834 N N . ALA A 1 248 ? 11.594 -16.078 3.568 1 98.06 248 ALA A N 1
ATOM 1835 C CA . ALA A 1 248 ? 12.398 -15.055 4.234 1 98.06 248 ALA A CA 1
ATOM 1836 C C . ALA A 1 248 ? 13.328 -15.68 5.266 1 98.06 248 ALA A C 1
ATOM 1838 O O . ALA A 1 248 ? 14.492 -15.281 5.391 1 98.06 248 ALA A O 1
ATOM 1839 N N . GLU A 1 249 ? 12.805 -16.594 5.984 1 97.06 249 GLU A N 1
ATOM 1840 C CA . GLU A 1 249 ? 13.617 -17.297 6.969 1 97.06 249 GLU A CA 1
ATOM 1841 C C . GLU A 1 249 ? 14.812 -17.984 6.309 1 97.06 249 GLU A C 1
ATOM 1843 O O . GLU A 1 249 ? 15.938 -17.906 6.805 1 97.06 249 GLU A O 1
ATOM 1848 N N . SER A 1 250 ? 14.547 -18.672 5.207 1 96.31 250 SER A N 1
ATOM 1849 C CA . SER A 1 250 ? 15.609 -19.359 4.484 1 96.31 250 SER A CA 1
ATOM 1850 C C . SER A 1 250 ? 16.641 -18.375 3.945 1 96.31 250 SER A C 1
ATOM 1852 O O . SER A 1 250 ? 17.797 -18.734 3.727 1 96.31 250 SER A O 1
ATOM 1854 N N . LEU A 1 251 ? 16.281 -17.125 3.754 1 95.44 251 LEU A N 1
ATOM 1855 C CA . LEU A 1 251 ? 17.156 -16.094 3.211 1 95.44 251 LEU A CA 1
ATOM 1856 C C . LEU A 1 251 ? 17.734 -15.227 4.324 1 95.44 251 LEU A C 1
ATOM 1858 O O . LEU A 1 251 ? 18.453 -14.266 4.059 1 95.44 251 LEU A O 1
ATOM 1862 N N . ASN A 1 252 ? 17.359 -15.477 5.562 1 95.94 252 ASN A N 1
ATOM 1863 C CA . ASN A 1 252 ? 17.781 -14.711 6.734 1 95.94 252 ASN A CA 1
ATOM 1864 C C . ASN A 1 252 ? 17.328 -13.258 6.641 1 95.94 252 ASN A C 1
ATOM 1866 O O . ASN A 1 252 ? 18.125 -12.344 6.852 1 95.94 252 ASN A O 1
ATOM 1870 N N . VAL A 1 253 ? 16.125 -13.055 6.242 1 96.81 253 VAL A N 1
ATOM 1871 C CA . VAL A 1 253 ? 15.492 -11.742 6.195 1 96.81 253 VAL A CA 1
ATOM 1872 C C . VAL A 1 253 ? 14.312 -11.703 7.164 1 96.81 253 VAL A C 1
ATOM 1874 O O . VAL A 1 253 ? 13.555 -12.672 7.273 1 96.81 253 VAL A O 1
ATOM 1877 N N . ASN A 1 254 ? 14.172 -10.648 7.918 1 96.88 254 ASN A N 1
ATOM 1878 C CA . ASN A 1 254 ? 13.039 -10.461 8.82 1 96.88 254 ASN A CA 1
ATOM 1879 C C . ASN A 1 254 ? 11.93 -9.641 8.172 1 96.88 254 ASN A C 1
ATOM 1881 O O . ASN A 1 254 ? 12.203 -8.625 7.531 1 96.88 254 ASN A O 1
ATOM 1885 N N . LEU A 1 255 ? 10.703 -10.125 8.281 1 98.38 255 LEU A N 1
ATOM 1886 C CA . LEU A 1 255 ? 9.539 -9.453 7.707 1 98.38 255 LEU A CA 1
ATOM 1887 C C . LEU A 1 255 ? 8.531 -9.094 8.789 1 98.38 255 LEU A C 1
ATOM 1889 O O . LEU A 1 255 ? 7.445 -9.672 8.844 1 98.38 255 LEU A O 1
ATOM 1893 N N . PRO A 1 256 ? 8.82 -8.117 9.641 1 98.62 256 PRO A N 1
ATOM 1894 C CA . PRO A 1 256 ? 7.945 -7.832 10.789 1 98.62 256 PRO A CA 1
ATOM 1895 C C . PRO A 1 256 ? 6.555 -7.367 10.367 1 98.62 256 PRO A C 1
ATOM 1897 O O . PRO A 1 256 ? 5.562 -7.715 11.016 1 98.62 256 PRO A O 1
ATOM 1900 N N . THR A 1 257 ? 6.418 -6.531 9.336 1 98.88 257 THR A N 1
ATOM 1901 C CA . THR A 1 257 ? 5.098 -6.066 8.93 1 98.88 257 THR A CA 1
ATOM 1902 C C . THR A 1 257 ? 4.258 -7.223 8.398 1 98.88 257 THR A C 1
ATOM 1904 O O . THR A 1 257 ? 3.043 -7.266 8.602 1 98.88 257 THR A O 1
ATOM 1907 N N . VAL A 1 258 ? 4.898 -8.18 7.684 1 98.88 258 VAL A N 1
ATOM 1908 C CA . VAL A 1 258 ? 4.215 -9.344 7.133 1 98.88 258 VAL A CA 1
ATOM 1909 C C . VAL A 1 258 ? 3.693 -10.219 8.273 1 98.88 258 VAL A C 1
ATOM 1911 O O . VAL A 1 258 ? 2.564 -10.711 8.219 1 98.88 258 VAL A O 1
ATOM 1914 N N . LYS A 1 259 ? 4.523 -10.383 9.305 1 98.88 259 LYS A N 1
ATOM 1915 C CA . LYS A 1 259 ? 4.109 -11.172 10.461 1 98.88 259 LYS A CA 1
ATOM 1916 C C . LYS A 1 259 ? 2.875 -10.57 11.125 1 98.88 259 LYS A C 1
ATOM 1918 O O . LYS A 1 259 ? 1.934 -11.289 11.469 1 98.88 259 LYS A O 1
ATOM 1923 N N . ALA A 1 260 ? 2.852 -9.273 11.328 1 98.88 260 ALA A N 1
ATOM 1924 C CA . ALA A 1 260 ? 1.717 -8.594 11.945 1 98.88 260 ALA A CA 1
ATOM 1925 C C . ALA A 1 260 ? 0.457 -8.742 11.102 1 98.88 260 ALA A C 1
ATOM 1927 O O . ALA A 1 260 ? -0.622 -9.031 11.625 1 98.88 260 ALA A O 1
ATOM 1928 N N . ALA A 1 261 ? 0.573 -8.555 9.805 1 98.94 261 ALA A N 1
ATOM 1929 C CA . ALA A 1 261 ? -0.563 -8.672 8.891 1 98.94 261 ALA A CA 1
ATOM 1930 C C . ALA A 1 261 ? -1.109 -10.102 8.875 1 98.94 261 ALA A C 1
ATOM 1932 O O . ALA A 1 261 ? -2.326 -10.305 8.867 1 98.94 261 ALA A O 1
ATOM 1933 N N . LEU A 1 262 ? -0.171 -11.07 8.852 1 98.88 262 LEU A N 1
ATOM 1934 C CA . LEU A 1 262 ? -0.583 -12.469 8.836 1 98.88 262 LEU A CA 1
ATOM 1935 C C . LEU A 1 262 ? -1.407 -12.812 10.07 1 98.88 262 LEU A C 1
ATOM 1937 O O . LEU A 1 262 ? -2.389 -13.555 9.977 1 98.88 262 LEU A O 1
ATOM 1941 N N . THR A 1 263 ? -0.994 -12.273 11.211 1 98.62 263 THR A N 1
ATOM 1942 C CA . THR A 1 263 ? -1.744 -12.516 12.438 1 98.62 263 THR A CA 1
ATOM 1943 C C . THR A 1 263 ? -3.189 -12.047 12.281 1 98.62 263 THR A C 1
ATOM 1945 O O . THR A 1 263 ? -4.121 -12.773 12.656 1 98.62 263 THR A O 1
ATOM 1948 N N . THR A 1 264 ? -3.43 -10.875 11.75 1 98.56 264 THR A N 1
ATOM 1949 C CA . THR A 1 264 ? -4.762 -10.32 11.516 1 98.56 264 THR A CA 1
ATOM 1950 C C . THR A 1 264 ? -5.543 -11.188 10.531 1 98.56 264 THR A C 1
ATOM 1952 O O . THR A 1 264 ? -6.695 -11.539 10.789 1 98.56 264 THR A O 1
ATOM 1955 N N . ILE A 1 265 ? -4.938 -11.57 9.453 1 98.88 265 ILE A N 1
ATOM 1956 C CA . ILE A 1 265 ? -5.602 -12.32 8.391 1 98.88 265 ILE A CA 1
ATOM 1957 C C . ILE A 1 265 ? -5.934 -13.727 8.883 1 98.88 265 ILE A C 1
ATOM 1959 O O . ILE A 1 265 ? -7.027 -14.242 8.625 1 98.88 265 ILE A O 1
ATOM 1963 N N . GLN A 1 266 ? -5.02 -14.328 9.625 1 98.75 266 GLN A N 1
ATOM 1964 C CA . GLN A 1 266 ? -5.238 -15.672 10.156 1 98.75 266 GLN A CA 1
ATOM 1965 C C . GLN A 1 266 ? -6.383 -15.68 11.172 1 98.75 266 GLN A C 1
ATOM 1967 O O . GLN A 1 266 ? -7.125 -16.656 11.266 1 98.75 266 GLN A O 1
ATOM 1972 N N . SER A 1 267 ? -6.5 -14.602 11.945 1 98.25 267 SER A N 1
ATOM 1973 C CA . SER A 1 267 ? -7.621 -14.516 12.875 1 98.25 267 SER A CA 1
ATOM 1974 C C . SER A 1 267 ? -8.953 -14.586 12.141 1 98.25 267 SER A C 1
ATOM 1976 O O . SER A 1 267 ? -9.898 -15.227 12.617 1 98.25 267 SER A O 1
ATOM 1978 N N . VAL A 1 268 ? -9.055 -14 11.008 1 98.5 268 VAL A N 1
ATOM 1979 C CA . VAL A 1 268 ? -10.273 -14.016 10.203 1 98.5 268 VAL A CA 1
ATOM 1980 C C . VAL A 1 268 ? -10.531 -15.422 9.672 1 98.5 268 VAL A C 1
ATOM 1982 O O . VAL A 1 268 ? -11.672 -15.883 9.641 1 98.5 268 VAL A O 1
ATOM 1985 N N . VAL A 1 269 ? -9.445 -16.125 9.25 1 98.56 269 VAL A N 1
ATOM 1986 C CA . VAL A 1 269 ? -9.562 -17.531 8.836 1 98.56 269 VAL A CA 1
ATOM 1987 C C . VAL A 1 269 ? -10.07 -18.375 10.008 1 98.56 269 VAL A C 1
ATOM 1989 O O . VAL A 1 269 ? -10.977 -19.188 9.836 1 98.56 269 VAL A O 1
ATOM 1992 N N . GLY A 1 270 ? -9.508 -18.094 11.188 1 98.19 270 GLY A N 1
ATOM 1993 C CA . GLY A 1 270 ? -9.883 -18.828 12.383 1 98.19 270 GLY A CA 1
ATOM 1994 C C . GLY A 1 270 ? -11.328 -18.625 12.789 1 98.19 270 GLY A C 1
ATOM 1995 O O . GLY A 1 270 ? -11.938 -19.484 13.43 1 98.19 270 GLY A O 1
ATOM 1996 N N . GLU A 1 271 ? -11.883 -17.547 12.398 1 97.62 271 GLU A N 1
ATOM 1997 C CA . GLU A 1 271 ? -13.273 -17.219 12.711 1 97.62 271 GLU A CA 1
ATOM 1998 C C . GLU A 1 271 ? -14.227 -17.844 11.703 1 97.62 271 GLU A C 1
ATOM 2000 O O . GLU A 1 271 ? -15.438 -17.641 11.766 1 97.62 271 GLU A O 1
ATOM 2005 N N . GLY A 1 272 ? -13.695 -18.578 10.758 1 97.69 272 GLY A N 1
ATOM 2006 C CA . GLY A 1 272 ? -14.523 -19.344 9.836 1 97.69 272 GLY A CA 1
ATOM 2007 C C . GLY A 1 272 ? -14.742 -18.641 8.508 1 97.69 272 GLY A C 1
ATOM 2008 O O . GLY A 1 272 ? -15.586 -19.062 7.715 1 97.69 272 GLY A O 1
ATOM 2009 N N . HIS A 1 273 ? -13.93 -17.578 8.219 1 97.31 273 HIS A N 1
ATOM 2010 C CA . HIS A 1 273 ? -14.18 -16.781 7.027 1 97.31 273 HIS A CA 1
ATOM 2011 C C . HIS A 1 273 ? -13.117 -17.031 5.965 1 97.31 273 HIS A C 1
ATOM 2013 O O . HIS A 1 273 ? -12.914 -16.203 5.07 1 97.31 273 HIS A O 1
ATOM 2019 N N . GLY A 1 274 ? -12.398 -18.141 6.004 1 97.62 274 GLY A N 1
ATOM 2020 C CA . GLY A 1 274 ? -11.281 -18.438 5.125 1 97.62 274 GLY A CA 1
ATOM 2021 C C . GLY A 1 274 ? -11.672 -18.516 3.662 1 97.62 274 GLY A C 1
ATOM 2022 O O . GLY A 1 274 ? -10.875 -18.188 2.781 1 97.62 274 GLY A O 1
ATOM 2023 N N . ALA A 1 275 ? -12.914 -18.953 3.342 1 96.06 275 ALA A N 1
ATOM 2024 C CA . ALA A 1 275 ? -13.352 -19.188 1.968 1 96.06 275 ALA A CA 1
ATOM 2025 C C . ALA A 1 275 ? -13.93 -17.922 1.349 1 96.06 275 ALA A C 1
ATOM 2027 O O . ALA A 1 275 ? -14.164 -17.859 0.139 1 96.06 275 ALA A O 1
ATOM 2028 N N . GLU A 1 276 ? -14.07 -16.875 2.178 1 97 276 GLU A N 1
ATOM 2029 C CA . GLU A 1 276 ? -14.625 -15.617 1.697 1 97 276 GLU A CA 1
ATOM 2030 C C . GLU A 1 276 ? -13.547 -14.75 1.047 1 97 276 GLU A C 1
ATOM 2032 O O . GLU A 1 276 ? -12.367 -15.109 1.057 1 97 276 GLU A O 1
ATOM 2037 N N . ASP A 1 277 ? -13.992 -13.641 0.427 1 97.69 277 ASP A N 1
ATOM 2038 C CA . ASP A 1 277 ? -13.07 -12.711 -0.218 1 97.69 277 ASP A CA 1
ATOM 2039 C C . ASP A 1 277 ? -12.188 -12.008 0.812 1 97.69 277 ASP A C 1
ATOM 2041 O O . ASP A 1 277 ? -12.609 -11.789 1.95 1 97.69 277 ASP A O 1
ATOM 2045 N N . ILE A 1 278 ? -11.086 -11.602 0.4 1 98.31 278 ILE A N 1
ATOM 2046 C CA . ILE A 1 278 ? -10.125 -10.953 1.284 1 98.31 278 ILE A CA 1
ATOM 2047 C C . ILE A 1 278 ? -10.727 -9.664 1.845 1 98.31 278 ILE A C 1
ATOM 2049 O O . ILE A 1 278 ? -10.32 -9.195 2.91 1 98.31 278 ILE A O 1
ATOM 2053 N N . ALA A 1 279 ? -11.727 -9.047 1.209 1 98.44 279 ALA A N 1
ATOM 2054 C CA . ALA A 1 279 ? -12.398 -7.852 1.723 1 98.44 279 ALA A CA 1
ATOM 2055 C C . ALA A 1 279 ? -13.047 -8.125 3.076 1 98.44 279 ALA A C 1
ATOM 2057 O O . ALA A 1 279 ? -13.312 -7.195 3.84 1 98.44 279 ALA A O 1
ATOM 2058 N N . THR A 1 280 ? -13.266 -9.406 3.387 1 98.62 280 THR A N 1
ATOM 2059 C CA . THR A 1 280 ? -13.859 -9.805 4.656 1 98.62 280 THR A CA 1
ATOM 2060 C C . THR A 1 280 ? -12.953 -9.422 5.824 1 98.62 280 THR A C 1
ATOM 2062 O O . THR A 1 280 ? -13.43 -9.219 6.941 1 98.62 280 THR A O 1
ATOM 2065 N N . VAL A 1 281 ? -11.656 -9.281 5.594 1 98.75 281 VAL A N 1
ATOM 2066 C CA . VAL A 1 281 ? -10.727 -8.844 6.629 1 98.75 281 VAL A CA 1
ATOM 2067 C C . VAL A 1 281 ? -11.125 -7.461 7.129 1 98.75 281 VAL A C 1
ATOM 2069 O O . VAL A 1 281 ? -11.125 -7.207 8.336 1 98.75 281 VAL A O 1
ATOM 2072 N N . VAL A 1 282 ? -11.523 -6.574 6.219 1 98.56 282 VAL A N 1
ATOM 2073 C CA . VAL A 1 282 ? -11.945 -5.227 6.574 1 98.56 282 VAL A CA 1
ATOM 2074 C C . VAL A 1 282 ? -13.289 -5.285 7.305 1 98.56 282 VAL A C 1
ATOM 2076 O O . VAL A 1 282 ? -13.484 -4.594 8.305 1 98.56 282 VAL A O 1
ATOM 2079 N N . ARG A 1 283 ? -14.203 -6.117 6.793 1 97 283 ARG A N 1
ATOM 2080 C CA . ARG A 1 283 ? -15.508 -6.27 7.418 1 97 283 ARG A CA 1
ATOM 2081 C C . ARG A 1 283 ? -15.375 -6.68 8.883 1 97 283 ARG A C 1
ATOM 2083 O O . ARG A 1 283 ? -16.047 -6.129 9.75 1 97 283 ARG A O 1
ATOM 2090 N N . THR A 1 284 ? -14.508 -7.664 9.141 1 96.25 284 THR A N 1
ATOM 2091 C CA . THR A 1 284 ? -14.328 -8.195 10.484 1 96.25 284 THR A CA 1
ATOM 2092 C C . THR A 1 284 ? -13.734 -7.133 11.406 1 96.25 284 THR A C 1
ATOM 2094 O O . THR A 1 284 ? -14.148 -7.016 12.57 1 96.25 284 THR A O 1
ATOM 2097 N N . ALA A 1 285 ? -12.812 -6.355 10.914 1 94.62 285 ALA A N 1
ATOM 2098 C CA . ALA A 1 285 ? -12.203 -5.289 11.703 1 94.62 285 ALA A CA 1
ATOM 2099 C C . ALA A 1 285 ? -13.234 -4.23 12.078 1 94.62 285 ALA A C 1
ATOM 2101 O O . ALA A 1 285 ? -13.234 -3.725 13.203 1 94.62 285 ALA A O 1
ATOM 2102 N N . ARG A 1 286 ? -14.109 -3.879 11.18 1 93.75 286 ARG A N 1
ATOM 2103 C CA . ARG A 1 286 ? -15.141 -2.877 11.422 1 93.75 286 ARG A CA 1
ATOM 2104 C C . ARG A 1 286 ? -16.156 -3.365 12.453 1 93.75 286 ARG A C 1
ATOM 2106 O O . ARG A 1 286 ? -16.625 -2.588 13.281 1 93.75 286 ARG A O 1
ATOM 2113 N N . ALA A 1 287 ? -16.438 -4.648 12.414 1 91.44 287 ALA A N 1
ATOM 2114 C CA . ALA A 1 287 ? -17.406 -5.238 13.336 1 91.44 287 ALA A CA 1
ATOM 2115 C C . ALA A 1 287 ? -16.875 -5.234 14.766 1 91.44 287 ALA A C 1
ATOM 2117 O O . ALA A 1 287 ? -17.656 -5.098 15.719 1 91.44 287 ALA A O 1
ATOM 2118 N N . GLN A 1 288 ? -15.617 -5.348 14.93 1 86.12 288 GLN A N 1
ATOM 2119 C CA . GLN A 1 288 ? -15 -5.383 16.25 1 86.12 288 GLN A CA 1
ATOM 2120 C C . GLN A 1 288 ? -15.078 -4.02 16.938 1 86.12 288 GLN A C 1
ATOM 2122 O O . GLN A 1 288 ? -15.094 -3.936 18.156 1 86.12 288 GLN A O 1
ATOM 2127 N N . VAL A 1 289 ? -15.156 -2.979 16.125 1 77.88 289 VAL A N 1
ATOM 2128 C CA . VAL A 1 289 ? -15.188 -1.643 16.719 1 77.88 289 VAL A CA 1
ATOM 2129 C C . VAL A 1 289 ? -16.641 -1.234 17 1 77.88 289 VAL A C 1
ATOM 2131 O O . VAL A 1 289 ? -16.891 -0.388 17.859 1 77.88 289 VAL A O 1
ATOM 2134 N N . ALA A 1 290 ? -17.516 -1.725 16.375 1 72.12 290 ALA A N 1
ATOM 2135 C CA . ALA A 1 290 ? -18.922 -1.429 16.609 1 72.12 290 ALA A CA 1
ATOM 2136 C C . ALA A 1 290 ? -19.406 -2.068 17.922 1 72.12 290 ALA A C 1
ATOM 2138 O O . ALA A 1 290 ? -20.375 -1.605 18.516 1 72.12 290 ALA A O 1
ATOM 2139 N N . ASN A 1 291 ? -18.844 -3.146 18.406 1 66.81 291 ASN A N 1
ATOM 2140 C CA . ASN A 1 291 ? -19.266 -3.826 19.625 1 66.81 291 ASN A CA 1
ATOM 2141 C C . ASN A 1 291 ? -18.578 -3.242 20.859 1 66.81 291 ASN A C 1
ATOM 2143 O O . ASN A 1 291 ? -19.062 -3.412 21.984 1 66.81 291 ASN A O 1
ATOM 2147 N N . MET B 1 1 ? -10.719 40.781 -2.561 1 48.41 1 MET B N 1
ATOM 2148 C CA . MET B 1 1 ? -10.797 41.125 -1.138 1 48.41 1 MET B CA 1
ATOM 2149 C C . MET B 1 1 ? -9.555 40.625 -0.402 1 48.41 1 MET B C 1
ATOM 2151 O O . MET B 1 1 ? -9.203 39.438 -0.5 1 48.41 1 MET B O 1
ATOM 2155 N N . THR B 1 2 ? -8.562 41.438 -0.219 1 64.88 2 THR B N 1
ATOM 2156 C CA . THR B 1 2 ? -7.164 41.125 0.007 1 64.88 2 THR B CA 1
ATOM 2157 C C . THR B 1 2 ? -6.918 40.781 1.474 1 64.88 2 THR B C 1
ATOM 2159 O O . THR B 1 2 ? -6.875 41.656 2.326 1 64.88 2 THR B O 1
ATOM 2162 N N . PHE B 1 3 ? -7.32 39.469 1.91 1 79.06 3 PHE B N 1
ATOM 2163 C CA . PHE B 1 3 ? -7.086 39.062 3.295 1 79.06 3 PHE B CA 1
ATOM 2164 C C . PHE B 1 3 ? -5.625 39.281 3.676 1 79.06 3 PHE B C 1
ATOM 2166 O O . PHE B 1 3 ? -4.727 39.031 2.863 1 79.06 3 PHE B O 1
ATOM 2173 N N . SER B 1 4 ? -5.551 39.938 4.867 1 90.94 4 SER B N 1
ATOM 2174 C CA . SER B 1 4 ? -4.242 39.844 5.5 1 90.94 4 SER B CA 1
ATOM 2175 C C . SER B 1 4 ? -4.043 38.5 6.184 1 90.94 4 SER B C 1
ATOM 2177 O O . SER B 1 4 ? -4.895 38.062 6.961 1 90.94 4 SER B O 1
ATOM 2179 N N . ILE B 1 5 ? -2.957 37.812 5.805 1 97.62 5 ILE B N 1
ATOM 2180 C CA . ILE B 1 5 ? -2.723 36.438 6.289 1 97.62 5 ILE B CA 1
ATOM 2181 C C . ILE B 1 5 ? -1.406 36.375 7.062 1 97.62 5 ILE B C 1
ATOM 2183 O O . ILE B 1 5 ? -0.392 36.938 6.605 1 97.62 5 ILE B O 1
ATOM 2187 N N . ALA B 1 6 ? -1.474 35.906 8.25 1 98.38 6 ALA B N 1
ATOM 2188 C CA . ALA B 1 6 ? -0.259 35.531 8.969 1 98.38 6 ALA B CA 1
ATOM 2189 C C . ALA B 1 6 ? 0.108 34.062 8.703 1 98.38 6 ALA B C 1
ATOM 2191 O O . ALA B 1 6 ? -0.748 33.188 8.766 1 98.38 6 ALA B O 1
ATOM 2192 N N . PHE B 1 7 ? 1.365 33.812 8.328 1 98.62 7 PHE B N 1
ATOM 2193 C CA . PHE B 1 7 ? 1.846 32.438 8.102 1 98.62 7 PHE B CA 1
ATOM 2194 C C . PHE B 1 7 ? 2.969 32.094 9.07 1 98.62 7 PHE B C 1
ATOM 2196 O O . PHE B 1 7 ? 4.043 32.688 9.023 1 98.62 7 PHE B O 1
ATOM 2203 N N . LEU B 1 8 ? 2.68 31.141 9.922 1 98.69 8 LEU B N 1
ATOM 2204 C CA . LEU B 1 8 ? 3.607 30.734 10.969 1 98.69 8 LEU B CA 1
ATOM 2205 C C . LEU B 1 8 ? 4.242 29.391 10.656 1 98.69 8 LEU B C 1
ATOM 2207 O O . LEU B 1 8 ? 3.564 28.359 10.664 1 98.69 8 LEU B O 1
ATOM 2211 N N . GLY B 1 9 ? 5.555 29.328 10.484 1 98.31 9 GLY B N 1
ATOM 2212 C CA . GLY B 1 9 ? 6.277 28.141 10.086 1 98.31 9 GLY B CA 1
ATOM 2213 C C . GLY B 1 9 ? 6.637 28.109 8.609 1 98.31 9 GLY B C 1
ATOM 2214 O O . GLY B 1 9 ? 5.754 28.031 7.754 1 98.31 9 GLY B O 1
ATOM 2215 N N . LEU B 1 10 ? 7.969 28.109 8.359 1 97.5 10 LEU B N 1
ATOM 2216 C CA . LEU B 1 10 ? 8.453 28.203 6.988 1 97.5 10 LEU B CA 1
ATOM 2217 C C . LEU B 1 10 ? 9.445 27.094 6.691 1 97.5 10 LEU B C 1
ATOM 2219 O O . LEU B 1 10 ? 10.516 27.344 6.133 1 97.5 10 LEU B O 1
ATOM 2223 N N . GLY B 1 11 ? 9.078 25.891 7.18 1 93.94 11 GLY B N 1
ATOM 2224 C CA . GLY B 1 11 ? 9.805 24.719 6.73 1 93.94 11 GLY B CA 1
ATOM 2225 C C . GLY B 1 11 ? 9.562 24.391 5.27 1 93.94 11 GLY B C 1
ATOM 2226 O O . GLY B 1 11 ? 9.141 25.25 4.496 1 93.94 11 GLY B O 1
ATOM 2227 N N . ILE B 1 12 ? 9.781 23.219 4.926 1 91.5 12 ILE B N 1
ATOM 2228 C CA . ILE B 1 12 ? 9.695 22.781 3.537 1 91.5 12 ILE B CA 1
ATOM 2229 C C . ILE B 1 12 ? 8.289 23.047 3.002 1 91.5 12 ILE B C 1
ATOM 2231 O O . ILE B 1 12 ? 8.125 23.703 1.977 1 91.5 12 ILE B O 1
ATOM 2235 N N . MET B 1 13 ? 7.312 22.578 3.697 1 95.94 13 MET B N 1
ATOM 2236 C CA . MET B 1 13 ? 5.922 22.734 3.271 1 95.94 13 MET B CA 1
ATOM 2237 C C . MET B 1 13 ? 5.473 24.188 3.43 1 95.94 13 MET B C 1
ATOM 2239 O O . MET B 1 13 ? 4.883 24.766 2.514 1 95.94 13 MET B O 1
ATOM 2243 N N . GLY B 1 14 ? 5.797 24.75 4.621 1 97.56 14 GLY B N 1
ATOM 2244 C CA . GLY B 1 14 ? 5.344 26.094 4.922 1 97.56 14 GLY B CA 1
ATOM 2245 C C . GLY B 1 14 ? 5.859 27.141 3.941 1 97.56 14 GLY B C 1
ATOM 2246 O O . GLY B 1 14 ? 5.113 28.016 3.516 1 97.56 14 GLY B O 1
ATOM 2247 N N . ALA B 1 15 ? 7.105 27.031 3.594 1 96.75 15 ALA B N 1
ATOM 2248 C CA . ALA B 1 15 ? 7.707 27.984 2.662 1 96.75 15 ALA B CA 1
ATOM 2249 C C . ALA B 1 15 ? 7.027 27.922 1.298 1 96.75 15 ALA B C 1
ATOM 2251 O O . ALA B 1 15 ? 6.746 28.953 0.686 1 96.75 15 ALA B O 1
ATOM 2252 N N . ALA B 1 16 ? 6.797 26.688 0.804 1 97.44 16 ALA B N 1
ATOM 2253 C CA . ALA B 1 16 ? 6.145 26.5 -0.489 1 97.44 16 ALA B CA 1
ATOM 2254 C C . ALA B 1 16 ? 4.719 27.047 -0.467 1 97.44 16 ALA B C 1
ATOM 2256 O O . ALA B 1 16 ? 4.285 27.719 -1.409 1 97.44 16 ALA B O 1
ATOM 2257 N N . MET B 1 17 ? 4.02 26.797 0.605 1 98.19 17 MET B N 1
ATOM 2258 C CA . MET B 1 17 ? 2.641 27.266 0.751 1 98.19 17 MET B CA 1
ATOM 2259 C C . MET B 1 17 ? 2.576 28.781 0.814 1 98.19 17 MET B C 1
ATOM 2261 O O . MET B 1 17 ? 1.748 29.406 0.143 1 98.19 17 MET B O 1
ATOM 2265 N N . ALA B 1 18 ? 3.439 29.375 1.608 1 97.94 18 ALA B N 1
ATOM 2266 C CA . ALA B 1 18 ? 3.5 30.828 1.721 1 97.94 18 ALA B CA 1
ATOM 2267 C C . ALA B 1 18 ? 3.766 31.484 0.363 1 97.94 18 ALA B C 1
ATOM 2269 O O . ALA B 1 18 ? 3.137 32.469 0.009 1 97.94 18 ALA B O 1
ATOM 2270 N N . GLN B 1 19 ? 4.672 30.891 -0.387 1 97.44 19 GLN B N 1
ATOM 2271 C CA . GLN B 1 19 ? 5 31.422 -1.707 1 97.44 19 GLN B CA 1
ATOM 2272 C C . GLN B 1 19 ? 3.787 31.391 -2.633 1 97.44 19 GLN B C 1
ATOM 2274 O O . GLN B 1 19 ? 3.561 32.312 -3.41 1 97.44 19 GLN B O 1
ATOM 2279 N N . ARG B 1 20 ? 2.979 30.312 -2.57 1 97.88 20 ARG B N 1
ATOM 2280 C CA . ARG B 1 20 ? 1.777 30.203 -3.393 1 97.88 20 ARG B CA 1
ATOM 2281 C C . ARG B 1 20 ? 0.788 31.312 -3.066 1 97.88 20 ARG B C 1
ATOM 2283 O O . ARG B 1 20 ? 0.147 31.875 -3.963 1 97.88 20 ARG B O 1
ATOM 2290 N N . LEU B 1 21 ? 0.648 31.625 -1.807 1 97.69 21 LEU B N 1
ATOM 2291 C CA . LEU B 1 21 ? -0.244 32.688 -1.379 1 97.69 21 LEU B CA 1
ATOM 2292 C C . LEU B 1 21 ? 0.243 34.062 -1.892 1 97.69 21 LEU B C 1
ATOM 2294 O O . LEU B 1 21 ? -0.554 34.875 -2.365 1 97.69 21 LEU B O 1
ATOM 2298 N N . ILE B 1 22 ? 1.556 34.25 -1.822 1 96.5 22 ILE B N 1
ATOM 2299 C CA . ILE B 1 22 ? 2.148 35.5 -2.32 1 96.5 22 ILE B CA 1
ATOM 2300 C C . ILE B 1 22 ? 1.891 35.625 -3.82 1 96.5 22 ILE B C 1
ATOM 2302 O O . ILE B 1 22 ? 1.453 36.656 -4.293 1 96.5 22 ILE B O 1
ATOM 2306 N N . ASP B 1 23 ? 2.1 34.531 -4.527 1 96.31 23 ASP B N 1
ATOM 2307 C CA . ASP B 1 23 ? 1.904 34.531 -5.973 1 96.31 23 ASP B CA 1
ATOM 2308 C C . ASP B 1 23 ? 0.447 34.812 -6.332 1 96.31 23 ASP B C 1
ATOM 2310 O O . ASP B 1 23 ? 0.16 35.344 -7.398 1 96.31 23 ASP B O 1
ATOM 2314 N N . ALA B 1 24 ? -0.409 34.438 -5.453 1 96.06 24 ALA B N 1
ATOM 2315 C CA . ALA B 1 24 ? -1.837 34.625 -5.684 1 96.06 24 ALA B CA 1
ATOM 2316 C C . ALA B 1 24 ? -2.264 36.062 -5.312 1 96.06 24 ALA B C 1
ATOM 2318 O O . ALA B 1 24 ? -3.422 36.438 -5.508 1 96.06 24 ALA B O 1
ATOM 2319 N N . GLY B 1 25 ? -1.378 36.844 -4.668 1 94.69 25 GLY B N 1
ATOM 2320 C CA . GLY B 1 25 ? -1.642 38.25 -4.457 1 94.69 25 GLY B CA 1
ATOM 2321 C C . GLY B 1 25 ? -1.999 38.594 -3.02 1 94.69 25 GLY B C 1
ATOM 2322 O O . GLY B 1 25 ? -2.375 39.719 -2.711 1 94.69 25 GLY B O 1
ATOM 2323 N N . TYR B 1 26 ? -1.825 37.688 -2.104 1 95.62 26 TYR B N 1
ATOM 2324 C CA . TYR B 1 26 ? -2.152 37.938 -0.706 1 95.62 26 TYR B CA 1
ATOM 2325 C C . TYR B 1 26 ? -1.024 38.688 -0.012 1 95.62 26 TYR B C 1
ATOM 2327 O O . TYR B 1 26 ? 0.153 38.469 -0.301 1 95.62 26 TYR B O 1
ATOM 2335 N N . ALA B 1 27 ? -1.39 39.562 0.884 1 94.56 27 ALA B N 1
ATOM 2336 C CA . ALA B 1 27 ? -0.422 40.188 1.782 1 94.56 27 ALA B CA 1
ATOM 2337 C C . ALA B 1 27 ? -0.117 39.281 2.973 1 94.56 27 ALA B C 1
ATOM 2339 O O . ALA B 1 27 ? -1.017 38.938 3.744 1 94.56 27 ALA B O 1
ATOM 2340 N N . LEU B 1 28 ? 1.187 38.969 3.123 1 96.75 28 LEU B N 1
ATOM 2341 C CA . LEU B 1 28 ? 1.539 38.031 4.168 1 96.75 28 LEU B CA 1
ATOM 2342 C C . LEU B 1 28 ? 2.438 38.656 5.215 1 96.75 28 LEU B C 1
ATOM 2344 O O . LEU B 1 28 ? 3.289 39.5 4.883 1 96.75 28 LEU B O 1
ATOM 2348 N N . ARG B 1 29 ? 2.195 38.375 6.414 1 97.5 29 ARG B N 1
ATOM 2349 C CA . ARG B 1 29 ? 3.172 38.438 7.496 1 97.5 29 ARG B CA 1
ATOM 2350 C C . ARG B 1 29 ? 3.654 37.062 7.914 1 97.5 29 ARG B C 1
ATOM 2352 O O . ARG B 1 29 ? 2.846 36.188 8.219 1 97.5 29 ARG B O 1
ATOM 2359 N N . VAL B 1 30 ? 5.008 36.875 7.91 1 98.19 30 VAL B N 1
ATOM 2360 C CA . VAL B 1 30 ? 5.508 35.5 8.102 1 98.19 30 VAL B CA 1
ATOM 2361 C C . VAL B 1 30 ? 6.402 35.469 9.336 1 98.19 30 VAL B C 1
ATOM 2363 O O . VAL B 1 30 ? 7.031 36.469 9.695 1 98.19 30 VAL B O 1
ATOM 2366 N N . TYR B 1 31 ? 6.406 34.312 9.984 1 97.81 31 TYR B N 1
ATOM 2367 C CA . TYR B 1 31 ? 7.281 34.031 11.117 1 97.81 31 TYR B CA 1
ATOM 2368 C C . TYR B 1 31 ? 7.824 32.594 11.055 1 97.81 31 TYR B C 1
ATOM 2370 O O . TYR B 1 31 ? 7.105 31.672 10.68 1 97.81 31 TYR B O 1
ATOM 2378 N N . ASN B 1 32 ? 9.07 32.469 11.445 1 97.88 32 ASN B N 1
ATOM 2379 C CA . ASN B 1 32 ? 9.695 31.188 11.695 1 97.88 32 ASN B CA 1
ATOM 2380 C C . ASN B 1 32 ? 10.672 31.266 12.859 1 97.88 32 ASN B C 1
ATOM 2382 O O . ASN B 1 32 ? 11.367 32.25 13.039 1 97.88 32 ASN B O 1
ATOM 2386 N N . ARG B 1 33 ? 10.711 30.203 13.578 1 94.25 33 ARG B N 1
ATOM 2387 C CA . ARG B 1 33 ? 11.594 30.172 14.75 1 94.25 33 ARG B CA 1
ATOM 2388 C C . ARG B 1 33 ? 13.039 30.438 14.352 1 94.25 33 ARG B C 1
ATOM 2390 O O . ARG B 1 33 ? 13.75 31.188 15.031 1 94.25 33 ARG B O 1
ATOM 2397 N N . ASN B 1 34 ? 13.438 29.75 13.25 1 92.5 34 ASN B N 1
ATOM 2398 C CA . ASN B 1 34 ? 14.734 30.062 12.672 1 92.5 34 ASN B CA 1
ATOM 2399 C C . ASN B 1 34 ? 14.648 31.25 11.703 1 92.5 34 ASN B C 1
ATOM 2401 O O . ASN B 1 34 ? 14.188 31.094 10.57 1 92.5 34 ASN B O 1
ATOM 2405 N N . ARG B 1 35 ? 15.266 32.312 11.969 1 89.81 35 ARG B N 1
ATOM 2406 C CA . ARG B 1 35 ? 15.094 33.562 11.25 1 89.81 35 ARG B CA 1
ATOM 2407 C C . ARG B 1 35 ? 15.602 33.438 9.812 1 89.81 35 ARG B C 1
ATOM 2409 O O . ARG B 1 35 ? 15.109 34.125 8.922 1 89.81 35 ARG B O 1
ATOM 2416 N N . SER B 1 36 ? 16.547 32.594 9.641 1 90.44 36 SER B N 1
ATOM 2417 C CA . SER B 1 36 ? 17.109 32.469 8.305 1 90.44 36 SER B CA 1
ATOM 2418 C C . SER B 1 36 ? 16.062 32.031 7.293 1 90.44 36 SER B C 1
ATOM 2420 O O . SER B 1 36 ? 16.125 32.406 6.117 1 90.44 36 SER B O 1
ATOM 2422 N N . ARG B 1 37 ? 15.07 31.297 7.73 1 89.25 37 ARG B N 1
ATOM 2423 C CA . ARG B 1 37 ? 14.008 30.828 6.84 1 89.25 37 ARG B CA 1
ATOM 2424 C C . ARG B 1 37 ? 13.062 31.953 6.473 1 89.25 37 ARG B C 1
ATOM 2426 O O . ARG B 1 37 ? 12.578 32.031 5.344 1 89.25 37 ARG B O 1
ATOM 2433 N N . SER B 1 38 ? 12.82 32.844 7.379 1 89.38 38 SER B N 1
ATOM 2434 C CA . SER B 1 38 ? 11.93 33.969 7.117 1 89.38 38 SER B CA 1
ATOM 2435 C C . SER B 1 38 ? 12.602 35.031 6.242 1 89.38 38 SER B C 1
ATOM 2437 O O . SER B 1 38 ? 11.93 35.688 5.461 1 89.38 38 SER B O 1
ATOM 2439 N N . SER B 1 39 ? 13.859 35.125 6.301 1 89.38 39 SER B N 1
ATOM 2440 C CA . SER B 1 39 ? 14.602 36.125 5.57 1 89.38 39 SER B CA 1
ATOM 2441 C C . SER B 1 39 ? 14.477 35.938 4.062 1 89.38 39 SER B C 1
ATOM 2443 O O . SER B 1 39 ? 14.578 36.875 3.293 1 89.38 39 SER B O 1
ATOM 2445 N N . THR B 1 40 ? 14.195 34.688 3.674 1 90 40 THR B N 1
ATOM 2446 C CA . THR B 1 40 ? 14.039 34.406 2.256 1 90 40 THR B CA 1
ATOM 2447 C C . THR B 1 40 ? 12.789 35.062 1.689 1 90 40 THR B C 1
ATOM 2449 O O . THR B 1 40 ? 12.664 35.219 0.475 1 90 40 THR B O 1
ATOM 2452 N N . PHE B 1 41 ? 11.906 35.562 2.574 1 94.5 41 PHE B N 1
ATOM 2453 C CA . PHE B 1 41 ? 10.641 36.156 2.156 1 94.5 41 PHE B CA 1
ATOM 2454 C C . PHE B 1 41 ? 10.68 37.688 2.287 1 94.5 41 PHE B C 1
ATOM 2456 O O . PHE B 1 41 ? 9.68 38.344 2.035 1 94.5 41 PHE B O 1
ATOM 2463 N N . LYS B 1 42 ? 11.781 38.25 2.625 1 92.06 42 LYS B N 1
ATOM 2464 C CA . LYS B 1 42 ? 11.891 39.656 2.996 1 92.06 42 LYS B CA 1
ATOM 2465 C C . LYS B 1 42 ? 11.406 40.562 1.866 1 92.06 42 LYS B C 1
ATOM 2467 O O . LYS B 1 42 ? 10.844 41.625 2.117 1 92.06 42 LYS B O 1
ATOM 2472 N N . ARG B 1 43 ? 11.492 40.125 0.667 1 91.75 43 ARG B N 1
ATOM 2473 C CA . ARG B 1 43 ? 11.125 40.969 -0.47 1 91.75 43 ARG B CA 1
ATOM 2474 C C . ARG B 1 43 ? 9.641 40.844 -0.797 1 91.75 43 ARG B C 1
ATOM 2476 O O . ARG B 1 43 ? 9.086 41.688 -1.51 1 91.75 43 ARG B O 1
ATOM 2483 N N . HIS B 1 44 ? 8.961 39.844 -0.237 1 93.12 44 HIS B N 1
ATOM 2484 C CA . HIS B 1 44 ? 7.621 39.531 -0.717 1 93.12 44 HIS B CA 1
ATOM 2485 C C . HIS B 1 44 ? 6.609 39.531 0.426 1 93.12 44 HIS B C 1
ATOM 2487 O O . HIS B 1 44 ? 5.398 39.531 0.191 1 93.12 44 HIS B O 1
ATOM 2493 N N . ALA B 1 45 ? 7.098 39.594 1.712 1 94.94 45 ALA B N 1
ATOM 2494 C CA . ALA B 1 45 ? 6.234 39.562 2.889 1 94.94 45 ALA B CA 1
ATOM 2495 C C . ALA B 1 45 ? 6.848 40.344 4.051 1 94.94 45 ALA B C 1
ATOM 2497 O O . ALA B 1 45 ? 8.047 40.625 4.047 1 94.94 45 ALA B O 1
ATOM 2498 N N . ARG B 1 46 ? 6.07 40.688 4.906 1 96.06 46 ARG B N 1
ATOM 2499 C CA . ARG B 1 46 ? 6.582 41.281 6.133 1 96.06 46 ARG B CA 1
ATOM 2500 C C . ARG B 1 46 ? 7.066 40.219 7.105 1 96.06 46 ARG B C 1
ATOM 2502 O O . ARG B 1 46 ? 6.34 39.25 7.402 1 96.06 46 ARG B O 1
ATOM 2509 N N . ILE B 1 47 ? 8.281 40.438 7.59 1 97.44 47 ILE B N 1
ATOM 2510 C CA . ILE B 1 47 ? 8.867 39.469 8.531 1 97.44 47 ILE B CA 1
ATOM 2511 C C . ILE B 1 47 ? 8.523 39.875 9.961 1 97.44 47 ILE B C 1
ATOM 2513 O O . ILE B 1 47 ? 8.773 41.031 10.359 1 97.44 47 ILE B O 1
ATOM 2517 N N . ALA B 1 48 ? 7.926 39 10.641 1 97.31 48 ALA B N 1
ATOM 2518 C CA . ALA B 1 48 ? 7.59 39.25 12.039 1 97.31 48 ALA B CA 1
ATOM 2519 C C . ALA B 1 48 ? 8.617 38.625 12.977 1 97.31 48 ALA B C 1
ATOM 2521 O O . ALA B 1 48 ? 9.188 37.594 12.664 1 97.31 48 ALA B O 1
ATOM 2522 N N . ASP B 1 49 ? 8.781 39.188 14.148 1 96.38 49 ASP B N 1
ATOM 2523 C CA . ASP B 1 49 ? 9.758 38.688 15.125 1 96.38 49 ASP B CA 1
ATOM 2524 C C . ASP B 1 49 ? 9.125 37.688 16.078 1 96.38 49 ASP B C 1
ATOM 2526 O O . ASP B 1 49 ? 9.836 37 16.812 1 96.38 49 ASP B O 1
ATOM 2530 N N . SER B 1 50 ? 7.805 37.625 16.047 1 97.94 50 SER B N 1
ATOM 2531 C CA . SER B 1 50 ? 7.074 36.688 16.875 1 97.94 50 SER B CA 1
ATOM 2532 C C . SER B 1 50 ? 5.754 36.281 16.234 1 97.94 50 SER B C 1
ATOM 2534 O O . SER B 1 50 ? 5.254 36.969 15.344 1 97.94 50 SER B O 1
ATOM 2536 N N . PRO B 1 51 ? 5.168 35.125 16.688 1 98.69 51 PRO B N 1
ATOM 2537 C CA . PRO B 1 51 ? 3.846 34.75 16.188 1 98.69 51 PRO B CA 1
ATOM 2538 C C . PRO B 1 51 ? 2.779 35.812 16.484 1 98.69 51 PRO B C 1
ATOM 2540 O O . PRO B 1 51 ? 1.93 36.094 15.641 1 98.69 51 PRO B O 1
ATOM 2543 N N . ARG B 1 52 ? 2.881 36.375 17.641 1 98.44 52 ARG B N 1
ATOM 2544 C CA . ARG B 1 52 ? 1.936 37.438 18.031 1 98.44 52 ARG B CA 1
ATOM 2545 C C . ARG B 1 52 ? 1.977 38.594 17.062 1 98.44 52 ARG B C 1
ATOM 2547 O O . ARG B 1 52 ? 0.933 39.094 16.609 1 98.44 52 ARG B O 1
ATOM 2554 N N . GLU B 1 53 ? 3.146 39.031 16.75 1 97.94 53 GLU B N 1
ATOM 2555 C CA . GLU B 1 53 ? 3.309 40.156 15.82 1 97.94 53 GLU B CA 1
ATOM 2556 C C . GLU B 1 53 ? 2.771 39.812 14.438 1 97.94 53 GLU B C 1
ATOM 2558 O O . GLU B 1 53 ? 2.119 40.625 13.797 1 97.94 53 GLU B O 1
ATOM 2563 N N . ALA B 1 54 ? 3.051 38.625 14 1 98.06 54 ALA B N 1
ATOM 2564 C CA . ALA B 1 54 ? 2.561 38.188 12.695 1 98.06 54 ALA B CA 1
ATOM 2565 C C . ALA B 1 54 ? 1.035 38.188 12.656 1 98.06 54 ALA B C 1
ATOM 2567 O O . ALA B 1 54 ? 0.434 38.594 11.656 1 98.06 54 ALA B O 1
ATOM 2568 N N . ALA B 1 55 ? 0.385 37.781 13.734 1 98.19 55 ALA B N 1
ATOM 2569 C CA . ALA B 1 55 ? -1.056 37.531 13.773 1 98.19 55 ALA B CA 1
ATOM 2570 C C . ALA B 1 55 ? -1.815 38.844 14.039 1 98.19 55 ALA B C 1
ATOM 2572 O O . ALA B 1 55 ? -3.035 38.906 13.875 1 98.19 55 ALA B O 1
ATOM 2573 N N . ASP B 1 56 ? -1.068 39.844 14.445 1 96.19 56 ASP B N 1
ATOM 2574 C CA . ASP B 1 56 ? -1.711 41.094 14.852 1 96.19 56 ASP B CA 1
ATOM 2575 C C . ASP B 1 56 ? -2.553 41.656 13.719 1 96.19 56 ASP B C 1
ATOM 2577 O O . ASP B 1 56 ? -2.018 42.062 12.688 1 96.19 56 ASP B O 1
ATOM 2581 N N . GLY B 1 57 ? -3.883 41.625 13.93 1 94.19 57 GLY B N 1
ATOM 2582 C CA . GLY B 1 57 ? -4.797 42.219 12.969 1 94.19 57 GLY B CA 1
ATOM 2583 C C . GLY B 1 57 ? -5.09 41.312 11.781 1 94.19 57 GLY B C 1
ATOM 2584 O O . GLY B 1 57 ? -5.859 41.688 10.891 1 94.19 57 GLY B O 1
ATOM 2585 N N . ALA B 1 58 ? -4.52 40.188 11.703 1 96.31 58 ALA B N 1
ATOM 2586 C CA . ALA B 1 58 ? -4.738 39.25 10.594 1 96.31 58 ALA B CA 1
ATOM 2587 C C . ALA B 1 58 ? -6.164 38.719 10.609 1 96.31 58 ALA B C 1
ATOM 2589 O O . ALA B 1 58 ? -6.746 38.5 11.68 1 96.31 58 ALA B O 1
ATOM 2590 N N . GLN B 1 59 ? -6.703 38.469 9.484 1 96.56 59 GLN B N 1
ATOM 2591 C CA . GLN B 1 59 ? -8.016 37.844 9.359 1 96.56 59 GLN B CA 1
ATOM 2592 C C . GLN B 1 59 ? -7.891 36.312 9.359 1 96.56 59 GLN B C 1
ATOM 2594 O O . GLN B 1 59 ? -8.82 35.625 9.758 1 96.56 59 GLN B O 1
ATOM 2599 N N . ILE B 1 60 ? -6.77 35.844 8.859 1 97.94 60 ILE B N 1
ATOM 2600 C CA . ILE B 1 60 ? -6.453 34.438 8.82 1 97.94 60 ILE B CA 1
ATOM 2601 C C . ILE B 1 60 ? -5.051 34.188 9.383 1 97.94 60 ILE B C 1
ATOM 2603 O O . ILE B 1 60 ? -4.117 34.938 9.055 1 97.94 60 ILE B O 1
ATOM 2607 N N . VAL B 1 61 ? -4.891 33.281 10.234 1 98.69 61 VAL B N 1
ATOM 2608 C CA . VAL B 1 61 ? -3.59 32.812 10.727 1 98.69 61 VAL B CA 1
ATOM 2609 C C . VAL B 1 61 ? -3.383 31.344 10.383 1 98.69 61 VAL B C 1
ATOM 2611 O O . VAL B 1 61 ? -4.199 30.5 10.758 1 98.69 61 VAL B O 1
ATOM 2614 N N . ILE B 1 62 ? -2.281 31.016 9.641 1 98.81 62 ILE B N 1
ATOM 2615 C CA . ILE B 1 62 ? -1.968 29.672 9.211 1 98.81 62 ILE B CA 1
ATOM 2616 C C . ILE B 1 62 ? -0.688 29.188 9.898 1 98.81 62 ILE B C 1
ATOM 2618 O O . ILE B 1 62 ? 0.3 29.922 9.961 1 98.81 62 ILE B O 1
ATOM 2622 N N . SER B 1 63 ? -0.72 28.031 10.461 1 98.81 63 SER B N 1
ATOM 2623 C CA . SER B 1 63 ? 0.483 27.438 11.031 1 98.81 63 SER B CA 1
ATOM 2624 C C . SER B 1 63 ? 0.851 26.141 10.312 1 98.81 63 SER B C 1
ATOM 2626 O O . SER B 1 63 ? -0.025 25.344 9.969 1 98.81 63 SER B O 1
ATOM 2628 N N . MET B 1 64 ? 2.061 25.938 9.984 1 98.62 64 MET B N 1
ATOM 2629 C CA . MET B 1 64 ? 2.676 24.734 9.445 1 98.62 64 MET B CA 1
ATOM 2630 C C . MET B 1 64 ? 4.012 24.453 10.117 1 98.62 64 MET B C 1
ATOM 2632 O O . MET B 1 64 ? 5.043 25 9.719 1 98.62 64 MET B O 1
ATOM 2636 N N . VAL B 1 65 ? 3.953 23.594 11.172 1 98.38 65 VAL B N 1
ATOM 2637 C CA . VAL B 1 65 ? 5.141 23.375 11.992 1 98.38 65 VAL B CA 1
ATOM 2638 C C . VAL B 1 65 ? 5.363 21.875 12.203 1 98.38 65 VAL B C 1
ATOM 2640 O O . VAL B 1 65 ? 4.625 21.047 11.656 1 98.38 65 VAL B O 1
ATOM 2643 N N . THR B 1 66 ? 6.348 21.453 12.961 1 97.19 66 THR B N 1
ATOM 2644 C CA . THR B 1 66 ? 6.922 20.109 12.945 1 97.19 66 THR B CA 1
ATOM 2645 C C . THR B 1 66 ? 6.082 19.156 13.781 1 97.19 66 THR B C 1
ATOM 2647 O O . THR B 1 66 ? 5.922 17.984 13.422 1 97.19 66 THR B O 1
ATOM 2650 N N . ASP B 1 67 ? 5.629 19.625 14.969 1 98.38 67 ASP B N 1
ATOM 2651 C CA . ASP B 1 67 ? 5.008 18.703 15.922 1 98.38 67 ASP B CA 1
ATOM 2652 C C . ASP B 1 67 ? 4.164 19.453 16.953 1 98.38 67 ASP B C 1
ATOM 2654 O O . ASP B 1 67 ? 3.957 20.672 16.812 1 98.38 67 ASP B O 1
ATOM 2658 N N . ASP B 1 68 ? 3.641 18.766 17.906 1 98.81 68 ASP B N 1
ATOM 2659 C CA . ASP B 1 68 ? 2.756 19.328 18.906 1 98.81 68 ASP B CA 1
ATOM 2660 C C . ASP B 1 68 ? 3.453 20.438 19.688 1 98.81 68 ASP B C 1
ATOM 2662 O O . ASP B 1 68 ? 2.861 21.484 19.953 1 98.81 68 ASP B O 1
ATOM 2666 N N . ASP B 1 69 ? 4.668 20.266 20.062 1 98.5 69 ASP B N 1
ATOM 2667 C CA . ASP B 1 69 ? 5.402 21.234 20.844 1 98.5 69 ASP B CA 1
ATOM 2668 C C . ASP B 1 69 ? 5.613 22.531 20.062 1 98.5 69 ASP B C 1
ATOM 2670 O O . ASP B 1 69 ? 5.438 23.625 20.594 1 98.5 69 ASP B O 1
ATOM 2674 N N . ALA B 1 70 ? 6.012 22.359 18.844 1 98.5 70 ALA B N 1
ATOM 2675 C CA . ALA B 1 70 ? 6.195 23.531 18 1 98.5 70 ALA B CA 1
ATOM 2676 C C . ALA B 1 70 ? 4.883 24.281 17.797 1 98.5 70 ALA B C 1
ATOM 2678 O O . ALA B 1 70 ? 4.852 25.516 17.812 1 98.5 70 ALA B O 1
ATOM 2679 N N . SER B 1 71 ? 3.82 23.562 17.594 1 98.81 71 SER B N 1
ATOM 2680 C CA . SER B 1 71 ? 2.5 24.172 17.438 1 98.81 71 SER B CA 1
ATOM 2681 C C . SER B 1 71 ? 2.084 24.906 18.719 1 98.81 71 SER B C 1
ATOM 2683 O O . SER B 1 71 ? 1.575 26.031 18.641 1 98.81 71 SER B O 1
ATOM 2685 N N . ARG B 1 72 ? 2.275 24.266 19.828 1 98.75 72 ARG B N 1
ATOM 2686 C CA . ARG B 1 72 ? 1.97 24.891 21.109 1 98.75 72 ARG B CA 1
ATOM 2687 C C . ARG B 1 72 ? 2.723 26.219 21.266 1 98.75 72 ARG B C 1
ATOM 2689 O O . ARG B 1 72 ? 2.15 27.219 21.703 1 98.75 72 ARG B O 1
ATOM 2696 N N . ALA B 1 73 ? 3.939 26.203 20.922 1 98.38 73 ALA B N 1
ATOM 2697 C CA . ALA B 1 73 ? 4.777 27.391 21.047 1 98.38 73 ALA B CA 1
ATOM 2698 C C . ALA B 1 73 ? 4.273 28.531 20.172 1 98.38 73 ALA B C 1
ATOM 2700 O O . ALA B 1 73 ? 4.207 29.672 20.594 1 98.38 73 ALA B O 1
ATOM 2701 N N . VAL B 1 74 ? 3.865 28.25 18.953 1 98.56 74 VAL B N 1
ATOM 2702 C CA . VAL B 1 74 ? 3.512 29.297 18 1 98.56 74 VAL B CA 1
ATOM 2703 C C . VAL B 1 74 ? 2.125 29.844 18.328 1 98.56 74 VAL B C 1
ATOM 2705 O O . VAL B 1 74 ? 1.854 31.031 18.125 1 98.56 74 VAL B O 1
ATOM 2708 N N . TRP B 1 75 ? 1.282 29.047 18.891 1 98.81 75 TRP B N 1
ATOM 2709 C CA . TRP B 1 75 ? -0.089 29.484 19.125 1 98.81 75 TRP B CA 1
ATOM 2710 C C . TRP B 1 75 ? -0.245 30.031 20.547 1 98.81 75 TRP B C 1
ATOM 2712 O O . TRP B 1 75 ? -0.891 31.062 20.766 1 98.81 75 TRP B O 1
ATOM 2722 N N . MET B 1 76 ? 0.42 29.359 21.562 1 98.56 76 MET B N 1
ATOM 2723 C CA . MET B 1 76 ? 0.049 29.594 22.953 1 98.56 76 MET B CA 1
ATOM 2724 C C . MET B 1 76 ? 1.264 30 23.781 1 98.56 76 MET B C 1
ATOM 2726 O O . MET B 1 76 ? 1.164 30.172 25 1 98.56 76 MET B O 1
ATOM 2730 N N . GLY B 1 77 ? 2.375 30.094 23.188 1 98.06 77 GLY B N 1
ATOM 2731 C CA . GLY B 1 77 ? 3.539 30.578 23.906 1 98.06 77 GLY B CA 1
ATOM 2732 C C . GLY B 1 77 ? 3.375 32 24.406 1 98.06 77 GLY B C 1
ATOM 2733 O O . GLY B 1 77 ? 2.365 32.656 24.125 1 98.06 77 GLY B O 1
ATOM 2734 N N . PRO B 1 78 ? 4.418 32.531 25.078 1 97.38 78 PRO B N 1
ATOM 2735 C CA . PRO B 1 78 ? 4.336 33.906 25.625 1 97.38 78 PRO B CA 1
ATOM 2736 C C . PRO B 1 78 ? 4.094 34.938 24.562 1 97.38 78 PRO B C 1
ATOM 2738 O O . PRO B 1 78 ? 3.396 35.938 24.812 1 97.38 78 PRO B O 1
ATOM 2741 N N . ALA B 1 79 ? 4.648 34.781 23.438 1 98 79 ALA B N 1
ATOM 2742 C CA . ALA B 1 79 ? 4.414 35.625 22.281 1 98 79 ALA B CA 1
ATOM 2743 C C . ALA B 1 79 ? 3.727 34.875 21.156 1 98 79 ALA B C 1
ATOM 2745 O O . ALA B 1 79 ? 4.066 35.031 19.984 1 98 79 ALA B O 1
ATOM 2746 N N . GLY B 1 80 ? 2.785 34.031 21.562 1 98.62 80 GLY B N 1
ATOM 2747 C CA . GLY B 1 80 ? 2.051 33.219 20.625 1 98.62 80 GLY B CA 1
ATOM 2748 C C . GLY B 1 80 ? 0.966 33.969 19.891 1 98.62 80 GLY B C 1
ATOM 2749 O O . GLY B 1 80 ? 0.624 35.094 20.266 1 98.62 80 GLY B O 1
ATOM 2750 N N . ALA B 1 81 ? 0.436 33.406 18.875 1 98.81 81 ALA B N 1
ATOM 2751 C CA . ALA B 1 81 ? -0.498 34.062 17.953 1 98.81 81 ALA B CA 1
ATOM 2752 C C . ALA B 1 81 ? -1.82 34.375 18.656 1 98.81 81 ALA B C 1
ATOM 2754 O O . ALA B 1 81 ? -2.549 35.281 18.234 1 98.81 81 ALA B O 1
ATOM 2755 N N . LEU B 1 82 ? -2.09 33.625 19.703 1 98.56 82 LEU B N 1
ATOM 2756 C CA . LEU B 1 82 ? -3.391 33.812 20.328 1 98.56 82 LEU B CA 1
ATOM 2757 C C . LEU B 1 82 ? -3.375 35.031 21.266 1 98.56 82 LEU B C 1
ATOM 2759 O O . LEU B 1 82 ? -4.43 35.469 21.703 1 98.56 82 LEU B O 1
ATOM 2763 N N . VAL B 1 83 ? -2.131 35.438 21.547 1 97.06 83 VAL B N 1
ATOM 2764 C CA . VAL B 1 83 ? -2.02 36.625 22.391 1 97.06 83 VAL B CA 1
ATOM 2765 C C . VAL B 1 83 ? -2.598 37.812 21.641 1 97.06 83 VAL B C 1
ATOM 2767 O O . VAL B 1 83 ? -2.08 38.219 20.609 1 97.06 83 VAL B O 1
ATOM 2770 N N . HIS B 1 84 ? -3.785 38.375 22.031 1 93.94 84 HIS B N 1
ATOM 2771 C CA . HIS B 1 84 ? -4.469 39.562 21.484 1 93.94 84 HIS B CA 1
ATOM 2772 C C . HIS B 1 84 ? -5.047 39.25 20.109 1 93.94 84 HIS B C 1
ATOM 2774 O O . HIS B 1 84 ? -5.012 40.094 19.219 1 93.94 84 HIS B O 1
ATOM 2780 N N . LEU B 1 85 ? -5.41 38.062 19.875 1 97.19 85 LEU B N 1
ATOM 2781 C CA . LEU B 1 85 ? -6.047 37.656 18.625 1 97.19 85 LEU B CA 1
ATOM 2782 C C . LEU B 1 85 ? -7.309 38.469 18.375 1 97.19 85 LEU B C 1
ATOM 2784 O O . LEU B 1 85 ? -8.125 38.656 19.281 1 97.19 85 LEU B O 1
ATOM 2788 N N . ARG B 1 86 ? -7.438 39 17.234 1 95.75 86 ARG B N 1
ATOM 2789 C CA . ARG B 1 86 ? -8.664 39.688 16.844 1 95.75 86 ARG B CA 1
ATOM 2790 C C . ARG B 1 86 ? -9.844 38.719 16.812 1 95.75 86 ARG B C 1
ATOM 2792 O O . ARG B 1 86 ? -9.773 37.656 16.172 1 95.75 86 ARG B O 1
ATOM 2799 N N . PRO B 1 87 ? -10.922 39.031 17.5 1 97 87 PRO B N 1
ATOM 2800 C CA . PRO B 1 87 ? -12.094 38.156 17.406 1 97 87 PRO B CA 1
ATOM 2801 C C . PRO B 1 87 ? -12.555 37.938 15.977 1 97 87 PRO B C 1
ATOM 2803 O O . PRO B 1 87 ? -12.539 38.844 15.156 1 97 87 PRO B O 1
ATOM 2806 N N . GLY B 1 88 ? -12.938 36.688 15.719 1 97.12 88 GLY B N 1
ATOM 2807 C CA . GLY B 1 88 ? -13.414 36.344 14.391 1 97.12 88 GLY B CA 1
ATOM 2808 C C . GLY B 1 88 ? -12.312 35.875 13.461 1 97.12 88 GLY B C 1
ATOM 2809 O O . GLY B 1 88 ? -12.594 35.375 12.375 1 97.12 88 GLY B O 1
ATOM 2810 N N . THR B 1 89 ? -11.008 36 13.914 1 97.94 89 THR B N 1
ATOM 2811 C CA . THR B 1 89 ? -9.891 35.5 13.117 1 97.94 89 THR B CA 1
ATOM 2812 C C . THR B 1 89 ? -10.016 34 12.883 1 97.94 89 THR B C 1
ATOM 2814 O O . THR B 1 89 ? -10.297 33.25 13.812 1 97.94 89 THR B O 1
ATOM 2817 N N . ILE B 1 90 ? -9.922 33.562 11.633 1 98.44 90 ILE B N 1
ATOM 2818 C CA . ILE B 1 90 ? -9.883 32.125 11.336 1 98.44 90 ILE B CA 1
ATOM 2819 C C . ILE B 1 90 ? -8.477 31.578 11.555 1 98.44 90 ILE B C 1
ATOM 2821 O O . ILE B 1 90 ? -7.516 32.094 10.961 1 98.44 90 ILE B O 1
ATOM 2825 N N . CYS B 1 91 ? -8.344 30.656 12.469 1 98.81 91 CYS B N 1
ATOM 2826 C CA . CYS B 1 91 ? -7.074 30.016 12.781 1 98.81 91 CYS B CA 1
ATOM 2827 C C . CYS B 1 91 ? -6.977 28.656 12.109 1 98.81 91 CYS B C 1
ATOM 2829 O O . CYS B 1 91 ? -7.738 27.734 12.445 1 98.81 91 CYS B O 1
ATOM 2831 N N . LEU B 1 92 ? -6.039 28.547 11.188 1 98.81 92 LEU B N 1
ATOM 2832 C CA . LEU B 1 92 ? -5.852 27.359 10.383 1 98.81 92 LEU B CA 1
ATOM 2833 C C . LEU B 1 92 ? -4.594 26.594 10.805 1 98.81 92 LEU B C 1
ATOM 2835 O O . LEU B 1 92 ? -3.479 27.094 10.609 1 98.81 92 LEU B O 1
ATOM 2839 N N . GLU B 1 93 ? -4.773 25.453 11.375 1 98.88 93 GLU B N 1
ATOM 2840 C CA . GLU B 1 93 ? -3.648 24.594 11.719 1 98.88 93 GLU B CA 1
ATOM 2841 C C . GLU B 1 93 ? -3.441 23.516 10.664 1 98.88 93 GLU B C 1
ATOM 2843 O O . GLU B 1 93 ? -4.254 22.594 10.539 1 98.88 93 GLU B O 1
ATOM 2848 N N . THR B 1 94 ? -2.363 23.578 9.898 1 98.81 94 THR B N 1
ATOM 2849 C CA . THR B 1 94 ? -2.174 22.719 8.742 1 98.81 94 THR B CA 1
ATOM 2850 C C . THR B 1 94 ? -1.124 21.641 9.023 1 98.81 94 THR B C 1
ATOM 2852 O O . THR B 1 94 ? -0.894 20.766 8.195 1 98.81 94 THR B O 1
ATOM 2855 N N . SER B 1 95 ? -0.508 21.656 10.211 1 98.69 95 SER B N 1
ATOM 2856 C CA . SER B 1 95 ? 0.55 20.719 10.578 1 98.69 95 SER B CA 1
ATOM 2857 C C . SER B 1 95 ? -0.011 19.328 10.852 1 98.69 95 SER B C 1
ATOM 2859 O O . SER B 1 95 ? -1.223 19.156 11.008 1 98.69 95 SER B O 1
ATOM 2861 N N . THR B 1 96 ? 0.824 18.359 10.766 1 98.62 96 THR B N 1
ATOM 2862 C CA . THR B 1 96 ? 0.469 17.016 11.219 1 98.62 96 THR B CA 1
ATOM 2863 C C . THR B 1 96 ? 0.703 16.859 12.719 1 98.62 96 THR B C 1
ATOM 2865 O O . THR B 1 96 ? 1.844 16.734 13.164 1 98.62 96 THR B O 1
ATOM 2868 N N . LEU B 1 97 ? -0.422 16.875 13.461 1 98.81 97 LEU B N 1
ATOM 2869 C CA . LEU B 1 97 ? -0.371 16.953 14.914 1 98.81 97 LEU B CA 1
ATOM 2870 C C . LEU B 1 97 ? -1.263 15.898 15.547 1 98.81 97 LEU B C 1
ATOM 2872 O O . LEU B 1 97 ? -2.053 15.25 14.859 1 98.81 97 LEU B O 1
ATOM 2876 N N . SER B 1 98 ? -1.084 15.664 16.844 1 98.56 98 SER B N 1
ATOM 2877 C CA . SER B 1 98 ? -1.939 14.711 17.547 1 98.56 98 SER B CA 1
ATOM 2878 C C . SER B 1 98 ? -3.35 15.266 17.734 1 98.56 98 SER B C 1
ATOM 2880 O O . SER B 1 98 ? -3.527 16.469 17.953 1 98.56 98 SER B O 1
ATOM 2882 N N . PRO B 1 99 ? -4.336 14.422 17.594 1 97.81 99 PRO B N 1
ATOM 2883 C CA . PRO B 1 99 ? -5.715 14.867 17.828 1 97.81 99 PRO B CA 1
ATOM 2884 C C . PRO B 1 99 ? -5.926 15.453 19.219 1 97.81 99 PRO B C 1
ATOM 2886 O O . PRO B 1 99 ? -6.738 16.375 19.391 1 97.81 99 PRO B O 1
ATOM 2889 N N . ASP B 1 100 ? -5.199 14.984 20.203 1 97.31 100 ASP B N 1
ATOM 2890 C CA . ASP B 1 100 ? -5.285 15.547 21.547 1 97.31 100 ASP B CA 1
ATOM 2891 C C . ASP B 1 100 ? -4.855 17.016 21.547 1 97.31 100 ASP B C 1
ATOM 2893 O O . ASP B 1 100 ? -5.539 17.859 22.125 1 97.31 100 ASP B O 1
ATOM 2897 N N . TRP B 1 101 ? -3.805 17.266 20.938 1 98.5 101 TRP B N 1
ATOM 2898 C CA . TRP B 1 101 ? -3.355 18.656 20.859 1 98.5 101 TRP B CA 1
ATOM 2899 C C . TRP B 1 101 ? -4.34 19.5 20.062 1 98.5 101 TRP B C 1
ATOM 2901 O O . TRP B 1 101 ? -4.645 20.625 20.438 1 98.5 101 TRP B O 1
ATOM 2911 N N . ILE B 1 102 ? -4.82 18.984 18.969 1 98.81 102 ILE B N 1
ATOM 2912 C CA . ILE B 1 102 ? -5.754 19.734 18.125 1 98.81 102 ILE B CA 1
ATOM 2913 C C . ILE B 1 102 ? -6.98 20.125 18.938 1 98.81 102 ILE B C 1
ATOM 2915 O O . ILE B 1 102 ? -7.5 21.234 18.797 1 98.81 102 ILE B O 1
ATOM 2919 N N . ARG B 1 103 ? -7.43 19.219 19.75 1 98.12 103 ARG B N 1
ATOM 2920 C CA . ARG B 1 103 ? -8.57 19.516 20.625 1 98.12 103 ARG B CA 1
ATOM 2921 C C . ARG B 1 103 ? -8.234 20.641 21.578 1 98.12 103 ARG B C 1
ATOM 2923 O O . ARG B 1 103 ? -9.031 21.578 21.75 1 98.12 103 ARG B O 1
ATOM 2930 N N . GLU B 1 104 ? -7.121 20.531 22.219 1 98.69 104 GLU B N 1
ATOM 2931 C CA . GLU B 1 104 ? -6.676 21.578 23.125 1 98.69 104 GLU B CA 1
ATOM 2932 C C . GLU B 1 104 ? -6.523 22.922 22.406 1 98.69 104 GLU B C 1
ATOM 2934 O O . GLU B 1 104 ? -6.973 23.953 22.906 1 98.69 104 GLU B O 1
ATOM 2939 N N . TRP B 1 105 ? -5.91 22.844 21.312 1 98.88 105 TRP B N 1
ATOM 2940 C CA . TRP B 1 105 ? -5.688 24.016 20.469 1 98.88 105 TRP B CA 1
ATOM 2941 C C . TRP B 1 105 ? -7.008 24.672 20.078 1 98.88 105 TRP B C 1
ATOM 2943 O O . TRP B 1 105 ? -7.168 25.891 20.188 1 98.88 105 TRP B O 1
ATOM 2953 N N . ALA B 1 106 ? -7.949 23.906 19.625 1 98.88 106 ALA B N 1
ATOM 2954 C CA . ALA B 1 106 ? -9.242 24.422 19.188 1 98.88 106 ALA B CA 1
ATOM 2955 C C . ALA B 1 106 ? -9.969 25.125 20.312 1 98.88 106 ALA B C 1
ATOM 2957 O O . ALA B 1 106 ? -10.578 26.188 20.109 1 98.88 106 ALA B O 1
ATOM 2958 N N . LYS B 1 107 ? -9.906 24.516 21.469 1 98.69 107 LYS B N 1
ATOM 2959 C CA . LYS B 1 107 ? -10.508 25.141 22.641 1 98.69 107 LYS B CA 1
ATOM 2960 C C . LYS B 1 107 ? -9.867 26.484 22.938 1 98.69 107 LYS B C 1
ATOM 2962 O O . LYS B 1 107 ? -10.562 27.453 23.266 1 98.69 107 LYS B O 1
ATOM 2967 N N . ALA B 1 108 ? -8.594 26.516 22.859 1 98.81 108 ALA B N 1
ATOM 2968 C CA . ALA B 1 108 ? -7.855 27.75 23.141 1 98.81 108 ALA B CA 1
ATOM 2969 C C . ALA B 1 108 ? -8.188 28.828 22.109 1 98.81 108 ALA B C 1
ATOM 2971 O O . ALA B 1 108 ? -8.344 30 22.469 1 98.81 108 ALA B O 1
ATOM 2972 N N . VAL B 1 109 ? -8.266 28.484 20.844 1 98.88 109 VAL B N 1
ATOM 2973 C CA . VAL B 1 109 ? -8.609 29.406 19.781 1 98.88 109 VAL B CA 1
ATOM 2974 C C . VAL B 1 109 ? -10 30 20.031 1 98.88 109 VAL B C 1
ATOM 2976 O O . VAL B 1 109 ? -10.188 31.219 19.938 1 98.88 109 VAL B O 1
ATOM 2979 N N . THR B 1 110 ? -10.922 29.125 20.328 1 98.69 110 THR B N 1
ATOM 2980 C CA . THR B 1 110 ? -12.289 29.547 20.594 1 98.69 110 THR B CA 1
ATOM 2981 C C . THR B 1 110 ? -12.344 30.5 21.781 1 98.69 110 THR B C 1
ATOM 2983 O O . THR B 1 110 ? -13.031 31.516 21.75 1 98.69 110 THR B O 1
ATOM 2986 N N . ALA B 1 111 ? -11.609 30.156 22.797 1 98.44 111 ALA B N 1
ATOM 2987 C CA . ALA B 1 111 ? -11.562 30.984 24 1 98.44 111 ALA B CA 1
ATOM 2988 C C . ALA B 1 111 ? -11 32.375 23.688 1 98.44 111 ALA B C 1
ATOM 2990 O O . ALA B 1 111 ? -11.406 33.344 24.312 1 98.44 111 ALA B O 1
ATOM 2991 N N . ALA B 1 112 ? -10.164 32.438 22.734 1 98.25 112 ALA B N 1
ATOM 2992 C CA . ALA B 1 112 ? -9.547 33.688 22.328 1 98.25 112 ALA B CA 1
ATOM 2993 C C . ALA B 1 112 ? -10.438 34.469 21.359 1 98.25 112 ALA B C 1
ATOM 2995 O O . ALA B 1 112 ? -10.094 35.562 20.938 1 98.25 112 ALA B O 1
ATOM 2996 N N . GLY B 1 113 ? -11.57 33.875 21.016 1 98.06 113 GLY B N 1
ATOM 2997 C CA . GLY B 1 113 ? -12.539 34.5 20.141 1 98.06 113 GLY B CA 1
ATOM 2998 C C . GLY B 1 113 ? -12.336 34.188 18.688 1 98.06 113 GLY B C 1
ATOM 2999 O O . GLY B 1 113 ? -13 34.75 17.812 1 98.06 113 GLY B O 1
ATOM 3000 N N . GLY B 1 114 ? -11.43 33.281 18.359 1 98.62 114 GLY B N 1
ATOM 3001 C CA . GLY B 1 114 ? -11.18 32.875 16.984 1 98.62 114 GLY B CA 1
ATOM 3002 C C . GLY B 1 114 ? -12.008 31.703 16.547 1 98.62 114 GLY B C 1
ATOM 3003 O O . GLY B 1 114 ? -12.844 31.203 17.312 1 98.62 114 GLY B O 1
ATOM 3004 N N . ILE B 1 115 ? -11.852 31.297 15.297 1 98.81 115 ILE B N 1
ATOM 3005 C CA . ILE B 1 115 ? -12.523 30.141 14.695 1 98.81 115 ILE B CA 1
ATOM 3006 C C . ILE B 1 115 ? -11.484 29.094 14.305 1 98.81 115 ILE B C 1
ATOM 3008 O O . ILE B 1 115 ? -10.688 29.312 13.391 1 98.81 115 ILE B O 1
ATOM 3012 N N . PRO B 1 116 ? -11.477 27.938 14.977 1 98.88 116 PRO B N 1
ATOM 3013 C CA . PRO B 1 116 ? -10.461 26.906 14.703 1 98.88 116 PRO B CA 1
ATOM 3014 C C . PRO B 1 116 ? -10.828 26.016 13.523 1 98.88 116 PRO B C 1
ATOM 3016 O O . PRO B 1 116 ? -11.953 25.5 13.461 1 98.88 116 PRO B O 1
ATOM 3019 N N . VAL B 1 117 ? -9.906 25.828 12.57 1 98.81 117 VAL B N 1
ATOM 3020 C CA . VAL B 1 117 ? -10.008 24.891 11.461 1 98.81 117 VAL B CA 1
ATOM 3021 C C . VAL B 1 117 ? -8.711 24.078 11.352 1 98.81 117 VAL B C 1
ATOM 3023 O O . VAL B 1 117 ? -7.633 24.641 11.164 1 98.81 117 VAL B O 1
ATOM 3026 N N . ASP B 1 118 ? -8.797 22.75 11.609 1 98.81 118 ASP B N 1
ATOM 3027 C CA . ASP B 1 118 ? -7.645 21.922 11.266 1 98.81 118 ASP B CA 1
ATOM 3028 C C . ASP B 1 118 ? -7.656 21.562 9.781 1 98.81 118 ASP B C 1
ATOM 3030 O O . ASP B 1 118 ? -8.695 21.188 9.234 1 98.81 118 ASP B O 1
ATOM 3034 N N . ALA B 1 119 ? -6.453 21.703 9.172 1 98.62 119 ALA B N 1
ATOM 3035 C CA . ALA B 1 119 ? -6.414 21.609 7.715 1 98.62 119 ALA B CA 1
ATOM 3036 C C . ALA B 1 119 ? -5.113 20.969 7.242 1 98.62 119 ALA B C 1
ATOM 3038 O O . ALA B 1 119 ? -4.41 21.516 6.395 1 98.62 119 ALA B O 1
ATOM 3039 N N . PRO B 1 120 ? -4.883 19.781 7.754 1 98.5 120 PRO B N 1
ATOM 3040 C CA . PRO B 1 120 ? -3.678 19.141 7.23 1 98.5 120 PRO B CA 1
ATOM 3041 C C . PRO B 1 120 ? -3.74 18.906 5.719 1 98.5 120 PRO B C 1
ATOM 3043 O O . PRO B 1 120 ? -4.789 19.125 5.105 1 98.5 120 PRO B O 1
ATOM 3046 N N . VAL B 1 121 ? -2.572 18.625 5.184 1 98.06 121 VAL B N 1
ATOM 3047 C CA . VAL B 1 121 ? -2.475 18.484 3.732 1 98.06 121 VAL B CA 1
ATOM 3048 C C . VAL B 1 121 ? -1.901 17.125 3.369 1 98.06 121 VAL B C 1
ATOM 3050 O O . VAL B 1 121 ? -1.189 16.516 4.168 1 98.06 121 VAL B O 1
ATOM 3053 N N . THR B 1 122 ? -2.297 16.625 2.24 1 96.69 122 THR B N 1
ATOM 3054 C CA . THR B 1 122 ? -1.59 15.523 1.596 1 96.69 122 THR B CA 1
ATOM 3055 C C . THR B 1 122 ? -0.908 16 0.314 1 96.69 122 THR B C 1
ATOM 3057 O O . THR B 1 122 ? -1.379 16.938 -0.338 1 96.69 122 THR B O 1
ATOM 3060 N N . GLY B 1 123 ? 0.172 15.406 0.004 1 94.5 123 GLY B N 1
ATOM 3061 C CA . GLY B 1 123 ? 1.02 15.797 -1.111 1 94.5 123 GLY B CA 1
ATOM 3062 C C . GLY B 1 123 ? 2.486 15.898 -0.738 1 94.5 123 GLY B C 1
ATOM 3063 O O . GLY B 1 123 ? 2.828 15.969 0.444 1 94.5 123 GLY B O 1
ATOM 3064 N N . THR B 1 124 ? 3.322 15.984 -1.744 1 92.19 124 THR B N 1
ATOM 3065 C CA . THR B 1 124 ? 4.766 16.078 -1.559 1 92.19 124 THR B CA 1
ATOM 3066 C C . THR B 1 124 ? 5.223 17.531 -1.656 1 92.19 124 THR B C 1
ATOM 3068 O O . THR B 1 124 ? 4.414 18.422 -1.923 1 92.19 124 THR B O 1
ATOM 3071 N N . LYS B 1 125 ? 6.5 17.75 -1.387 1 92.19 125 LYS B N 1
ATOM 3072 C CA . LYS B 1 125 ? 7.113 19.062 -1.576 1 92.19 125 LYS B CA 1
ATOM 3073 C C . LYS B 1 125 ? 6.805 19.625 -2.963 1 92.19 125 LYS B C 1
ATOM 3075 O O . LYS B 1 125 ? 6.441 20.797 -3.1 1 92.19 125 LYS B O 1
ATOM 3080 N N . SER B 1 126 ? 6.914 18.766 -3.951 1 93 126 SER B N 1
ATOM 3081 C CA . SER B 1 126 ? 6.664 19.188 -5.324 1 93 126 SER B CA 1
ATOM 3082 C C . SER B 1 126 ? 5.215 19.625 -5.508 1 93 126 SER B C 1
ATOM 3084 O O . SER B 1 126 ? 4.945 20.609 -6.207 1 93 126 SER B O 1
ATOM 3086 N N . HIS B 1 127 ? 4.305 18.938 -4.918 1 95.44 127 HIS B N 1
ATOM 3087 C CA . HIS B 1 127 ? 2.902 19.344 -4.98 1 95.44 127 HIS B CA 1
ATOM 3088 C C . HIS B 1 127 ? 2.682 20.688 -4.324 1 95.44 127 HIS B C 1
ATOM 3090 O O . HIS B 1 127 ? 1.913 21.516 -4.828 1 95.44 127 HIS B O 1
ATOM 3096 N N . ALA B 1 128 ? 3.324 20.906 -3.178 1 96.56 128 ALA B N 1
ATOM 3097 C CA . ALA B 1 128 ? 3.197 22.188 -2.467 1 96.56 128 ALA B CA 1
ATOM 3098 C C . ALA B 1 128 ? 3.701 23.344 -3.322 1 96.56 128 ALA B C 1
ATOM 3100 O O . ALA B 1 128 ? 3.043 24.375 -3.422 1 96.56 128 ALA B O 1
ATOM 3101 N N . GLU B 1 129 ? 4.836 23.125 -3.943 1 96.69 129 GLU B N 1
ATOM 3102 C CA . GLU B 1 129 ? 5.453 24.141 -4.781 1 96.69 129 GLU B CA 1
ATOM 3103 C C . GLU B 1 129 ? 4.582 24.453 -5.992 1 96.69 129 GLU B C 1
ATOM 3105 O O . GLU B 1 129 ? 4.559 25.594 -6.465 1 96.69 129 GLU B O 1
ATOM 3110 N N . ALA B 1 130 ? 3.84 23.484 -6.449 1 97.5 130 ALA B N 1
ATOM 3111 C CA . ALA B 1 130 ? 3.039 23.625 -7.66 1 97.5 130 ALA B CA 1
ATOM 3112 C C . ALA B 1 130 ? 1.609 24.047 -7.324 1 97.5 130 ALA B C 1
ATOM 3114 O O . ALA B 1 130 ? 0.793 24.266 -8.227 1 97.5 130 ALA B O 1
ATOM 3115 N N . GLY B 1 131 ? 1.301 24.188 -6.062 1 97.94 131 GLY B N 1
ATOM 3116 C CA . GLY B 1 131 ? -0.062 24.5 -5.664 1 97.94 131 GLY B CA 1
ATOM 3117 C C . GLY B 1 131 ? -1.037 23.375 -5.918 1 97.94 131 GLY B C 1
ATOM 3118 O O . GLY B 1 131 ? -2.166 23.594 -6.355 1 97.94 131 GLY B O 1
ATOM 3119 N N . GLN B 1 132 ? -0.556 22.172 -5.691 1 97.56 132 GLN B N 1
ATOM 3120 C CA . GLN B 1 132 ? -1.34 20.984 -6.043 1 97.56 132 GLN B CA 1
ATOM 3121 C C . GLN B 1 132 ? -1.602 20.109 -4.82 1 97.56 132 GLN B C 1
ATOM 3123 O O . GLN B 1 132 ? -1.842 18.922 -4.945 1 97.56 132 GLN B O 1
ATOM 3128 N N . LEU B 1 133 ? -1.565 20.688 -3.629 1 98.12 133 LEU B N 1
ATOM 3129 C CA . LEU B 1 133 ? -1.857 19.938 -2.412 1 98.12 133 LEU B CA 1
ATOM 3130 C C . LEU B 1 133 ? -3.332 19.547 -2.352 1 98.12 133 LEU B C 1
ATOM 3132 O O . LEU B 1 133 ? -4.129 20 -3.18 1 98.12 133 LEU B O 1
ATOM 3136 N N . VAL B 1 134 ? -3.627 18.656 -1.511 1 98.38 134 VAL B N 1
ATOM 3137 C CA . VAL B 1 134 ? -5 18.359 -1.111 1 98.38 134 VAL B CA 1
ATOM 3138 C C . VAL B 1 134 ? -5.199 18.734 0.357 1 98.38 134 VAL B C 1
ATOM 3140 O O . VAL B 1 134 ? -4.508 18.219 1.234 1 98.38 134 VAL B O 1
ATOM 3143 N N . PHE B 1 135 ? -6.117 19.656 0.599 1 98.69 135 PHE B N 1
ATOM 3144 C CA . PHE B 1 135 ? -6.477 20 1.969 1 98.69 135 PHE B CA 1
ATOM 3145 C C . PHE B 1 135 ? -7.598 19.109 2.48 1 98.69 135 PHE B C 1
ATOM 3147 O O . PHE B 1 135 ? -8.594 18.891 1.785 1 98.69 135 PHE B O 1
ATOM 3154 N N . VAL B 1 136 ? -7.441 18.562 3.621 1 98.56 136 VAL B N 1
ATOM 3155 C CA . VAL B 1 136 ? -8.508 17.828 4.301 1 98.56 136 VAL B CA 1
ATOM 3156 C C . VAL B 1 136 ? -8.859 18.516 5.613 1 98.56 136 VAL B C 1
ATOM 3158 O O . VAL B 1 136 ? -8.133 18.391 6.602 1 98.56 136 VAL B O 1
ATOM 3161 N N . LEU B 1 137 ? -10.047 19.109 5.66 1 98.38 137 LEU B N 1
ATOM 3162 C CA . LEU B 1 137 ? -10.344 20.062 6.727 1 98.38 137 LEU B CA 1
ATOM 3163 C C . LEU B 1 137 ? -11.375 19.484 7.695 1 98.38 137 LEU B C 1
ATOM 3165 O O . LEU B 1 137 ? -12.25 18.719 7.293 1 98.38 137 LEU B O 1
ATOM 3169 N N . GLY B 1 138 ? -11.219 19.875 8.922 1 98.44 138 GLY B N 1
ATOM 3170 C CA . GLY B 1 138 ? -12.273 19.828 9.93 1 98.44 138 GLY B CA 1
ATOM 3171 C C . GLY B 1 138 ? -12.594 21.188 10.523 1 98.44 138 GLY B C 1
ATOM 3172 O O . GLY B 1 138 ? -11.695 21.891 10.984 1 98.44 138 GLY B O 1
ATOM 3173 N N . GLY B 1 139 ? -13.859 21.594 10.508 1 98.31 139 GLY B N 1
ATOM 3174 C CA . GLY B 1 139 ? -14.227 22.891 11.07 1 98.31 139 GLY B CA 1
ATOM 3175 C C . GLY B 1 139 ? -15.586 23.375 10.609 1 98.31 139 GLY B C 1
ATOM 3176 O O . GLY B 1 139 ? -16.359 22.625 10.016 1 98.31 139 GLY B O 1
ATOM 3177 N N . ASP B 1 140 ? -15.867 24.641 10.945 1 98 140 ASP B N 1
ATOM 3178 C CA . ASP B 1 140 ? -17.109 25.312 10.594 1 98 140 ASP B CA 1
ATOM 3179 C C . ASP B 1 140 ? -17.219 25.531 9.086 1 98 140 ASP B C 1
ATOM 3181 O O . ASP B 1 140 ? -16.297 26.078 8.469 1 98 140 ASP B O 1
ATOM 3185 N N . PRO B 1 141 ? -18.375 25.094 8.516 1 97.88 141 PRO B N 1
ATOM 3186 C CA . PRO B 1 141 ? -18.531 25.219 7.066 1 97.88 141 PRO B CA 1
ATOM 3187 C C . PRO B 1 141 ? -18.406 26.672 6.586 1 97.88 141 PRO B C 1
ATOM 3189 O O . PRO B 1 141 ? -17.844 26.922 5.512 1 97.88 141 PRO B O 1
ATOM 3192 N N . ASP B 1 142 ? -18.891 27.562 7.344 1 97.88 142 ASP B N 1
ATOM 3193 C CA . ASP B 1 142 ? -18.828 28.953 6.945 1 97.88 142 ASP B CA 1
ATOM 3194 C C . ASP B 1 142 ? -17.375 29.453 6.93 1 97.88 142 ASP B C 1
ATOM 3196 O O . ASP B 1 142 ? -16.984 30.203 6.031 1 97.88 142 ASP B O 1
ATOM 3200 N N . ALA B 1 143 ? -16.625 29.109 7.922 1 97.75 143 ALA B N 1
ATOM 3201 C CA . ALA B 1 143 ? -15.211 29.453 7.957 1 97.75 143 ALA B CA 1
ATOM 3202 C C . ALA B 1 143 ? -14.461 28.844 6.777 1 97.75 143 ALA B C 1
ATOM 3204 O O . ALA B 1 143 ? -13.625 29.516 6.16 1 97.75 143 ALA B O 1
ATOM 3205 N N . ILE B 1 144 ? -14.805 27.641 6.465 1 97.75 144 ILE B N 1
ATOM 3206 C CA . ILE B 1 144 ? -14.141 26.922 5.375 1 97.75 144 ILE B CA 1
ATOM 3207 C C . ILE B 1 144 ? -14.469 27.594 4.043 1 97.75 144 ILE B C 1
ATOM 3209 O O . ILE B 1 144 ? -13.594 27.734 3.186 1 97.75 144 ILE B O 1
ATOM 3213 N N . ASP B 1 145 ? -15.68 28.016 3.879 1 97.12 145 ASP B N 1
ATOM 3214 C CA . ASP B 1 145 ? -16.062 28.75 2.676 1 97.12 145 ASP B CA 1
ATOM 3215 C C . ASP B 1 145 ? -15.273 30.047 2.545 1 97.12 145 ASP B C 1
ATOM 3217 O O . ASP B 1 145 ? -14.844 30.406 1.45 1 97.12 145 ASP B O 1
ATOM 3221 N N . ALA B 1 146 ? -15.109 30.703 3.652 1 95.81 146 ALA B N 1
ATOM 3222 C CA . ALA B 1 146 ? -14.359 31.953 3.656 1 95.81 146 ALA B CA 1
ATOM 3223 C C . ALA B 1 146 ? -12.898 31.719 3.301 1 95.81 146 ALA B C 1
ATOM 3225 O O . ALA B 1 146 ? -12.25 32.594 2.707 1 95.81 146 ALA B O 1
ATOM 3226 N N . LEU B 1 147 ? -12.352 30.547 3.617 1 96.38 147 LEU B N 1
ATOM 3227 C CA . LEU B 1 147 ? -10.953 30.203 3.43 1 96.38 147 LEU B CA 1
ATOM 3228 C C . LEU B 1 147 ? -10.688 29.75 1.997 1 96.38 147 LEU B C 1
ATOM 3230 O O . LEU B 1 147 ? -9.539 29.703 1.556 1 96.38 147 LEU B O 1
ATOM 3234 N N . ARG B 1 148 ? -11.672 29.406 1.255 1 96.69 148 ARG B N 1
ATOM 3235 C CA . ARG B 1 148 ? -11.562 28.672 0.005 1 96.69 148 ARG B CA 1
ATOM 3236 C C . ARG B 1 148 ? -10.648 29.375 -0.984 1 96.69 148 ARG B C 1
ATOM 3238 O O . ARG B 1 148 ? -9.812 28.75 -1.631 1 96.69 148 ARG B O 1
ATOM 3245 N N . PRO B 1 149 ? -10.773 30.734 -1.177 1 96.19 149 PRO B N 1
ATOM 3246 C CA . PRO B 1 149 ? -9.883 31.375 -2.135 1 96.19 149 PRO B CA 1
ATOM 3247 C C . PRO B 1 149 ? -8.406 31.203 -1.772 1 96.19 149 PRO B C 1
ATOM 3249 O O . PRO B 1 149 ? -7.582 30.922 -2.645 1 96.19 149 PRO B O 1
ATOM 3252 N N . ALA B 1 150 ? -8.078 31.375 -0.5 1 96.88 150 ALA B N 1
ATOM 3253 C CA . ALA B 1 150 ? -6.691 31.203 -0.062 1 96.88 150 ALA B CA 1
ATOM 3254 C C . ALA B 1 150 ? -6.234 29.766 -0.205 1 96.88 150 ALA B C 1
ATOM 3256 O O . ALA B 1 150 ? -5.102 29.5 -0.622 1 96.88 150 ALA B O 1
ATOM 3257 N N . LEU B 1 151 ? -7.133 28.781 0.112 1 98.12 151 LEU B N 1
ATOM 3258 C CA . LEU B 1 151 ? -6.801 27.359 0.019 1 98.12 151 LEU B CA 1
ATOM 3259 C C . LEU B 1 151 ? -6.586 26.938 -1.433 1 98.12 151 LEU B C 1
ATOM 3261 O O . LEU B 1 151 ? -5.711 26.125 -1.727 1 98.12 151 LEU B O 1
ATOM 3265 N N . THR B 1 152 ? -7.371 27.516 -2.338 1 97.94 152 THR B N 1
ATOM 3266 C CA . THR B 1 152 ? -7.293 27.188 -3.756 1 97.94 152 THR B CA 1
ATOM 3267 C C . THR B 1 152 ? -5.941 27.594 -4.332 1 97.94 152 THR B C 1
ATOM 3269 O O . THR B 1 152 ? -5.41 26.922 -5.215 1 97.94 152 THR B O 1
ATOM 3272 N N . ALA B 1 153 ? -5.344 28.625 -3.758 1 97.62 153 ALA B N 1
ATOM 3273 C CA . ALA B 1 153 ? -4.035 29.078 -4.215 1 97.62 153 ALA B CA 1
ATOM 3274 C C . ALA B 1 153 ? -2.957 28.047 -3.92 1 97.62 153 ALA B C 1
ATOM 3276 O O . ALA B 1 153 ? -1.904 28.031 -4.562 1 97.62 153 ALA B O 1
ATOM 3277 N N . MET B 1 154 ? -3.24 27.125 -2.961 1 98.38 154 MET B N 1
ATOM 3278 C CA . MET B 1 154 ? -2.211 26.203 -2.482 1 98.38 154 MET B CA 1
ATOM 3279 C C . MET B 1 154 ? -2.561 24.766 -2.836 1 98.38 154 MET B C 1
ATOM 3281 O O . MET B 1 154 ? -1.837 23.828 -2.469 1 98.38 154 MET B O 1
ATOM 3285 N N . SER B 1 155 ? -3.746 24.531 -3.531 1 98.31 155 SER B N 1
ATOM 3286 C CA . SER B 1 155 ? -4.203 23.141 -3.584 1 98.31 155 SER B CA 1
ATOM 3287 C C . SER B 1 155 ? -4.984 22.875 -4.867 1 98.31 155 SER B C 1
ATOM 3289 O O . SER B 1 155 ? -5.461 23.797 -5.52 1 98.31 155 SER B O 1
ATOM 3291 N N . ARG B 1 156 ? -5.066 21.609 -5.258 1 97.69 156 ARG B N 1
ATOM 3292 C CA . ARG B 1 156 ? -5.891 21.172 -6.375 1 97.69 156 ARG B CA 1
ATOM 3293 C C . ARG B 1 156 ? -7.25 20.672 -5.883 1 97.69 156 ARG B C 1
ATOM 3295 O O . ARG B 1 156 ? -8.188 20.531 -6.672 1 97.69 156 ARG B O 1
ATOM 3302 N N . LYS B 1 157 ? -7.383 20.375 -4.645 1 97.88 157 LYS B N 1
ATOM 3303 C CA . LYS B 1 157 ? -8.594 19.797 -4.07 1 97.88 157 LYS B CA 1
ATOM 3304 C C . LYS B 1 157 ? -8.75 20.188 -2.604 1 97.88 157 LYS B C 1
ATOM 3306 O O . LYS B 1 157 ? -7.762 20.219 -1.861 1 97.88 157 LYS B O 1
ATOM 3311 N N . ILE B 1 158 ? -9.969 20.516 -2.145 1 98.5 158 ILE B N 1
ATOM 3312 C CA . ILE B 1 158 ? -10.32 20.875 -0.773 1 98.5 158 ILE B CA 1
ATOM 3313 C C . ILE B 1 158 ? -11.453 19.969 -0.285 1 98.5 158 ILE B C 1
ATOM 3315 O O . ILE B 1 158 ? -12.547 19.969 -0.863 1 98.5 158 ILE B O 1
ATOM 3319 N N . VAL B 1 159 ? -11.219 19.203 0.782 1 98.44 159 VAL B N 1
ATOM 3320 C CA . VAL B 1 159 ? -12.195 18.25 1.3 1 98.44 159 VAL B CA 1
ATOM 3321 C C . VAL B 1 159 ? -12.594 18.641 2.723 1 98.44 159 VAL B C 1
ATOM 3323 O O . VAL B 1 159 ? -11.742 18.719 3.613 1 98.44 159 VAL B O 1
ATOM 3326 N N . HIS B 1 160 ? -13.836 18.953 2.926 1 98.5 160 HIS B N 1
ATOM 3327 C CA . HIS B 1 160 ? -14.375 19.141 4.27 1 98.5 160 HIS B CA 1
ATOM 3328 C C . HIS B 1 160 ? -14.867 17.828 4.863 1 98.5 160 HIS B C 1
ATOM 3330 O O . HIS B 1 160 ? -15.891 17.297 4.43 1 98.5 160 HIS B O 1
ATOM 3336 N N . LEU B 1 161 ? -14.219 17.344 5.906 1 98.06 161 LEU B N 1
ATOM 3337 C CA . LEU B 1 161 ? -14.461 15.977 6.363 1 98.06 161 LEU B CA 1
ATOM 3338 C C . LEU B 1 161 ? -15.359 15.961 7.594 1 98.06 161 LEU B C 1
ATOM 3340 O O . LEU B 1 161 ? -15.914 14.922 7.957 1 98.06 161 LEU B O 1
ATOM 3344 N N . GLY B 1 162 ? -15.516 17.109 8.242 1 97.62 162 GLY B N 1
ATOM 3345 C CA . GLY B 1 162 ? -16.344 17.172 9.438 1 97.62 162 GLY B CA 1
ATOM 3346 C C . GLY B 1 162 ? -15.969 18.312 10.359 1 97.62 162 GLY B C 1
ATOM 3347 O O . GLY B 1 162 ? -15.477 19.359 9.906 1 97.62 162 GLY B O 1
ATOM 3348 N N . PRO B 1 163 ? -16.297 18.188 11.68 1 97.81 163 PRO B N 1
ATOM 3349 C CA . PRO B 1 163 ? -15.945 19.219 12.641 1 97.81 163 PRO B CA 1
ATOM 3350 C C . PRO B 1 163 ? -14.438 19.312 12.883 1 97.81 163 PRO B C 1
ATOM 3352 O O . PRO B 1 163 ? -13.68 18.469 12.422 1 97.81 163 PRO B O 1
ATOM 3355 N N . THR B 1 164 ? -14.023 20.359 13.602 1 98.25 164 THR B N 1
ATOM 3356 C CA . THR B 1 164 ? -12.617 20.531 13.938 1 98.25 164 THR B CA 1
ATOM 3357 C C . THR B 1 164 ? -12.055 19.25 14.562 1 98.25 164 THR B C 1
ATOM 3359 O O . THR B 1 164 ? -12.672 18.672 15.469 1 98.25 164 THR B O 1
ATOM 3362 N N . GLY B 1 165 ? -10.992 18.812 14.086 1 98.12 165 GLY B N 1
ATOM 3363 C CA . GLY B 1 165 ? -10.375 17.578 14.523 1 98.12 165 GLY B CA 1
ATOM 3364 C C . GLY B 1 165 ? -10.445 16.484 13.477 1 98.12 165 GLY B C 1
ATOM 3365 O O . GLY B 1 165 ? -9.602 15.578 13.461 1 98.12 165 GLY B O 1
ATOM 3366 N N . SER B 1 166 ? -11.391 16.516 12.555 1 98.44 166 SER B N 1
ATOM 3367 C CA . SER B 1 166 ? -11.594 15.484 11.547 1 98.44 166 SER B CA 1
ATOM 3368 C C . SER B 1 166 ? -10.406 15.406 10.586 1 98.44 166 SER B C 1
ATOM 3370 O O . SER B 1 166 ? -9.977 14.312 10.211 1 98.44 166 SER B O 1
ATOM 3372 N N . GLY B 1 167 ? -9.906 16.531 10.203 1 98.5 167 GLY B N 1
ATOM 3373 C CA . GLY B 1 167 ? -8.766 16.547 9.289 1 98.5 167 GLY B CA 1
ATOM 3374 C C . GLY B 1 167 ? -7.523 15.906 9.883 1 98.5 167 GLY B C 1
ATOM 3375 O O . GLY B 1 167 ? -6.816 15.156 9.203 1 98.5 167 GLY B O 1
ATOM 3376 N N . SER B 1 168 ? -7.293 16.203 11.133 1 98.56 168 SER B N 1
ATOM 3377 C CA . SER B 1 168 ? -6.098 15.695 11.805 1 98.56 168 SER B CA 1
ATOM 3378 C C . SER B 1 168 ? -6.141 14.18 11.945 1 98.56 168 SER B C 1
ATOM 3380 O O . SER B 1 168 ? -5.129 13.5 11.742 1 98.56 168 SER B O 1
ATOM 3382 N N . VAL B 1 169 ? -7.32 13.648 12.305 1 98.62 169 VAL B N 1
ATOM 3383 C CA . VAL B 1 169 ? -7.461 12.203 12.438 1 98.62 169 VAL B CA 1
ATOM 3384 C C . VAL B 1 169 ? -7.23 11.531 11.086 1 98.62 169 VAL B C 1
ATOM 3386 O O . VAL B 1 169 ? -6.488 10.555 10.984 1 98.62 169 VAL B O 1
ATOM 3389 N N . PHE B 1 170 ? -7.836 12.094 10.07 1 98.69 170 PHE B N 1
ATOM 3390 C CA . PHE B 1 170 ? -7.684 11.555 8.727 1 98.69 170 PHE B CA 1
ATOM 3391 C C . PHE B 1 170 ? -6.215 11.555 8.305 1 98.69 170 PHE B C 1
ATOM 3393 O O . PHE B 1 170 ? -5.73 10.586 7.727 1 98.69 170 PHE B O 1
ATOM 3400 N N . LYS B 1 171 ? -5.527 12.672 8.492 1 98.81 171 LYS B N 1
ATOM 3401 C CA . LYS B 1 171 ? -4.133 12.805 8.078 1 98.81 171 LYS B CA 1
ATOM 3402 C C . LYS B 1 171 ? -3.266 11.711 8.688 1 98.81 171 LYS B C 1
ATOM 3404 O O . LYS B 1 171 ? -2.365 11.18 8.031 1 98.81 171 LYS B O 1
ATOM 3409 N N . LEU B 1 172 ? -3.531 11.438 9.961 1 98.81 172 LEU B N 1
ATOM 3410 C CA . LEU B 1 172 ? -2.752 10.391 10.625 1 98.81 172 LEU B CA 1
ATOM 3411 C C . LEU B 1 172 ? -3.025 9.031 9.992 1 98.81 172 LEU B C 1
ATOM 3413 O O . LEU B 1 172 ? -2.119 8.203 9.875 1 98.81 172 LEU B O 1
ATOM 3417 N N . ILE B 1 173 ? -4.273 8.742 9.609 1 98.81 173 ILE B N 1
ATOM 3418 C CA . ILE B 1 173 ? -4.625 7.492 8.938 1 98.81 173 ILE B CA 1
ATOM 3419 C C . ILE B 1 173 ? -3.877 7.398 7.605 1 98.81 173 ILE B C 1
ATOM 3421 O O . ILE B 1 173 ? -3.26 6.375 7.305 1 98.81 173 ILE B O 1
ATOM 3425 N N . ASN B 1 174 ? -3.889 8.492 6.844 1 98.75 174 ASN B N 1
ATOM 3426 C CA . ASN B 1 174 ? -3.154 8.57 5.582 1 98.75 174 ASN B CA 1
ATOM 3427 C C . ASN B 1 174 ? -1.667 8.289 5.785 1 98.75 174 ASN B C 1
ATOM 3429 O O . ASN B 1 174 ? -1.072 7.504 5.043 1 98.75 174 ASN B O 1
ATOM 3433 N N . ASN B 1 175 ? -1.124 8.867 6.789 1 98.69 175 ASN B N 1
ATOM 3434 C CA . ASN B 1 175 ? 0.321 8.812 6.98 1 98.69 175 ASN B CA 1
ATOM 3435 C C . ASN B 1 175 ? 0.758 7.457 7.535 1 98.69 175 ASN B C 1
ATOM 3437 O O . ASN B 1 175 ? 1.848 6.977 7.219 1 98.69 175 ASN B O 1
ATOM 3441 N N . PHE B 1 176 ? -0.114 6.852 8.445 1 98.81 176 PHE B N 1
ATOM 3442 C CA . PHE B 1 176 ? 0.367 5.57 8.945 1 98.81 176 PHE B CA 1
ATOM 3443 C C . PHE B 1 176 ? 0.251 4.492 7.871 1 98.81 176 PHE B C 1
ATOM 3445 O O . PHE B 1 176 ? 1.044 3.551 7.84 1 98.81 176 PHE B O 1
ATOM 3452 N N . MET B 1 177 ? -0.742 4.598 6.977 1 98.88 177 MET B N 1
ATOM 3453 C CA . MET B 1 177 ? -0.807 3.658 5.863 1 98.88 177 MET B CA 1
ATOM 3454 C C . MET B 1 177 ? 0.428 3.777 4.977 1 98.88 177 MET B C 1
ATOM 3456 O O . MET B 1 177 ? 0.997 2.768 4.559 1 98.88 177 MET B O 1
ATOM 3460 N N . GLY B 1 178 ? 0.829 5.043 4.684 1 98.69 178 GLY B N 1
ATOM 3461 C CA . GLY B 1 178 ? 2.066 5.25 3.951 1 98.69 178 GLY B CA 1
ATOM 3462 C C . GLY B 1 178 ? 3.281 4.676 4.656 1 98.69 178 GLY B C 1
ATOM 3463 O O . GLY B 1 178 ? 4.133 4.051 4.023 1 98.69 178 GLY B O 1
ATOM 3464 N N . GLY B 1 179 ? 3.346 4.891 5.961 1 98.88 179 GLY B N 1
ATOM 3465 C CA . GLY B 1 179 ? 4.457 4.383 6.746 1 98.88 179 GLY B CA 1
ATOM 3466 C C . GLY B 1 179 ? 4.562 2.869 6.723 1 98.88 179 GLY B C 1
ATOM 3467 O O . GLY B 1 179 ? 5.664 2.318 6.664 1 98.88 179 GLY B O 1
ATOM 3468 N N . VAL B 1 180 ? 3.414 2.203 6.801 1 98.94 180 VAL B N 1
ATOM 3469 C CA . VAL B 1 180 ? 3.402 0.746 6.738 1 98.94 180 VAL B CA 1
ATOM 3470 C C . VAL B 1 180 ? 3.879 0.283 5.363 1 98.94 180 VAL B C 1
ATOM 3472 O O . VAL B 1 180 ? 4.652 -0.672 5.258 1 98.94 180 VAL B O 1
ATOM 3475 N N . GLN B 1 181 ? 3.453 0.961 4.324 1 98.94 181 GLN B N 1
ATOM 3476 C CA . GLN B 1 181 ? 3.896 0.621 2.979 1 98.94 181 GLN B CA 1
ATOM 3477 C C . GLN B 1 181 ? 5.395 0.859 2.816 1 98.94 181 GLN B C 1
ATOM 3479 O O . GLN B 1 181 ? 6.082 0.096 2.133 1 98.94 181 GLN B O 1
ATOM 3484 N N . LEU B 1 182 ? 5.934 1.872 3.451 1 98.88 182 LEU B N 1
ATOM 3485 C CA . LEU B 1 182 ? 7.363 2.154 3.455 1 98.88 182 LEU B CA 1
ATOM 3486 C C . LEU B 1 182 ? 8.148 1.004 4.078 1 98.88 182 LEU B C 1
ATOM 3488 O O . LEU B 1 182 ? 9.094 0.496 3.479 1 98.88 182 LEU B O 1
ATOM 3492 N N . ALA B 1 183 ? 7.723 0.657 5.27 1 98.94 183 ALA B N 1
ATOM 3493 C CA . ALA B 1 183 ? 8.406 -0.423 5.973 1 98.94 183 ALA B CA 1
ATOM 3494 C C . ALA B 1 183 ? 8.32 -1.73 5.191 1 98.94 183 ALA B C 1
ATOM 3496 O O . ALA B 1 183 ? 9.297 -2.479 5.109 1 98.94 183 ALA B O 1
ATOM 3497 N N . THR B 1 184 ? 7.156 -2.021 4.641 1 98.94 184 THR B N 1
ATOM 3498 C CA . THR B 1 184 ? 6.961 -3.25 3.879 1 98.94 184 THR B CA 1
ATOM 3499 C C . THR B 1 184 ? 7.809 -3.238 2.609 1 98.94 184 THR B C 1
ATOM 3501 O O . THR B 1 184 ? 8.32 -4.281 2.191 1 98.94 184 THR B O 1
ATOM 3504 N N . LEU B 1 185 ? 7.91 -2.09 1.985 1 98.94 185 LEU B N 1
ATOM 3505 C CA . LEU B 1 185 ? 8.758 -1.952 0.807 1 98.94 185 LEU B CA 1
ATOM 3506 C C . LEU B 1 185 ? 10.211 -2.266 1.143 1 98.94 185 LEU B C 1
ATOM 3508 O O . LEU B 1 185 ? 10.922 -2.875 0.339 1 98.94 185 LEU B O 1
ATOM 3512 N N . ALA B 1 186 ? 10.664 -1.777 2.289 1 98.81 186 ALA B N 1
ATOM 3513 C CA . ALA B 1 186 ? 12.016 -2.094 2.738 1 98.81 186 ALA B CA 1
ATOM 3514 C C . ALA B 1 186 ? 12.219 -3.604 2.848 1 98.81 186 ALA B C 1
ATOM 3516 O O . ALA B 1 186 ? 13.258 -4.129 2.447 1 98.81 186 ALA B O 1
ATOM 3517 N N . GLU B 1 187 ? 11.227 -4.27 3.375 1 98.75 187 GLU B N 1
ATOM 3518 C CA . GLU B 1 187 ? 11.266 -5.727 3.469 1 98.75 187 GLU B CA 1
ATOM 3519 C C . GLU B 1 187 ? 11.32 -6.367 2.086 1 98.75 187 GLU B C 1
ATOM 3521 O O . GLU B 1 187 ? 12.055 -7.336 1.873 1 98.75 187 GLU B O 1
ATOM 3526 N N . ALA B 1 188 ? 10.539 -5.832 1.146 1 98.81 188 ALA B N 1
ATOM 3527 C CA . ALA B 1 188 ? 10.523 -6.332 -0.227 1 98.81 188 ALA B CA 1
ATOM 3528 C C . ALA B 1 188 ? 11.898 -6.199 -0.876 1 98.81 188 ALA B C 1
ATOM 3530 O O . ALA B 1 188 ? 12.398 -7.148 -1.481 1 98.81 188 ALA B O 1
ATOM 3531 N N . PHE B 1 189 ? 12.539 -5.027 -0.71 1 98.69 189 PHE B N 1
ATOM 3532 C CA . PHE B 1 189 ? 13.867 -4.801 -1.268 1 98.69 189 PHE B CA 1
ATOM 3533 C C . PHE B 1 189 ? 14.875 -5.789 -0.686 1 98.69 189 PHE B C 1
ATOM 3535 O O . PHE B 1 189 ? 15.703 -6.336 -1.412 1 98.69 189 PHE B O 1
ATOM 3542 N N . ALA B 1 190 ? 14.766 -5.969 0.624 1 98.25 190 ALA B N 1
ATOM 3543 C CA . ALA B 1 190 ? 15.68 -6.902 1.277 1 98.25 190 ALA B CA 1
ATOM 3544 C C . ALA B 1 190 ? 15.539 -8.305 0.704 1 98.25 190 ALA B C 1
ATOM 3546 O O . ALA B 1 190 ? 16.531 -8.984 0.435 1 98.25 190 ALA B O 1
ATOM 3547 N N . MET B 1 191 ? 14.32 -8.742 0.497 1 97.81 191 MET B N 1
ATOM 3548 C CA . MET B 1 191 ? 14.062 -10.07 -0.057 1 97.81 191 MET B CA 1
ATOM 3549 C C . MET B 1 191 ? 14.555 -10.164 -1.496 1 97.81 191 MET B C 1
ATOM 3551 O O . MET B 1 191 ? 15.125 -11.18 -1.896 1 97.81 191 MET B O 1
ATOM 3555 N N . ILE B 1 192 ? 14.273 -9.148 -2.283 1 98.12 192 ILE B N 1
ATOM 3556 C CA . ILE B 1 192 ? 14.695 -9.109 -3.68 1 98.12 192 ILE B CA 1
ATOM 3557 C C . ILE B 1 192 ? 16.219 -9.258 -3.762 1 98.12 192 ILE B C 1
ATOM 3559 O O . ILE B 1 192 ? 16.719 -10.086 -4.52 1 98.12 192 ILE B O 1
ATOM 3563 N N . ASP B 1 193 ? 16.922 -8.492 -2.918 1 97 193 ASP B N 1
ATOM 3564 C CA . ASP B 1 193 ? 18.391 -8.508 -2.914 1 97 193 ASP B CA 1
ATOM 3565 C C . ASP B 1 193 ? 18.922 -9.867 -2.484 1 97 193 ASP B C 1
ATOM 3567 O O . ASP B 1 193 ? 19.781 -10.445 -3.156 1 97 193 ASP B O 1
ATOM 3571 N N . ARG B 1 194 ? 18.375 -10.359 -1.434 1 96.94 194 ARG B N 1
ATOM 3572 C CA . ARG B 1 194 ? 18.906 -11.594 -0.858 1 96.94 194 ARG B CA 1
ATOM 3573 C C . ARG B 1 194 ? 18.578 -12.797 -1.742 1 96.94 194 ARG B C 1
ATOM 3575 O O . ARG B 1 194 ? 19.328 -13.773 -1.772 1 96.94 194 ARG B O 1
ATOM 3582 N N . ALA B 1 195 ? 17.469 -12.727 -2.471 1 96.75 195 ALA B N 1
ATOM 3583 C CA . ALA B 1 195 ? 17.062 -13.82 -3.348 1 96.75 195 ALA B CA 1
ATOM 3584 C C . ALA B 1 195 ? 17.828 -13.781 -4.668 1 96.75 195 ALA B C 1
ATOM 3586 O O . ALA B 1 195 ? 17.719 -14.703 -5.48 1 96.75 195 ALA B O 1
ATOM 3587 N N . GLY B 1 196 ? 18.562 -12.711 -4.91 1 96.44 196 GLY B N 1
ATOM 3588 C CA . GLY B 1 196 ? 19.359 -12.594 -6.117 1 96.44 196 GLY B CA 1
ATOM 3589 C C . GLY B 1 196 ? 18.531 -12.258 -7.348 1 96.44 196 GLY B C 1
ATOM 3590 O O . GLY B 1 196 ? 18.938 -12.562 -8.469 1 96.44 196 GLY B O 1
ATOM 3591 N N . LEU B 1 197 ? 17.406 -11.703 -7.152 1 97.44 197 LEU B N 1
ATOM 3592 C CA . LEU B 1 197 ? 16.578 -11.281 -8.289 1 97.44 197 LEU B CA 1
ATOM 3593 C C . LEU B 1 197 ? 17.172 -10.039 -8.945 1 97.44 197 LEU B C 1
ATOM 3595 O O . LEU B 1 197 ? 17.953 -9.312 -8.32 1 97.44 197 LEU B O 1
ATOM 3599 N N . ASP B 1 198 ? 16.828 -9.852 -10.219 1 96.81 198 ASP B N 1
ATOM 3600 C CA . ASP B 1 198 ? 17.109 -8.578 -10.867 1 96.81 198 ASP B CA 1
ATOM 3601 C C . ASP B 1 198 ? 16.312 -7.449 -10.219 1 96.81 198 ASP B C 1
ATOM 3603 O O . ASP B 1 198 ? 15.117 -7.297 -10.477 1 96.81 198 ASP B O 1
ATOM 3607 N N . THR B 1 199 ? 17.047 -6.652 -9.469 1 96.62 199 THR B N 1
ATOM 3608 C CA . THR B 1 199 ? 16.391 -5.656 -8.633 1 96.62 199 THR B CA 1
ATOM 3609 C C . THR B 1 199 ? 15.586 -4.684 -9.484 1 96.62 199 THR B C 1
ATOM 3611 O O . THR B 1 199 ? 14.422 -4.402 -9.188 1 96.62 199 THR B O 1
ATOM 3614 N N . GLU B 1 200 ? 16.188 -4.164 -10.531 1 97.25 200 GLU B N 1
ATOM 3615 C CA . GLU B 1 200 ? 15.523 -3.184 -11.383 1 97.25 200 GLU B CA 1
ATOM 3616 C C . GLU B 1 200 ? 14.25 -3.758 -12 1 97.25 200 GLU B C 1
ATOM 3618 O O . GLU B 1 200 ? 13.188 -3.143 -11.914 1 97.25 200 GLU B O 1
ATOM 3623 N N . LEU B 1 201 ? 14.32 -4.91 -12.523 1 97.69 201 LEU B N 1
ATOM 3624 C CA . LEU B 1 201 ? 13.18 -5.535 -13.18 1 97.69 201 LEU B CA 1
ATOM 3625 C C . LEU B 1 201 ? 12.109 -5.918 -12.156 1 97.69 201 LEU B C 1
ATOM 3627 O O . LEU B 1 201 ? 10.914 -5.773 -12.422 1 97.69 201 LEU B O 1
ATOM 3631 N N . ALA B 1 202 ? 12.547 -6.422 -11.039 1 98.38 202 ALA B N 1
ATOM 3632 C CA . ALA B 1 202 ? 11.617 -6.809 -9.977 1 98.38 202 ALA B CA 1
ATOM 3633 C C . ALA B 1 202 ? 10.82 -5.605 -9.484 1 98.38 202 ALA B C 1
ATOM 3635 O O . ALA B 1 202 ? 9.594 -5.668 -9.367 1 98.38 202 ALA B O 1
ATOM 3636 N N . ILE B 1 203 ? 11.5 -4.504 -9.266 1 98.38 203 ILE B N 1
ATOM 3637 C CA . ILE B 1 203 ? 10.859 -3.314 -8.719 1 98.38 203 ILE B CA 1
ATOM 3638 C C . ILE B 1 203 ? 9.922 -2.715 -9.766 1 98.38 203 ILE B C 1
ATOM 3640 O O . ILE B 1 203 ? 8.789 -2.34 -9.453 1 98.38 203 ILE B O 1
ATOM 3644 N N . GLU B 1 204 ? 10.359 -2.627 -10.969 1 98 204 GLU B N 1
ATOM 3645 C CA . GLU B 1 204 ? 9.5 -2.127 -12.031 1 98 204 GLU B CA 1
ATOM 3646 C C . GLU B 1 204 ? 8.195 -2.926 -12.117 1 98 204 GLU B C 1
ATOM 3648 O O . GLU B 1 204 ? 7.117 -2.35 -12.258 1 98 204 GLU B O 1
ATOM 3653 N N . THR B 1 205 ? 8.32 -4.234 -12.047 1 97.94 205 THR B N 1
ATOM 3654 C CA . THR B 1 205 ? 7.16 -5.117 -12.117 1 97.94 205 THR B CA 1
ATOM 3655 C C . THR B 1 205 ? 6.262 -4.926 -10.898 1 97.94 205 THR B C 1
ATOM 3657 O O . THR B 1 205 ? 5.035 -4.91 -11.023 1 97.94 205 THR B O 1
ATOM 3660 N N . LEU B 1 206 ? 6.859 -4.77 -9.742 1 98.06 206 LEU B N 1
ATOM 3661 C CA . LEU B 1 206 ? 6.133 -4.559 -8.5 1 98.06 206 LEU B CA 1
ATOM 3662 C C . LEU B 1 206 ? 5.32 -3.27 -8.555 1 98.06 206 LEU B C 1
ATOM 3664 O O . LEU B 1 206 ? 4.176 -3.23 -8.086 1 98.06 206 LEU B O 1
ATOM 3668 N N . LEU B 1 207 ? 5.883 -2.191 -9.125 1 98.06 207 LEU B N 1
ATOM 3669 C CA . LEU B 1 207 ? 5.258 -0.875 -9.188 1 98.06 207 LEU B CA 1
ATOM 3670 C C . LEU B 1 207 ? 4.031 -0.899 -10.086 1 98.06 207 LEU B C 1
ATOM 3672 O O . LEU B 1 207 ? 3.086 -0.133 -9.883 1 98.06 207 LEU B O 1
ATOM 3676 N N . ASP B 1 208 ? 4.027 -1.828 -10.969 1 95.62 208 ASP B N 1
ATOM 3677 C CA . ASP B 1 208 ? 2.914 -1.973 -11.898 1 95.62 208 ASP B CA 1
ATOM 3678 C C . ASP B 1 208 ? 1.846 -2.908 -11.344 1 95.62 208 ASP B C 1
ATOM 3680 O O . ASP B 1 208 ? 0.753 -3.018 -11.898 1 95.62 208 ASP B O 1
ATOM 3684 N N . GLY B 1 209 ? 2.113 -3.523 -10.297 1 96.12 209 GLY B N 1
ATOM 3685 C CA . GLY B 1 209 ? 1.232 -4.527 -9.727 1 96.12 209 GLY B CA 1
ATOM 3686 C C . GLY B 1 209 ? 0.313 -3.973 -8.648 1 96.12 209 GLY B C 1
ATOM 3687 O O . GLY B 1 209 ? 0.165 -2.754 -8.523 1 96.12 209 GLY B O 1
ATOM 3688 N N . SER B 1 210 ? -0.316 -4.859 -7.895 1 96.94 210 SER B N 1
ATOM 3689 C CA . SER B 1 210 ? -1.372 -4.559 -6.934 1 96.94 210 SER B CA 1
ATOM 3690 C C . SER B 1 210 ? -0.853 -3.678 -5.801 1 96.94 210 SER B C 1
ATOM 3692 O O . SER B 1 210 ? -1.576 -2.814 -5.297 1 96.94 210 SER B O 1
ATOM 3694 N N . PRO B 1 211 ? 0.451 -3.816 -5.434 1 98.31 211 PRO B N 1
ATOM 3695 C CA . PRO B 1 211 ? 0.877 -3.025 -4.273 1 98.31 211 PRO B CA 1
ATOM 3696 C C . PRO B 1 211 ? 1.388 -1.64 -4.66 1 98.31 211 PRO B C 1
ATOM 3698 O O . PRO B 1 211 ? 1.774 -0.855 -3.793 1 98.31 211 PRO B O 1
ATOM 3701 N N . GLY B 1 212 ? 1.451 -1.33 -5.973 1 98.62 212 GLY B N 1
ATOM 3702 C CA . GLY B 1 212 ? 2.088 -0.118 -6.465 1 98.62 212 GLY B CA 1
ATOM 3703 C C . GLY B 1 212 ? 1.288 1.138 -6.168 1 98.62 212 GLY B C 1
ATOM 3704 O O . GLY B 1 212 ? 0.583 1.649 -7.039 1 98.62 212 GLY B O 1
ATOM 3705 N N . SER B 1 213 ? 1.45 1.698 -5.023 1 98.69 213 SER B N 1
ATOM 3706 C CA . SER B 1 213 ? 0.84 2.971 -4.648 1 98.69 213 SER B CA 1
ATOM 3707 C C . SER B 1 213 ? 1.743 4.145 -5.012 1 98.69 213 SER B C 1
ATOM 3709 O O . SER B 1 213 ? 2.918 3.953 -5.336 1 98.69 213 SER B O 1
ATOM 3711 N N . PRO B 1 214 ? 1.194 5.391 -4.965 1 98 214 PRO B N 1
ATOM 3712 C CA . PRO B 1 214 ? 2.066 6.555 -5.145 1 98 214 PRO B CA 1
ATOM 3713 C C . PRO B 1 214 ? 3.217 6.59 -4.145 1 98 214 PRO B C 1
ATOM 3715 O O . PRO B 1 214 ? 4.34 6.965 -4.496 1 98 214 PRO B O 1
ATOM 3718 N N . MET B 1 215 ? 2.998 6.172 -2.883 1 98.19 215 MET B N 1
ATOM 3719 C CA . MET B 1 215 ? 4.047 6.094 -1.866 1 98.19 215 MET B CA 1
ATOM 3720 C C . MET B 1 215 ? 5.133 5.109 -2.281 1 98.19 215 MET B C 1
ATOM 3722 O O . MET B 1 215 ? 6.32 5.434 -2.234 1 98.19 215 MET B O 1
ATOM 3726 N N . VAL B 1 216 ? 4.73 3.908 -2.688 1 98.81 216 VAL B N 1
ATOM 3727 C CA . VAL B 1 216 ? 5.66 2.855 -3.082 1 98.81 216 VAL B CA 1
ATOM 3728 C C . VAL B 1 216 ? 6.473 3.311 -4.293 1 98.81 216 VAL B C 1
ATOM 3730 O O . VAL B 1 216 ? 7.691 3.125 -4.336 1 98.81 216 VAL B O 1
ATOM 3733 N N . LYS B 1 217 ? 5.797 3.912 -5.227 1 98.56 217 LYS B N 1
ATOM 3734 C CA . LYS B 1 217 ? 6.457 4.391 -6.438 1 98.56 217 LYS B CA 1
ATOM 3735 C C . LYS B 1 217 ? 7.457 5.5 -6.113 1 98.56 217 LYS B C 1
ATOM 3737 O O . LYS B 1 217 ? 8.586 5.492 -6.609 1 98.56 217 LYS B O 1
ATOM 3742 N N . MET B 1 218 ? 7.043 6.43 -5.301 1 97.25 218 MET B N 1
ATOM 3743 C CA . MET B 1 218 ? 7.891 7.566 -4.949 1 97.25 218 MET B CA 1
ATOM 3744 C C . MET B 1 218 ? 9.156 7.098 -4.234 1 97.25 218 MET B C 1
ATOM 3746 O O . MET B 1 218 ? 10.266 7.477 -4.613 1 97.25 218 MET B O 1
ATOM 3750 N N . VAL B 1 219 ? 9.039 6.262 -3.242 1 98.25 219 VAL B N 1
ATOM 3751 C CA . VAL B 1 219 ? 10.18 5.809 -2.459 1 98.25 219 VAL B CA 1
ATOM 3752 C C . VAL B 1 219 ? 11.102 4.953 -3.334 1 98.25 219 VAL B C 1
ATOM 3754 O O . VAL B 1 219 ? 12.32 5.082 -3.27 1 98.25 219 VAL B O 1
ATOM 3757 N N . SER B 1 220 ? 10.508 4.078 -4.137 1 98.62 220 SER B N 1
ATOM 3758 C CA . SER B 1 220 ? 11.312 3.229 -5.016 1 98.62 220 SER B CA 1
ATOM 3759 C C . SER B 1 220 ? 12.164 4.062 -5.965 1 98.62 220 SER B C 1
ATOM 3761 O O . SER B 1 220 ? 13.328 3.75 -6.199 1 98.62 220 SER B O 1
ATOM 3763 N N . ALA B 1 221 ? 11.531 5.094 -6.523 1 97.62 221 ALA B N 1
ATOM 3764 C CA . ALA B 1 221 ? 12.266 5.961 -7.445 1 97.62 221 ALA B CA 1
ATOM 3765 C C . ALA B 1 221 ? 13.477 6.59 -6.762 1 97.62 221 ALA B C 1
ATOM 3767 O O . ALA B 1 221 ? 14.555 6.672 -7.352 1 97.62 221 ALA B O 1
ATOM 3768 N N . ARG B 1 222 ? 13.32 7.02 -5.574 1 97.06 222 ARG B N 1
ATOM 3769 C CA . ARG B 1 222 ? 14.414 7.641 -4.828 1 97.06 222 ARG B CA 1
ATOM 3770 C C . ARG B 1 222 ? 15.516 6.633 -4.52 1 97.06 222 ARG B C 1
ATOM 3772 O O . ARG B 1 222 ? 16.703 6.941 -4.648 1 97.06 222 ARG B O 1
ATOM 3779 N N . VAL B 1 223 ? 15.148 5.453 -4.098 1 97.81 223 VAL B N 1
ATOM 3780 C CA . VAL B 1 223 ? 16.109 4.395 -3.783 1 97.81 223 VAL B CA 1
ATOM 3781 C C . VAL B 1 223 ? 16.906 4.027 -5.031 1 97.81 223 VAL B C 1
ATOM 3783 O O . VAL B 1 223 ? 18.125 3.924 -4.984 1 97.81 223 VAL B O 1
ATOM 3786 N N . MET B 1 224 ? 16.188 3.848 -6.168 1 97.38 224 MET B N 1
ATOM 3787 C CA . MET B 1 224 ? 16.828 3.434 -7.41 1 97.38 224 MET B CA 1
ATOM 3788 C C . MET B 1 224 ? 17.781 4.52 -7.918 1 97.38 224 MET B C 1
ATOM 3790 O O . MET B 1 224 ? 18.781 4.219 -8.57 1 97.38 224 MET B O 1
ATOM 3794 N N . ALA B 1 225 ? 17.5 5.762 -7.57 1 96.88 225 ALA B N 1
ATOM 3795 C CA . ALA B 1 225 ? 18.312 6.895 -7.992 1 96.88 225 ALA B CA 1
ATOM 3796 C C . ALA B 1 225 ? 19.391 7.207 -6.953 1 96.88 225 ALA B C 1
ATOM 3798 O O . ALA B 1 225 ? 20.188 8.133 -7.137 1 96.88 225 ALA B O 1
ATOM 3799 N N . ASP B 1 226 ? 19.406 6.531 -5.875 1 95.69 226 ASP B N 1
ATOM 3800 C CA . ASP B 1 226 ? 20.312 6.785 -4.758 1 95.69 226 ASP B CA 1
ATOM 3801 C C . ASP B 1 226 ? 20.203 8.227 -4.277 1 95.69 226 ASP B C 1
ATOM 3803 O O . ASP B 1 226 ? 21.203 8.906 -4.074 1 95.69 226 ASP B O 1
ATOM 3807 N N . ASP B 1 227 ? 19 8.742 -4.203 1 94.81 227 ASP B N 1
ATOM 3808 C CA . ASP B 1 227 ? 18.688 10.094 -3.748 1 94.81 227 ASP B CA 1
ATOM 3809 C C . ASP B 1 227 ? 18.016 10.062 -2.377 1 94.81 227 ASP B C 1
ATOM 3811 O O . ASP B 1 227 ? 16.844 9.719 -2.266 1 94.81 227 ASP B O 1
ATOM 3815 N N . TYR B 1 228 ? 18.719 10.539 -1.369 1 93.94 228 TYR B N 1
ATOM 3816 C CA . TYR B 1 228 ? 18.188 10.461 -0.01 1 93.94 228 TYR B CA 1
ATOM 3817 C C . TYR B 1 228 ? 18.125 11.836 0.633 1 93.94 228 TYR B C 1
ATOM 3819 O O . TYR B 1 228 ? 18.062 11.961 1.858 1 93.94 228 TYR B O 1
ATOM 3827 N N . ARG B 1 229 ? 18.141 12.945 -0.235 1 90.56 229 ARG B N 1
ATOM 3828 C CA . ARG B 1 229 ? 17.891 14.297 0.261 1 90.56 229 ARG B CA 1
ATOM 3829 C C . ARG B 1 229 ? 16.484 14.406 0.867 1 90.56 229 ARG B C 1
ATOM 3831 O O . ARG B 1 229 ? 15.523 13.875 0.317 1 90.56 229 ARG B O 1
ATOM 3838 N N . PRO B 1 230 ? 16.344 15.039 2.002 1 91.81 230 PRO B N 1
ATOM 3839 C CA . PRO B 1 230 ? 15.102 15.016 2.764 1 91.81 230 PRO B CA 1
ATOM 3840 C C . PRO B 1 230 ? 13.953 15.727 2.045 1 91.81 230 PRO B C 1
ATOM 3842 O O . PRO B 1 230 ? 14.07 16.906 1.722 1 91.81 230 PRO B O 1
ATOM 3845 N N . ASN B 1 231 ? 12.992 15.023 1.743 1 90 231 ASN B N 1
ATOM 3846 C CA . ASN B 1 231 ? 11.68 15.547 1.378 1 90 231 ASN B CA 1
ATOM 3847 C C . ASN B 1 231 ? 10.672 15.367 2.508 1 90 231 ASN B C 1
ATOM 3849 O O . ASN B 1 231 ? 9.859 16.25 2.775 1 90 231 ASN B O 1
ATOM 3853 N N . PHE B 1 232 ? 10.766 14.281 3.111 1 94.69 232 PHE B N 1
ATOM 3854 C CA . PHE B 1 232 ? 10.047 13.891 4.316 1 94.69 232 PHE B CA 1
ATOM 3855 C C . PHE B 1 232 ? 10.93 13.062 5.234 1 94.69 232 PHE B C 1
ATOM 3857 O O . PHE B 1 232 ? 11.367 11.969 4.859 1 94.69 232 PHE B O 1
ATOM 3864 N N . GLN B 1 233 ? 11.195 13.539 6.402 1 97 233 GLN B N 1
ATOM 3865 C CA . GLN B 1 233 ? 12.234 12.969 7.254 1 97 233 GLN B CA 1
ATOM 3866 C C . GLN B 1 233 ? 11.742 11.688 7.934 1 97 233 GLN B C 1
ATOM 3868 O O . GLN B 1 233 ? 10.57 11.586 8.297 1 97 233 GLN B O 1
ATOM 3873 N N . VAL B 1 234 ? 12.68 10.742 8.211 1 98.56 234 VAL B N 1
ATOM 3874 C CA . VAL B 1 234 ? 12.375 9.484 8.883 1 98.56 234 VAL B CA 1
ATOM 3875 C C . VAL B 1 234 ? 11.773 9.766 10.258 1 98.56 234 VAL B C 1
ATOM 3877 O O . VAL B 1 234 ? 10.789 9.133 10.648 1 98.56 234 VAL B O 1
ATOM 3880 N N . ALA B 1 235 ? 12.312 10.773 10.938 1 98.44 235 ALA B N 1
ATOM 3881 C CA . ALA B 1 235 ? 11.852 11.094 12.281 1 98.44 235 ALA B CA 1
ATOM 3882 C C . ALA B 1 235 ? 10.422 11.625 12.258 1 98.44 235 ALA B C 1
ATOM 3884 O O . ALA B 1 235 ? 9.641 11.375 13.188 1 98.44 235 ALA B O 1
ATOM 3885 N N . LEU B 1 236 ? 10.055 12.391 11.266 1 98.12 236 LEU B N 1
ATOM 3886 C CA . LEU B 1 236 ? 8.703 12.93 11.148 1 98.12 236 LEU B CA 1
ATOM 3887 C C . LEU B 1 236 ? 7.707 11.82 10.836 1 98.12 236 LEU B C 1
ATOM 3889 O O . LEU B 1 236 ? 6.582 11.828 11.344 1 98.12 236 LEU B O 1
ATOM 3893 N N . GLN B 1 237 ? 8.117 10.852 9.984 1 98.69 237 GLN B N 1
ATOM 3894 C CA . GLN B 1 237 ? 7.277 9.688 9.742 1 98.69 237 GLN B CA 1
ATOM 3895 C C . GLN B 1 237 ? 7.02 8.914 11.039 1 98.69 237 GLN B C 1
ATOM 3897 O O . GLN B 1 237 ? 5.891 8.508 11.305 1 98.69 237 GLN B O 1
ATOM 3902 N N . ALA B 1 238 ? 8.094 8.719 11.812 1 98.88 238 ALA B N 1
ATOM 3903 C CA . ALA B 1 238 ? 7.961 8.039 13.102 1 98.88 238 ALA B CA 1
ATOM 3904 C C . ALA B 1 238 ? 7 8.797 14.016 1 98.88 238 ALA B C 1
ATOM 3906 O O . ALA B 1 238 ? 6.121 8.188 14.633 1 98.88 238 ALA B O 1
ATOM 3907 N N . LYS B 1 239 ? 7.125 10.07 14.031 1 98.75 239 LYS B N 1
ATOM 3908 C CA . LYS B 1 239 ? 6.262 10.914 14.859 1 98.75 239 LYS B CA 1
ATOM 3909 C C . LYS B 1 239 ? 4.793 10.742 14.477 1 98.75 239 LYS B C 1
ATOM 3911 O O . LYS B 1 239 ? 3.932 10.602 15.344 1 98.75 239 LYS B O 1
ATOM 3916 N N . ASP B 1 240 ? 4.496 10.805 13.219 1 98.75 240 ASP B N 1
ATOM 3917 C CA . ASP B 1 240 ? 3.121 10.672 12.742 1 98.75 240 ASP B CA 1
ATOM 3918 C C . ASP B 1 240 ? 2.523 9.328 13.172 1 98.75 240 ASP B C 1
ATOM 3920 O O . ASP B 1 240 ? 1.344 9.258 13.523 1 98.75 240 ASP B O 1
ATOM 3924 N N . MET B 1 241 ? 3.328 8.32 13.148 1 98.81 241 MET B N 1
ATOM 3925 C CA . MET B 1 241 ? 2.852 6.988 13.508 1 98.81 241 MET B CA 1
ATOM 3926 C C . MET B 1 241 ? 2.658 6.871 15.016 1 98.81 241 MET B C 1
ATOM 3928 O O . MET B 1 241 ? 1.745 6.184 15.477 1 98.81 241 MET B O 1
ATOM 3932 N N . VAL B 1 242 ? 3.498 7.527 15.766 1 98.88 242 VAL B N 1
ATOM 3933 C CA . VAL B 1 242 ? 3.291 7.59 17.203 1 98.88 242 VAL B CA 1
ATOM 3934 C C . VAL B 1 242 ? 1.963 8.281 17.516 1 98.88 242 VAL B C 1
ATOM 3936 O O . VAL B 1 242 ? 1.169 7.789 18.312 1 98.88 242 VAL B O 1
ATOM 3939 N N . TYR B 1 243 ? 1.705 9.445 16.859 1 98.88 243 TYR B N 1
ATOM 3940 C CA . TYR B 1 243 ? 0.438 10.148 17.031 1 98.88 243 TYR B CA 1
ATOM 3941 C C . TYR B 1 243 ? -0.737 9.242 16.672 1 98.88 243 TYR B C 1
ATOM 3943 O O . TYR B 1 243 ? -1.768 9.258 17.344 1 98.88 243 TYR B O 1
ATOM 3951 N N . ALA B 1 244 ? -0.599 8.43 15.617 1 98.81 244 ALA B N 1
ATOM 3952 C CA . ALA B 1 244 ? -1.662 7.531 15.18 1 98.81 244 ALA B CA 1
ATOM 3953 C C . ALA B 1 244 ? -1.951 6.473 16.234 1 98.81 244 ALA B C 1
ATOM 3955 O O . ALA B 1 244 ? -3.113 6.18 16.531 1 98.81 244 ALA B O 1
ATOM 3956 N N . LEU B 1 245 ? -0.898 5.898 16.797 1 98.75 245 LEU B N 1
ATOM 3957 C CA . LEU B 1 245 ? -1.062 4.859 17.797 1 98.75 245 LEU B CA 1
ATOM 3958 C C . LEU B 1 245 ? -1.71 5.426 19.062 1 98.75 245 LEU B C 1
ATOM 3960 O O . LEU B 1 245 ? -2.555 4.77 19.672 1 98.75 245 LEU B O 1
ATOM 3964 N N . GLN B 1 246 ? -1.324 6.613 19.422 1 98.44 246 GLN B N 1
ATOM 3965 C CA . GLN B 1 246 ? -1.953 7.281 20.562 1 98.44 246 GLN B CA 1
ATOM 3966 C C . GLN B 1 246 ? -3.443 7.5 20.312 1 98.44 246 GLN B C 1
ATOM 3968 O O . GLN B 1 246 ? -4.266 7.246 21.188 1 98.44 246 GLN B O 1
ATOM 3973 N N . THR B 1 247 ? -3.752 7.973 19.156 1 98.12 247 THR B N 1
ATOM 3974 C CA . THR B 1 247 ? -5.141 8.195 18.781 1 98.12 247 THR B CA 1
ATOM 3975 C C . THR B 1 247 ? -5.926 6.891 18.781 1 98.12 247 THR B C 1
ATOM 3977 O O . THR B 1 247 ? -7.055 6.844 19.281 1 98.12 247 THR B O 1
ATOM 3980 N N . ALA B 1 248 ? -5.34 5.852 18.25 1 98.06 248 ALA B N 1
ATOM 3981 C CA . ALA B 1 248 ? -5.984 4.543 18.203 1 98.06 248 ALA B CA 1
ATOM 3982 C C . ALA B 1 248 ? -6.281 4.023 19.609 1 98.06 248 ALA B C 1
ATOM 3984 O O . ALA B 1 248 ? -7.344 3.449 19.859 1 98.06 248 ALA B O 1
ATOM 3985 N N . GLU B 1 249 ? -5.34 4.203 20.453 1 97.12 249 GLU B N 1
ATOM 3986 C CA . GLU B 1 249 ? -5.539 3.793 21.844 1 97.12 249 GLU B CA 1
ATOM 3987 C C . GLU B 1 249 ? -6.742 4.5 22.469 1 97.12 249 GLU B C 1
ATOM 3989 O O . GLU B 1 249 ? -7.562 3.865 23.125 1 97.12 249 GLU B O 1
ATOM 3994 N N . SER B 1 250 ? -6.824 5.801 22.234 1 96.38 250 SER B N 1
ATOM 3995 C CA . SER B 1 250 ? -7.938 6.582 22.766 1 96.38 250 SER B CA 1
ATOM 3996 C C . SER B 1 250 ? -9.266 6.125 22.172 1 96.38 250 SER B C 1
ATOM 3998 O O . SER B 1 250 ? -10.32 6.305 22.797 1 96.38 250 SER B O 1
ATOM 4000 N N . LEU B 1 251 ? -9.258 5.512 21.031 1 95.5 251 LEU B N 1
ATOM 4001 C CA . LEU B 1 251 ? -10.453 5.059 20.328 1 95.5 251 LEU B CA 1
ATOM 4002 C C . LEU B 1 251 ? -10.68 3.564 20.531 1 95.5 251 LEU B C 1
ATOM 4004 O O . LEU B 1 251 ? -11.617 2.988 19.984 1 95.5 251 LEU B O 1
ATOM 4008 N N . ASN B 1 252 ? -9.797 2.9 21.25 1 96 252 ASN B N 1
ATOM 4009 C CA . ASN B 1 252 ? -9.844 1.464 21.5 1 96 252 ASN B CA 1
ATOM 4010 C C . ASN B 1 252 ? -9.758 0.662 20.219 1 96 252 ASN B C 1
ATOM 4012 O O . ASN B 1 252 ? -10.555 -0.246 19.984 1 96 252 ASN B O 1
ATOM 4016 N N . VAL B 1 253 ? -8.891 1.048 19.359 1 96.81 253 VAL B N 1
ATOM 4017 C CA . VAL B 1 253 ? -8.586 0.346 18.109 1 96.81 253 VAL B CA 1
ATOM 4018 C C . VAL B 1 253 ? -7.148 -0.166 18.141 1 96.81 253 VAL B C 1
ATOM 4020 O O . VAL B 1 253 ? -6.242 0.533 18.609 1 96.81 253 VAL B O 1
ATOM 4023 N N . ASN B 1 254 ? -6.922 -1.38 17.734 1 96.88 254 ASN B N 1
ATOM 4024 C CA . ASN B 1 254 ? -5.578 -1.948 17.656 1 96.88 254 ASN B CA 1
ATOM 4025 C C . ASN B 1 254 ? -5.004 -1.809 16.25 1 96.88 254 ASN B C 1
ATOM 4027 O O . ASN B 1 254 ? -5.695 -2.061 15.258 1 96.88 254 ASN B O 1
ATOM 4031 N N . LEU B 1 255 ? -3.771 -1.335 16.156 1 98.44 255 LEU B N 1
ATOM 4032 C CA . LEU B 1 255 ? -3.09 -1.14 14.891 1 98.44 255 LEU B CA 1
ATOM 4033 C C . LEU B 1 255 ? -1.812 -1.97 14.82 1 98.44 255 LEU B C 1
ATOM 4035 O O . LEU B 1 255 ? -0.708 -1.42 14.828 1 98.44 255 LEU B O 1
ATOM 4039 N N . PRO B 1 256 ? -1.904 -3.289 14.688 1 98.62 256 PRO B N 1
ATOM 4040 C CA . PRO B 1 256 ? -0.717 -4.141 14.766 1 98.62 256 PRO B CA 1
ATOM 4041 C C . PRO B 1 256 ? 0.273 -3.879 13.633 1 98.62 256 PRO B C 1
ATOM 4043 O O . PRO B 1 256 ? 1.487 -3.936 13.844 1 98.62 256 PRO B O 1
ATOM 4046 N N . THR B 1 257 ? -0.185 -3.648 12.398 1 98.88 257 THR B N 1
ATOM 4047 C CA . THR B 1 257 ? 0.747 -3.41 11.297 1 98.88 257 THR B CA 1
ATOM 4048 C C . THR B 1 257 ? 1.5 -2.1 11.508 1 98.88 257 THR B C 1
ATOM 4050 O O . THR B 1 257 ? 2.68 -1.993 11.164 1 98.88 257 THR B O 1
ATOM 4053 N N . VAL B 1 258 ? 0.815 -1.076 12.062 1 98.88 258 VAL B N 1
ATOM 4054 C CA . VAL B 1 258 ? 1.427 0.222 12.336 1 98.88 258 VAL B CA 1
ATOM 4055 C C . VAL B 1 258 ? 2.516 0.071 13.391 1 98.88 258 VAL B C 1
ATOM 4057 O O . VAL B 1 258 ? 3.6 0.648 13.266 1 98.88 258 VAL B O 1
ATOM 4060 N N . LYS B 1 259 ? 2.229 -0.733 14.422 1 98.88 259 LYS B N 1
ATOM 4061 C CA . LYS B 1 259 ? 3.217 -0.979 15.469 1 98.88 259 LYS B CA 1
ATOM 4062 C C . LYS B 1 259 ? 4.473 -1.628 14.898 1 98.88 259 LYS B C 1
ATOM 4064 O O . LYS B 1 259 ? 5.59 -1.228 15.227 1 98.88 259 LYS B O 1
ATOM 4069 N N . ALA B 1 260 ? 4.324 -2.625 14.055 1 98.88 260 ALA B N 1
ATOM 4070 C CA . ALA B 1 260 ? 5.461 -3.312 13.445 1 98.88 260 ALA B CA 1
ATOM 4071 C C . ALA B 1 260 ? 6.277 -2.357 12.578 1 98.88 260 ALA B C 1
ATOM 4073 O O . ALA B 1 260 ? 7.508 -2.348 12.641 1 98.88 260 ALA B O 1
ATOM 4074 N N . ALA B 1 261 ? 5.617 -1.554 11.773 1 98.94 261 ALA B N 1
ATOM 4075 C CA . ALA B 1 261 ? 6.289 -0.6 10.898 1 98.94 261 ALA B CA 1
ATOM 4076 C C . ALA B 1 261 ? 7.043 0.451 11.703 1 98.94 261 ALA B C 1
ATOM 4078 O O . ALA B 1 261 ? 8.164 0.824 11.352 1 98.94 261 ALA B O 1
ATOM 4079 N N . LEU B 1 262 ? 6.383 0.926 12.781 1 98.88 262 LEU B N 1
ATOM 4080 C CA . LEU B 1 262 ? 7.008 1.942 13.617 1 98.88 262 LEU B CA 1
ATOM 4081 C C . LEU B 1 262 ? 8.312 1.424 14.227 1 98.88 262 LEU B C 1
ATOM 4083 O O . LEU B 1 262 ? 9.297 2.162 14.32 1 98.88 262 LEU B O 1
ATOM 4087 N N . THR B 1 263 ? 8.297 0.166 14.625 1 98.62 263 THR B N 1
ATOM 4088 C CA . THR B 1 263 ? 9.508 -0.427 15.18 1 98.62 263 THR B CA 1
ATOM 4089 C C . THR B 1 263 ? 10.656 -0.352 14.172 1 98.62 263 THR B C 1
ATOM 4091 O O . THR B 1 263 ? 11.773 0.027 14.523 1 98.62 263 THR B O 1
ATOM 4094 N N . THR B 1 264 ? 10.43 -0.691 12.922 1 98.56 264 THR B N 1
ATOM 4095 C CA . THR B 1 264 ? 11.422 -0.635 11.852 1 98.56 264 THR B CA 1
ATOM 4096 C C . THR B 1 264 ? 11.891 0.799 11.625 1 98.56 264 THR B C 1
ATOM 4098 O O . THR B 1 264 ? 13.094 1.06 11.555 1 98.56 264 THR B O 1
ATOM 4101 N N . ILE B 1 265 ? 10.992 1.726 11.547 1 98.88 265 ILE B N 1
ATOM 4102 C CA . ILE B 1 265 ? 11.297 3.119 11.234 1 98.88 265 ILE B CA 1
ATOM 4103 C C . ILE B 1 265 ? 12.055 3.75 12.398 1 98.88 265 ILE B C 1
ATOM 4105 O O . ILE B 1 265 ? 13.031 4.48 12.188 1 98.88 265 ILE B O 1
ATOM 4109 N N . GLN B 1 266 ? 11.656 3.426 13.625 1 98.75 266 GLN B N 1
ATOM 4110 C CA . GLN B 1 266 ? 12.32 3.963 14.805 1 98.75 266 GLN B CA 1
ATOM 4111 C C . GLN B 1 266 ? 13.758 3.449 14.914 1 98.75 266 GLN B C 1
ATOM 4113 O O . GLN B 1 266 ? 14.641 4.164 15.383 1 98.75 266 GLN B O 1
ATOM 4118 N N . SER B 1 267 ? 13.961 2.197 14.5 1 98.25 267 SER B N 1
ATOM 4119 C CA . SER B 1 267 ? 15.328 1.674 14.5 1 98.25 267 SER B CA 1
ATOM 4120 C C . SER B 1 267 ? 16.234 2.51 13.617 1 98.25 267 SER B C 1
ATOM 4122 O O . SER B 1 267 ? 17.391 2.76 13.961 1 98.25 267 SER B O 1
ATOM 4124 N N . VAL B 1 268 ? 15.758 2.965 12.516 1 98.5 268 VAL B N 1
ATOM 4125 C CA . VAL B 1 268 ? 16.531 3.789 11.586 1 98.5 268 VAL B CA 1
ATOM 4126 C C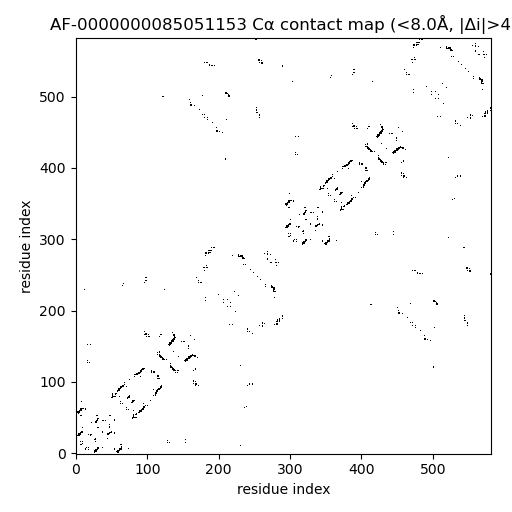 . VAL B 1 268 ? 16.812 5.152 12.219 1 98.5 268 VAL B C 1
ATOM 4128 O O . VAL B 1 268 ? 17.906 5.695 12.07 1 98.5 268 VAL B O 1
ATOM 4131 N N . VAL B 1 269 ? 15.805 5.723 12.938 1 98.56 269 VAL B N 1
ATOM 4132 C CA . VAL B 1 269 ? 16 6.961 13.688 1 98.56 269 VAL B CA 1
ATOM 4133 C C . VAL B 1 269 ? 17.094 6.758 14.734 1 98.56 269 VAL B C 1
ATOM 4135 O O . VAL B 1 269 ? 17.984 7.594 14.883 1 98.56 269 VAL B O 1
ATOM 4138 N N . GLY B 1 270 ? 17.016 5.617 15.414 1 98.19 270 GLY B N 1
ATOM 4139 C CA . GLY B 1 270 ? 17.984 5.301 16.469 1 98.19 270 GLY B CA 1
ATOM 4140 C C . GLY B 1 270 ? 19.391 5.141 15.945 1 98.19 270 GLY B C 1
ATOM 4141 O O . GLY B 1 270 ? 20.359 5.352 16.688 1 98.19 270 GLY B O 1
ATOM 4142 N N . GLU B 1 271 ? 19.531 4.812 14.734 1 97.62 271 GLU B N 1
ATOM 4143 C CA . GLU B 1 271 ? 20.828 4.633 14.109 1 97.62 271 GLU B CA 1
ATOM 4144 C C . GLU B 1 271 ? 21.406 5.965 13.625 1 97.62 271 GLU B C 1
ATOM 4146 O O . GLU B 1 271 ? 22.469 6.004 13.016 1 97.62 271 GLU B O 1
ATOM 4151 N N . GLY B 1 272 ? 20.688 7.035 13.844 1 97.69 272 GLY B N 1
ATOM 4152 C CA . GLY B 1 272 ? 21.203 8.367 13.555 1 97.69 272 GLY B CA 1
ATOM 4153 C C . GLY B 1 272 ? 20.734 8.914 12.219 1 97.69 272 GLY B C 1
ATOM 4154 O O . GLY B 1 272 ? 21.25 9.922 11.742 1 97.69 272 GLY B O 1
ATOM 4155 N N . HIS B 1 273 ? 19.672 8.273 11.625 1 97.31 273 HIS B N 1
ATOM 4156 C CA . HIS B 1 273 ? 19.266 8.664 10.281 1 97.31 273 HIS B CA 1
ATOM 4157 C C . HIS B 1 273 ? 17.922 9.406 10.305 1 97.31 273 HIS B C 1
ATOM 4159 O O . HIS B 1 273 ? 17.234 9.477 9.281 1 97.31 273 HIS B O 1
ATOM 4165 N N . GLY B 1 274 ? 17.516 9.977 11.422 1 97.62 274 GLY B N 1
ATOM 4166 C CA . GLY B 1 274 ? 16.219 10.602 11.602 1 97.62 274 GLY B CA 1
ATOM 4167 C C . GLY B 1 274 ? 16 11.789 10.695 1 97.62 274 GLY B C 1
ATOM 4168 O O . GLY B 1 274 ? 14.867 12.07 10.289 1 97.62 274 GLY B O 1
ATOM 4169 N N . ALA B 1 275 ? 17.062 12.539 10.328 1 96 275 ALA B N 1
ATOM 4170 C CA . ALA B 1 275 ? 16.953 13.773 9.562 1 96 275 ALA B CA 1
ATOM 4171 C C . ALA B 1 275 ? 16.969 13.5 8.062 1 96 275 ALA B C 1
ATOM 4173 O O . ALA B 1 275 ? 16.672 14.383 7.258 1 96 275 ALA B O 1
ATOM 4174 N N . GLU B 1 276 ? 17.234 12.234 7.703 1 97 276 GLU B N 1
ATOM 4175 C CA . GLU B 1 276 ? 17.297 11.859 6.297 1 97 276 GLU B CA 1
ATOM 4176 C C . GLU B 1 276 ? 15.906 11.562 5.742 1 97 276 GLU B C 1
ATOM 4178 O O . GLU B 1 276 ? 14.922 11.562 6.484 1 97 276 GLU B O 1
ATOM 4183 N N . ASP B 1 277 ? 15.844 11.367 4.414 1 97.62 277 ASP B N 1
ATOM 4184 C CA . ASP B 1 277 ? 14.578 11.055 3.75 1 97.62 277 ASP B CA 1
ATOM 4185 C C . ASP B 1 277 ? 14.07 9.672 4.164 1 97.62 277 ASP B C 1
ATOM 4187 O O . ASP B 1 277 ? 14.867 8.781 4.465 1 97.62 277 ASP B O 1
ATOM 4191 N N . ILE B 1 278 ? 12.844 9.5 4.082 1 98.31 278 ILE B N 1
ATOM 4192 C CA . ILE B 1 278 ? 12.219 8.242 4.484 1 98.31 278 ILE B CA 1
ATOM 4193 C C . ILE B 1 278 ? 12.734 7.102 3.613 1 98.31 278 ILE B C 1
ATOM 4195 O O . ILE B 1 278 ? 12.711 5.938 4.023 1 98.31 278 ILE B O 1
ATOM 4199 N N . ALA B 1 279 ? 13.266 7.348 2.414 1 98.44 279 ALA B N 1
ATOM 4200 C CA . ALA B 1 279 ? 13.836 6.316 1.558 1 98.44 279 ALA B CA 1
ATOM 4201 C C . ALA B 1 279 ? 15.016 5.629 2.244 1 98.44 279 ALA B C 1
ATOM 4203 O O . ALA B 1 279 ? 15.391 4.512 1.881 1 98.44 279 ALA B O 1
ATOM 4204 N N . THR B 1 280 ? 15.57 6.289 3.254 1 98.62 280 THR B N 1
ATOM 4205 C CA . THR B 1 280 ? 16.703 5.738 4.008 1 98.62 280 THR B CA 1
ATOM 4206 C C . THR B 1 280 ? 16.281 4.465 4.742 1 98.62 280 THR B C 1
ATOM 4208 O O . THR B 1 280 ? 17.125 3.609 5.031 1 98.62 280 THR B O 1
ATOM 4211 N N . VAL B 1 281 ? 15.008 4.297 5.039 1 98.75 281 VAL B N 1
ATOM 4212 C CA . VAL B 1 281 ? 14.508 3.08 5.672 1 98.75 281 VAL B CA 1
ATOM 4213 C C . VAL B 1 281 ? 14.805 1.877 4.777 1 98.75 281 VAL B C 1
ATOM 4215 O O . VAL B 1 281 ? 15.25 0.832 5.262 1 98.75 281 VAL B O 1
ATOM 4218 N N . VAL B 1 282 ? 14.625 2.039 3.471 1 98.56 282 VAL B N 1
ATOM 4219 C CA . VAL B 1 282 ? 14.891 0.97 2.514 1 98.56 282 VAL B CA 1
ATOM 4220 C C . VAL B 1 282 ? 16.406 0.733 2.418 1 98.56 282 VAL B C 1
ATOM 4222 O O . VAL B 1 282 ? 16.859 -0.413 2.393 1 98.56 282 VAL B O 1
ATOM 4225 N N . ARG B 1 283 ? 17.156 1.824 2.377 1 97 283 ARG B N 1
ATOM 4226 C CA . ARG B 1 283 ? 18.609 1.718 2.305 1 97 283 ARG B CA 1
ATOM 4227 C C . ARG B 1 283 ? 19.172 0.898 3.469 1 97 283 ARG B C 1
ATOM 4229 O O . ARG B 1 283 ? 20.016 0.031 3.275 1 97 283 ARG B O 1
ATOM 4236 N N . THR B 1 284 ? 18.672 1.195 4.676 1 96.31 284 THR B N 1
ATOM 4237 C CA . THR B 1 284 ? 19.156 0.53 5.879 1 96.31 284 THR B CA 1
ATOM 4238 C C . THR B 1 284 ? 18.812 -0.954 5.855 1 96.31 284 THR B C 1
ATOM 4240 O O . THR B 1 284 ? 19.625 -1.797 6.246 1 96.31 284 THR B O 1
ATOM 4243 N N . ALA B 1 285 ? 17.625 -1.28 5.391 1 94.56 285 ALA B N 1
ATOM 4244 C CA . ALA B 1 285 ? 17.203 -2.674 5.301 1 94.56 285 ALA B CA 1
ATOM 4245 C C . ALA B 1 285 ? 18.078 -3.449 4.316 1 94.56 285 ALA B C 1
ATOM 4247 O O . ALA B 1 285 ? 18.438 -4.602 4.57 1 94.56 285 ALA B O 1
ATOM 4248 N N . ARG B 1 286 ? 18.422 -2.867 3.217 1 93.69 286 ARG B N 1
ATOM 4249 C CA . ARG B 1 286 ? 19.25 -3.504 2.199 1 93.69 286 ARG B CA 1
ATOM 4250 C C . ARG B 1 286 ? 20.672 -3.742 2.717 1 93.69 286 ARG B C 1
ATOM 4252 O O . ARG B 1 286 ? 21.281 -4.773 2.422 1 93.69 286 ARG B O 1
ATOM 4259 N N . ALA B 1 287 ? 21.156 -2.818 3.506 1 91.38 287 ALA B N 1
ATOM 4260 C CA . ALA B 1 287 ? 22.516 -2.914 4.051 1 91.38 287 ALA B CA 1
ATOM 4261 C C . ALA B 1 287 ? 22.609 -4.059 5.055 1 91.38 287 ALA B C 1
ATOM 4263 O O . ALA B 1 287 ? 23.672 -4.699 5.172 1 91.38 287 ALA B O 1
ATOM 4264 N N . GLN B 1 288 ? 21.578 -4.336 5.746 1 86.06 288 GLN B N 1
ATOM 4265 C CA . GLN B 1 288 ? 21.562 -5.391 6.754 1 86.06 288 GLN B CA 1
ATOM 4266 C C . GLN B 1 288 ? 21.656 -6.77 6.105 1 86.06 288 GLN B C 1
ATOM 4268 O O . GLN B 1 288 ? 22.156 -7.719 6.711 1 86.06 288 GLN B O 1
ATOM 4273 N N . VAL B 1 289 ? 21.203 -6.855 4.875 1 78 289 VAL B N 1
ATOM 4274 C CA . VAL B 1 289 ? 21.203 -8.156 4.211 1 78 289 VAL B CA 1
ATOM 4275 C C . VAL B 1 289 ? 22.547 -8.352 3.486 1 78 289 VAL B C 1
ATOM 4277 O O . VAL B 1 289 ? 22.953 -9.492 3.232 1 78 289 VAL B O 1
ATOM 4280 N N . ALA B 1 290 ? 23.188 -7.406 3.15 1 72.25 290 ALA B N 1
ATOM 4281 C CA . ALA B 1 290 ? 24.5 -7.508 2.494 1 72.25 290 ALA B CA 1
ATOM 4282 C C . ALA B 1 290 ? 25.578 -7.945 3.48 1 72.25 290 ALA B C 1
ATOM 4284 O O . ALA B 1 290 ? 26.594 -8.508 3.084 1 72.25 290 ALA B O 1
ATOM 4285 N N . ASN B 1 291 ? 25.453 -7.684 4.742 1 67.38 291 ASN B N 1
ATOM 4286 C CA . ASN B 1 291 ? 26.453 -8.047 5.738 1 67.38 291 ASN B CA 1
ATOM 4287 C C . ASN B 1 291 ? 26.219 -9.445 6.289 1 67.38 291 ASN B C 1
ATOM 4289 O O . ASN B 1 291 ? 27.156 -10.148 6.645 1 67.38 291 ASN B O 1
#

Sequence (582 aa):
MTFSIAFLGLGIMGAAMAQRLIDAGYALRVYNRNRSRSSTFKRHARIADSPREAADGAQIVISMVTDDDASRAVWMGPAGALVHLRPGTICLETSTLSPDWIREWAKAVTAAGGIPVDAPVTGTKSHAEAGQLVFVLGGDPDAIDALRPALTAMSRKIVHLGPTGSGSVFKLINNFMGGVQLATLAEAFAMIDRAGLDTELAIETLLDGSPGSPMVKMVSARVMADDYRPNFQVALQAKDMVYALQTAESLNVNLPTVKAALTTIQSVVGEGHGAEDIATVVRTARAQVANMTFSIAFLGLGIMGAAMAQRLIDAGYALRVYNRNRSRSSTFKRHARIADSPREAADGAQIVISMVTDDDASRAVWMGPAGALVHLRPGTICLETSTLSPDWIREWAKAVTAAGGIPVDAPVTGTKSHAEAGQLVFVLGGDPDAIDALRPALTAMSRKIVHLGPTGSGSVFKLINNFMGGVQLATLAEAFAMIDRAGLDTELAIETLLDGSPGSPMVKMVSARVMADDYRPNFQVALQAKDMVYALQTAESLNVNLPTVKAALTTIQSVVGEGHGAEDIATVVRTARAQVAN

Solvent-accessible surface area (backbone atoms only — not comparable to full-atom values): 28128 Å² total; per-residue (Å²): 134,75,58,41,33,12,40,37,29,45,49,76,59,25,41,28,38,52,48,28,36,42,74,68,63,37,50,39,22,32,22,35,94,57,57,74,54,39,56,78,37,57,89,72,31,46,72,31,94,34,37,22,64,22,27,56,78,24,50,32,36,37,35,30,49,82,36,57,68,54,46,45,44,43,40,67,33,97,54,2,28,51,58,78,36,43,68,68,18,36,36,35,41,34,36,72,46,37,55,68,52,47,51,53,49,36,52,51,33,42,72,44,38,27,42,44,27,27,36,18,66,50,73,52,61,68,27,26,64,67,22,48,16,33,37,32,24,3,30,54,67,66,60,51,62,71,43,40,69,67,49,51,39,32,18,72,43,81,43,81,51,39,52,59,45,40,10,33,52,49,50,29,48,48,50,31,47,32,44,32,48,50,44,44,46,15,38,44,50,28,48,36,58,66,69,66,46,48,58,69,62,51,49,56,53,44,47,72,37,49,50,27,9,56,42,52,44,53,39,49,53,28,53,76,64,71,51,52,74,61,77,50,31,30,43,57,56,40,48,43,38,50,39,35,52,54,51,27,55,77,60,71,48,77,53,59,34,48,54,37,19,42,54,57,45,44,51,42,34,73,72,69,45,25,76,31,12,48,41,46,53,35,53,54,39,40,53,64,66,74,108,134,78,57,41,33,12,41,38,28,44,50,75,59,26,41,28,38,52,49,27,37,42,75,69,63,38,51,39,22,33,23,34,94,56,57,75,54,38,57,78,38,55,89,72,33,46,74,32,95,33,38,20,62,21,26,56,78,23,50,33,37,37,36,30,48,84,36,56,68,53,46,44,43,44,40,68,32,97,55,2,28,51,58,78,36,41,68,68,20,37,38,35,41,34,36,73,46,37,56,68,53,47,52,54,49,37,52,52,34,43,73,45,40,28,43,43,28,28,36,17,68,49,72,51,62,69,27,27,64,68,21,48,16,32,36,32,24,2,30,54,67,68,59,50,60,70,41,41,69,66,48,51,40,32,20,72,46,79,43,82,53,40,53,59,43,40,11,35,52,49,49,29,48,50,48,32,48,34,44,32,48,50,44,44,47,15,39,44,51,28,48,35,58,66,71,64,45,48,58,68,63,50,49,57,52,42,48,71,37,49,52,28,10,55,42,51,44,54,39,49,53,29,54,77,65,72,51,52,74,60,79,50,31,30,43,58,53,38,47,44,38,51,38,36,53,53,52,28,55,78,60,72,4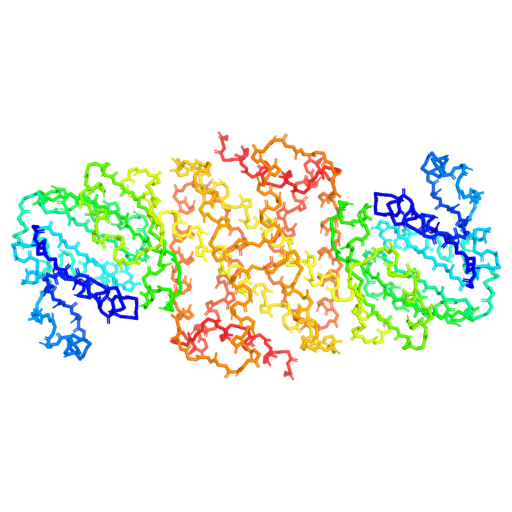6,79,53,58,34,49,54,37,19,42,54,57,45,43,51,41,33,71,72,71,44,24,76,31,11,49,41,46,53,35,54,54,38,40,52,64,65,74,106